Protein AF-A0A7C3H5F0-F1 (afdb_monomer_lite)

pLDDT: mean 89.47, std 14.24, range [41.97, 98.94]

Secondary structure (DSSP, 8-state):
----SHHHHHHHHHHHHHHHHHHHHSS-----HHHHH-----------TTTTTEEEEE-PPP-S--THHHHHTTT-HHHHHHHT-SS--EEEEESEETTEEEEESS--HHHHHHH-GGGS-SS-HHHHHHHHHHHTT-EEEEEEETTTT--GGGGGGHHHHHHTS-HHHHHHHHHHHHHHHHHHHHTT-GGGHHHHHHHHHHHHHHHHGGG--EEEEE-GGGS-HHHHHHHHHSS-TT-EEEE--PPPPEEETTEEE-------TT-SB---BPSPBPSTTSSB-TT-HHHHHHHHHHHH-S-BTTBBPEEEEESEEETTEEEEE--HHHHHHHHHHHHHTT-EEEEEPPBSSSTTSSSSB-HHHHHHHHHHHTT-

Sequence (376 aa):
MSNTSAEAHLSHTIVRFIIIIVLVMCAPYMVGSSELCGVHQKSHIRDVPWFQGAWGVRVALPAGNQGKISKRFFGGSLLDQLLSLKTNHWVMLNLTAPSFGGLFTARVKEVSDVLGDQAQPPVDLLDHYVNRLKKAGYRVILYVAAQGPSLEFLGDRKDSFFLRLPKRKAKILSSVDQQWNSYLTKMGKRANGDKEFAKLISAYSRKFGAKIDGWWFDHGVHARPEILIPAARIGNKNVIVAWNGRKKFVKLDSHWLWPLERTTLLADFTDGHVSPTSKNGKGVEPWWFGNHNLIEQVVYCDRISGALPHVFIPLQSTWRGGKNIFPSDLAVRWTKEVIKASGAITWAAALRSPEFSRAEIAPRVYRVLQRIDSSF

Foldseek 3Di:
DDPPPPVVVVVVVVVVVVVVVCCVVPPPPCPDLDNLQDDADPFDQDDDQLFFLAEAAEEEDDWFAPDCLLVQQQPAPLLVLRLPLDRHAAYEYEQAHVQAQQTGLADDPLSCVQQNRRSGYPDGSVVSSLVSCVVSNHAYEYEGAQLHLAPCVCPPCLVVVLVPDDVVVSVSSVSSNVSNVVRCVVVVHPVPSSLSSLVVLLRVLQVCQPSHQEYEYHPLQNHDCVRNVVSNCNSPVRHAYEYPHDFDWDDDPLFTFTEFARPDSSHQETNQDTGAFDDPNNTHAQPPPSSVNLLVSLLSYCHRNSHAREHETEQERHLADHDDGHDLVVLLVSSNSNSVSRGYYYYRFHCDPPHSPHSHTHPRNSVSSVSNSVSD

Structure (mmCIF, N/CA/C/O backbone):
data_AF-A0A7C3H5F0-F1
#
_entry.id   AF-A0A7C3H5F0-F1
#
loop_
_atom_site.group_PDB
_atom_site.id
_atom_site.type_symbol
_atom_site.label_atom_id
_atom_site.label_alt_id
_atom_site.label_comp_id
_atom_site.label_asym_id
_atom_site.label_entity_id
_atom_site.label_seq_id
_atom_site.pdbx_PDB_ins_code
_atom_site.Cartn_x
_atom_site.Cartn_y
_atom_site.Cartn_z
_atom_site.occupancy
_atom_site.B_iso_or_equiv
_atom_site.auth_seq_id
_atom_site.auth_comp_id
_atom_site.auth_asym_id
_atom_site.auth_atom_id
_atom_site.pdbx_PDB_model_num
ATOM 1 N N . MET A 1 1 ? 45.342 38.379 -50.335 1.00 48.41 1 MET A N 1
ATOM 2 C CA . MET A 1 1 ? 45.527 38.449 -48.869 1.00 48.41 1 MET A CA 1
ATOM 3 C C . MET A 1 1 ? 44.267 37.891 -48.229 1.00 48.41 1 MET A C 1
ATOM 5 O O . MET A 1 1 ? 43.202 38.463 -48.401 1.00 48.41 1 MET A O 1
ATOM 9 N N . SER A 1 2 ? 44.373 36.690 -47.665 1.00 4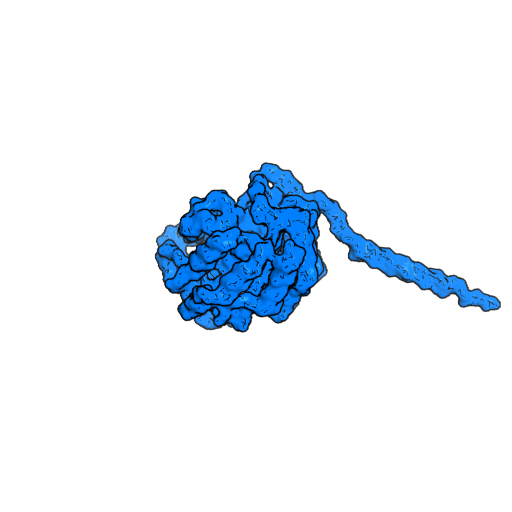5.22 2 SER A N 1
ATOM 10 C CA . SER A 1 2 ? 43.272 35.775 -47.342 1.00 45.22 2 SER A CA 1
ATOM 11 C C . SER A 1 2 ? 42.972 35.750 -45.839 1.00 45.22 2 SER A C 1
ATOM 13 O O . SER A 1 2 ? 43.764 35.214 -45.068 1.00 45.22 2 SER A O 1
ATOM 15 N N . ASN A 1 3 ? 41.811 36.275 -45.441 1.00 50.84 3 ASN A N 1
ATOM 16 C CA . ASN A 1 3 ? 41.246 36.163 -44.090 1.00 50.84 3 ASN A CA 1
ATOM 17 C C . ASN A 1 3 ? 40.310 34.943 -43.989 1.00 50.84 3 ASN A C 1
ATOM 19 O O . ASN A 1 3 ? 39.111 35.091 -43.789 1.00 50.84 3 ASN A O 1
ATOM 23 N N . THR A 1 4 ? 40.835 33.729 -44.167 1.00 52.78 4 THR A N 1
ATOM 24 C CA . THR A 1 4 ? 40.034 32.485 -44.109 1.00 52.78 4 THR A CA 1
ATOM 25 C C . THR A 1 4 ? 40.442 31.521 -42.990 1.00 52.78 4 THR A C 1
ATOM 27 O O . THR A 1 4 ? 39.819 30.476 -42.839 1.00 52.78 4 THR A O 1
ATOM 30 N N . SER A 1 5 ? 41.440 31.847 -42.158 1.00 53.75 5 SER A N 1
ATOM 31 C CA . SER A 1 5 ? 41.932 30.926 -41.115 1.00 53.75 5 SER A CA 1
ATOM 32 C C . SER A 1 5 ? 41.342 31.143 -39.713 1.00 53.75 5 SER A C 1
ATOM 34 O O . SER A 1 5 ? 41.418 30.240 -38.882 1.00 53.75 5 SER A O 1
ATOM 36 N N . ALA A 1 6 ? 40.725 32.296 -39.431 1.00 51.84 6 ALA A N 1
ATOM 37 C CA . ALA A 1 6 ? 40.238 32.618 -38.084 1.00 51.84 6 ALA A CA 1
ATOM 38 C C . ALA A 1 6 ? 38.852 32.018 -37.766 1.00 51.84 6 ALA A C 1
ATOM 40 O O . ALA A 1 6 ? 38.615 31.577 -36.641 1.00 51.84 6 ALA A O 1
ATOM 41 N N . GLU A 1 7 ? 37.948 31.923 -38.747 1.00 49.88 7 GLU A N 1
ATOM 42 C CA . GLU A 1 7 ? 36.585 31.405 -38.521 1.00 49.88 7 GLU A CA 1
ATOM 43 C C . GLU A 1 7 ? 36.543 29.878 -38.327 1.00 49.88 7 GLU A C 1
ATOM 45 O O . GLU A 1 7 ? 35.733 29.366 -37.549 1.00 49.88 7 GLU A O 1
ATOM 50 N N . ALA A 1 8 ? 37.473 29.136 -38.938 1.00 52.91 8 ALA A N 1
ATOM 51 C CA . ALA A 1 8 ? 37.550 27.681 -38.791 1.00 52.91 8 ALA A CA 1
ATOM 52 C C . ALA A 1 8 ? 37.982 27.239 -37.375 1.00 52.91 8 ALA A C 1
ATOM 54 O O . ALA A 1 8 ? 37.535 26.200 -36.880 1.00 52.91 8 ALA A O 1
ATOM 55 N N . HIS A 1 9 ? 38.799 28.042 -36.683 1.00 51.66 9 HIS A N 1
ATOM 56 C CA . HIS A 1 9 ? 39.265 27.729 -35.327 1.00 51.66 9 HIS A CA 1
ATOM 57 C C . HIS A 1 9 ? 38.209 27.983 -34.240 1.00 51.66 9 HIS A C 1
ATOM 59 O O . HIS A 1 9 ? 38.178 27.268 -33.230 1.00 51.66 9 HIS A O 1
ATOM 65 N N . LEU A 1 10 ? 37.302 28.944 -34.448 1.00 51.16 10 LEU A N 1
ATOM 66 C CA . LEU A 1 10 ? 36.233 29.244 -33.491 1.00 51.16 10 LEU A CA 1
ATOM 67 C C . LEU A 1 10 ? 35.142 28.156 -33.501 1.00 51.16 10 LEU A C 1
ATOM 69 O O . LEU A 1 10 ? 34.690 27.719 -32.442 1.00 51.16 10 LEU A O 1
ATOM 73 N N . SER A 1 11 ? 34.799 27.642 -34.688 1.00 55.12 11 SER A N 1
ATOM 74 C CA . SER A 1 11 ? 33.816 26.562 -34.884 1.00 55.12 11 SER A CA 1
ATOM 75 C C . SER A 1 11 ? 34.217 25.261 -34.171 1.00 55.12 11 SER A C 1
ATOM 77 O O . SER A 1 11 ? 33.438 24.690 -33.405 1.00 55.12 11 SER A O 1
ATOM 79 N N . HIS A 1 12 ? 35.475 24.831 -34.314 1.00 55.22 12 HIS A N 1
ATOM 80 C CA . HIS A 1 12 ? 35.957 23.607 -33.666 1.00 55.22 12 HIS A CA 1
ATOM 81 C C . HIS A 1 12 ? 36.043 23.710 -32.139 1.00 55.22 12 HIS A C 1
ATOM 83 O O . HIS A 1 12 ? 35.849 22.710 -31.442 1.00 55.22 12 HIS A O 1
ATOM 89 N N . THR A 1 13 ? 36.314 24.903 -31.610 1.00 59.03 13 THR A N 1
ATOM 90 C CA . THR A 1 13 ? 36.420 25.126 -30.162 1.00 59.03 13 THR A CA 1
ATOM 91 C C . THR A 1 13 ? 35.041 25.108 -29.506 1.00 59.03 13 THR A C 1
ATOM 93 O O . THR A 1 13 ? 34.869 24.451 -28.482 1.00 59.03 13 THR A O 1
ATOM 96 N N . ILE A 1 14 ? 34.035 25.726 -30.135 1.00 63.69 14 ILE A N 1
ATOM 97 C CA . ILE A 1 14 ? 32.648 25.726 -29.646 1.00 63.69 14 ILE A CA 1
ATOM 98 C C . ILE A 1 14 ? 32.048 24.314 -29.696 1.00 63.69 14 ILE A C 1
ATOM 100 O O . ILE A 1 14 ? 31.447 23.873 -28.719 1.00 63.69 14 ILE A O 1
ATOM 104 N N . VAL A 1 15 ? 32.274 23.558 -30.777 1.00 61.16 15 VAL A N 1
ATOM 105 C CA . VAL A 1 15 ? 31.786 22.171 -30.887 1.00 61.16 15 VAL A CA 1
ATOM 106 C C . VAL A 1 15 ? 32.434 21.262 -29.837 1.00 61.16 15 VAL A C 1
ATOM 108 O O . VAL A 1 15 ? 31.739 20.472 -29.202 1.00 61.16 15 VAL A O 1
ATOM 111 N N . ARG A 1 16 ? 33.741 21.404 -29.572 1.00 54.47 16 ARG A N 1
ATOM 112 C CA . ARG A 1 16 ? 34.418 20.647 -28.501 1.00 54.47 16 ARG A CA 1
ATOM 113 C C . ARG A 1 16 ? 33.925 21.039 -27.108 1.00 54.47 16 ARG A C 1
ATOM 115 O O . ARG A 1 16 ? 33.752 20.156 -26.276 1.00 54.47 16 ARG A O 1
ATOM 122 N N . PHE A 1 17 ? 33.640 22.318 -26.862 1.00 53.41 17 PHE A N 1
ATOM 123 C CA . PHE A 1 17 ? 33.083 22.773 -25.585 1.00 53.41 17 PHE A CA 1
ATOM 124 C C . PHE A 1 17 ? 31.659 22.250 -25.355 1.00 53.41 17 PHE A C 1
ATOM 126 O O . PHE A 1 17 ? 31.345 21.799 -24.257 1.00 53.41 17 PHE A O 1
ATOM 133 N N . ILE A 1 18 ? 30.818 22.228 -26.395 1.00 57.28 18 ILE A N 1
ATOM 134 C CA . ILE A 1 18 ? 29.465 21.657 -26.322 1.00 57.28 18 ILE A CA 1
ATOM 135 C C . ILE A 1 18 ? 29.531 20.141 -26.096 1.00 57.28 18 ILE A C 1
ATOM 137 O O . ILE A 1 18 ? 28.805 19.630 -25.251 1.00 57.28 18 ILE A O 1
ATOM 141 N N . ILE A 1 19 ? 30.434 19.422 -26.771 1.00 54.56 19 ILE A N 1
ATOM 142 C CA . ILE A 1 19 ? 30.617 17.975 -26.565 1.00 54.56 19 ILE A CA 1
ATOM 143 C C . ILE A 1 19 ? 31.126 17.671 -25.149 1.00 54.56 19 ILE A C 1
ATOM 145 O O . ILE A 1 19 ? 30.647 16.724 -24.534 1.00 54.56 19 ILE A O 1
ATOM 149 N N . ILE A 1 20 ? 32.035 18.480 -24.592 1.00 54.25 20 ILE A N 1
ATOM 150 C CA . ILE A 1 20 ? 32.518 18.309 -23.212 1.00 54.25 20 ILE A CA 1
ATOM 151 C C . ILE A 1 20 ? 31.413 18.630 -22.198 1.00 54.25 20 ILE A C 1
ATOM 153 O O . ILE A 1 20 ? 31.248 17.882 -21.243 1.00 54.25 20 ILE A O 1
ATOM 157 N N . ILE A 1 21 ? 30.603 19.672 -22.408 1.00 53.41 21 ILE A N 1
ATOM 158 C CA . ILE A 1 21 ? 29.471 19.979 -21.519 1.00 53.41 21 ILE A CA 1
ATOM 159 C C . ILE A 1 21 ? 28.404 18.879 -21.594 1.00 53.41 21 ILE A C 1
ATOM 161 O O . ILE A 1 21 ? 27.905 18.455 -20.556 1.00 53.41 21 ILE A O 1
ATOM 165 N N . VAL A 1 22 ? 28.100 18.356 -22.785 1.00 50.81 22 VAL A N 1
ATOM 166 C CA . VAL A 1 22 ? 27.183 17.217 -22.941 1.00 50.81 22 VAL A CA 1
ATOM 167 C C . VAL A 1 22 ? 27.769 15.960 -22.295 1.00 50.81 22 VAL A C 1
ATOM 169 O O . VAL A 1 22 ? 27.046 15.261 -21.604 1.00 50.81 22 VAL A O 1
ATOM 172 N N . LEU A 1 23 ? 29.072 15.692 -22.408 1.00 46.69 23 LEU A N 1
ATOM 173 C CA . LEU A 1 23 ? 29.709 14.541 -21.754 1.00 46.69 23 LEU A CA 1
ATOM 174 C C . LEU A 1 23 ? 29.848 14.693 -20.234 1.00 46.69 23 LEU A C 1
ATOM 176 O O . LEU A 1 23 ? 29.810 13.688 -19.540 1.00 46.69 23 LEU A O 1
ATOM 180 N N . VAL A 1 24 ? 29.971 15.909 -19.698 1.00 47.81 24 VAL A N 1
ATOM 181 C CA . VAL A 1 24 ? 30.017 16.162 -18.246 1.00 47.81 24 VAL A CA 1
ATOM 182 C C . VAL A 1 24 ? 28.609 16.194 -17.640 1.00 47.81 24 VAL A C 1
ATOM 184 O O . VAL A 1 24 ? 28.435 15.771 -16.503 1.00 47.81 24 VAL A O 1
ATOM 187 N N . MET A 1 25 ? 27.586 16.612 -18.395 1.00 47.03 25 MET A N 1
ATOM 188 C CA . MET A 1 25 ? 26.180 16.506 -17.974 1.00 47.03 25 MET A CA 1
ATOM 189 C C . MET A 1 25 ? 25.562 15.122 -18.235 1.00 47.03 25 MET A C 1
ATOM 191 O O . MET A 1 25 ? 24.560 14.779 -17.613 1.00 47.03 25 MET A O 1
ATOM 195 N N . CYS A 1 26 ? 26.143 14.324 -19.137 1.00 41.97 26 CYS A N 1
ATOM 196 C CA . CYS A 1 26 ? 25.766 12.929 -19.387 1.00 41.97 26 CYS A CA 1
ATOM 197 C C . CYS A 1 26 ? 26.729 11.918 -18.762 1.00 41.97 26 CYS A C 1
ATOM 199 O O . CYS A 1 26 ? 26.469 10.721 -18.873 1.00 41.97 26 CYS A O 1
ATOM 201 N N . ALA A 1 27 ? 27.805 12.358 -18.101 1.00 42.22 27 ALA A N 1
ATOM 202 C CA . ALA A 1 27 ? 28.493 11.516 -17.142 1.00 42.22 27 ALA A CA 1
ATOM 203 C C . ALA A 1 27 ? 27.427 11.195 -16.094 1.00 42.22 27 ALA A C 1
ATOM 205 O O . ALA A 1 27 ? 26.960 12.120 -15.418 1.00 42.22 27 ALA A O 1
ATOM 206 N N . PRO A 1 28 ? 26.970 9.932 -15.985 1.00 48.53 28 PRO A N 1
ATOM 207 C CA . PRO A 1 28 ? 26.131 9.576 -14.863 1.00 48.53 28 PRO A CA 1
ATOM 208 C C . PRO A 1 28 ? 26.896 10.055 -13.637 1.00 48.53 28 PRO A C 1
ATOM 210 O O . PRO A 1 28 ? 28.126 9.934 -13.596 1.00 48.53 28 PRO A O 1
ATOM 213 N N . TYR A 1 29 ? 26.198 10.650 -12.676 1.00 48.88 29 TYR A N 1
ATOM 214 C CA . TYR A 1 29 ? 26.722 10.796 -11.329 1.00 48.88 29 TYR A CA 1
ATOM 215 C C . TYR A 1 29 ? 27.047 9.376 -10.842 1.00 48.88 29 TYR A C 1
ATOM 217 O O . TYR A 1 29 ? 26.245 8.732 -10.176 1.00 48.88 29 TYR A O 1
ATOM 225 N N . MET A 1 30 ? 28.213 8.867 -11.241 1.00 44.59 30 MET A N 1
ATOM 226 C CA . MET A 1 30 ? 28.810 7.596 -10.871 1.00 44.59 30 MET A CA 1
ATOM 227 C C . MET A 1 30 ? 29.361 7.796 -9.463 1.00 44.59 30 MET A C 1
ATOM 229 O O . MET A 1 30 ? 30.555 7.686 -9.205 1.00 44.59 30 MET A O 1
ATOM 233 N N . VAL A 1 31 ? 28.462 8.164 -8.551 1.00 53.84 31 VAL A N 1
ATOM 234 C CA . VAL A 1 31 ? 28.553 7.798 -7.147 1.00 53.84 31 VAL A CA 1
ATOM 235 C C . VAL A 1 31 ? 28.868 6.308 -7.187 1.00 53.84 31 VAL A C 1
ATOM 237 O O . VAL A 1 31 ? 28.087 5.541 -7.756 1.00 53.84 31 VAL A O 1
ATOM 240 N N . GLY A 1 32 ? 30.069 5.921 -6.748 1.00 52.78 32 GLY A N 1
ATOM 241 C CA . GLY A 1 32 ? 30.535 4.542 -6.871 1.00 52.78 32 GLY A CA 1
ATOM 242 C C . GLY A 1 32 ? 29.448 3.593 -6.371 1.00 52.78 32 GLY A C 1
ATOM 243 O O . GLY A 1 32 ? 28.781 3.891 -5.383 1.00 52.78 32 GLY A O 1
ATOM 244 N N . SER A 1 33 ? 29.224 2.469 -7.054 1.00 55.50 33 SER A N 1
ATOM 245 C CA . SER A 1 33 ? 28.131 1.536 -6.727 1.00 55.50 33 SER A CA 1
ATOM 246 C C . SER A 1 33 ? 28.098 1.128 -5.244 1.00 55.50 33 SER A C 1
ATOM 248 O O . SER A 1 33 ? 27.032 0.874 -4.690 1.00 55.50 33 SER A O 1
ATOM 250 N N . SER A 1 34 ? 29.247 1.153 -4.565 1.00 55.47 34 SER A N 1
ATOM 251 C CA . SER A 1 34 ? 29.376 0.948 -3.120 1.00 55.47 34 SER A CA 1
ATOM 252 C C . SER A 1 34 ? 28.700 2.023 -2.255 1.00 55.47 34 SER A C 1
ATOM 254 O O . SER A 1 34 ? 28.164 1.698 -1.196 1.00 55.47 34 SER A O 1
ATOM 256 N N . GLU A 1 35 ? 28.687 3.287 -2.681 1.00 64.31 35 GLU A N 1
ATOM 257 C CA . GLU A 1 35 ? 27.992 4.378 -1.987 1.00 64.31 35 GLU A CA 1
ATOM 258 C C . GLU A 1 35 ? 26.471 4.294 -2.183 1.00 64.31 35 GLU A C 1
ATOM 260 O O . GLU A 1 35 ? 25.717 4.631 -1.268 1.00 64.31 35 GLU A O 1
ATOM 265 N N . LEU A 1 36 ? 26.011 3.771 -3.328 1.00 63.84 36 LEU A N 1
ATOM 266 C CA . LEU A 1 36 ? 24.583 3.592 -3.621 1.00 63.84 36 LEU A CA 1
ATOM 267 C C . LEU A 1 36 ? 23.927 2.506 -2.756 1.00 63.84 36 LEU A C 1
ATOM 269 O O . LEU A 1 36 ? 22.774 2.656 -2.355 1.00 63.84 36 LEU A O 1
ATOM 273 N N . CYS A 1 37 ? 24.647 1.426 -2.436 1.00 69.56 37 CYS A N 1
ATOM 274 C CA . CYS A 1 37 ? 24.064 0.280 -1.723 1.00 69.56 37 CYS A CA 1
ATOM 275 C C . CYS A 1 37 ? 24.105 0.402 -0.187 1.00 69.56 37 CYS A C 1
ATOM 277 O O . CYS A 1 37 ? 23.434 -0.358 0.527 1.00 69.56 37 CYS A O 1
ATOM 279 N N . GLY A 1 38 ? 24.838 1.394 0.328 1.00 66.94 38 GLY A N 1
ATOM 280 C CA . GLY A 1 38 ? 25.068 1.602 1.755 1.00 66.94 38 GLY A CA 1
ATOM 281 C C . GLY A 1 38 ? 25.938 0.508 2.389 1.00 66.94 38 GLY A C 1
ATOM 282 O O . GLY A 1 38 ? 26.068 -0.606 1.886 1.00 66.94 38 GLY A O 1
ATOM 283 N N . VAL A 1 39 ? 26.549 0.812 3.536 1.00 61.78 39 VAL A N 1
ATOM 284 C CA . VAL A 1 39 ? 27.381 -0.160 4.264 1.00 61.78 39 VAL A CA 1
ATOM 285 C C . VAL A 1 39 ? 26.514 -1.341 4.716 1.00 61.78 39 VAL A C 1
ATOM 287 O O . VAL A 1 39 ? 25.543 -1.162 5.457 1.00 61.78 39 VAL A O 1
ATOM 290 N N . HIS A 1 40 ? 26.871 -2.556 4.290 1.00 55.78 40 HIS A N 1
ATOM 291 C CA . HIS A 1 40 ? 26.205 -3.794 4.694 1.00 55.78 40 HIS A CA 1
ATOM 292 C C . HIS A 1 40 ? 26.324 -4.011 6.209 1.00 55.78 40 HIS A C 1
ATOM 294 O O . HIS A 1 40 ? 27.267 -4.628 6.701 1.00 55.78 40 HIS A O 1
ATOM 300 N N . GLN A 1 41 ? 25.337 -3.558 6.980 1.00 56.62 41 GLN A N 1
ATOM 301 C CA . GLN A 1 41 ? 25.145 -4.098 8.320 1.00 56.62 41 GLN A CA 1
ATOM 302 C C . GLN A 1 41 ? 24.654 -5.542 8.178 1.00 56.62 41 GLN A C 1
ATOM 304 O O . GLN A 1 41 ? 23.602 -5.777 7.575 1.00 56.62 41 GLN A O 1
ATOM 309 N N . LYS A 1 42 ? 25.401 -6.499 8.753 1.00 54.88 42 LYS A N 1
ATOM 310 C CA . LYS A 1 42 ? 25.067 -7.936 8.889 1.00 54.88 42 LYS A CA 1
ATOM 311 C C . LYS A 1 42 ? 23.828 -8.174 9.780 1.00 54.88 42 LYS A C 1
ATOM 313 O O . LYS A 1 42 ? 23.844 -8.990 10.694 1.00 54.88 42 LYS A O 1
ATOM 318 N N . SER A 1 43 ? 22.759 -7.417 9.570 1.00 55.72 43 SER A N 1
ATOM 319 C CA . SER A 1 43 ? 21.455 -7.666 10.180 1.00 55.72 43 SER A CA 1
ATOM 320 C C . SER A 1 43 ? 20.794 -8.870 9.506 1.00 55.72 43 SER A C 1
ATOM 322 O O . SER A 1 43 ? 21.140 -9.203 8.376 1.00 55.72 43 SER A O 1
ATOM 324 N N . HIS A 1 44 ? 19.863 -9.530 10.197 1.00 64.94 44 HIS A N 1
ATOM 325 C CA . HIS A 1 44 ? 19.128 -10.699 9.708 1.00 64.94 44 HIS A CA 1
ATOM 326 C C . HIS A 1 44 ? 18.533 -10.462 8.308 1.00 64.94 44 HIS A C 1
ATOM 328 O O . HIS A 1 44 ? 17.483 -9.832 8.168 1.00 64.94 44 HIS A O 1
ATOM 334 N N . ILE A 1 45 ? 19.211 -10.960 7.273 1.00 76.25 45 ILE A N 1
ATOM 335 C CA . ILE A 1 45 ? 18.724 -10.919 5.895 1.00 76.25 45 ILE A CA 1
ATOM 336 C C . ILE A 1 45 ? 17.705 -12.044 5.767 1.00 76.25 45 ILE A C 1
ATOM 338 O O . ILE A 1 45 ? 18.059 -13.223 5.777 1.00 76.25 45 ILE A O 1
ATOM 342 N N . ARG A 1 46 ? 16.425 -11.682 5.680 1.00 84.19 46 ARG A N 1
ATOM 343 C CA . ARG A 1 46 ? 15.384 -12.639 5.321 1.00 84.19 46 ARG A CA 1
ATOM 344 C C . ARG A 1 46 ? 15.423 -12.829 3.812 1.00 84.19 46 ARG A C 1
ATOM 346 O O . ARG A 1 46 ? 15.257 -11.867 3.060 1.00 84.19 46 ARG A O 1
ATOM 353 N N . ASP A 1 47 ? 15.633 -14.061 3.377 1.00 86.44 47 ASP A N 1
ATOM 354 C CA . ASP A 1 47 ? 15.466 -14.387 1.972 1.00 86.44 47 ASP A CA 1
ATOM 355 C C . ASP A 1 47 ? 13.978 -14.521 1.625 1.00 86.44 47 ASP A C 1
ATOM 357 O O . ASP A 1 47 ? 13.188 -15.059 2.410 1.00 86.44 47 ASP A O 1
ATOM 361 N N . VAL A 1 48 ? 13.581 -13.974 0.474 1.00 90.50 48 VAL A N 1
ATOM 362 C CA . VAL A 1 48 ? 12.175 -13.916 0.043 1.00 90.50 48 VAL A CA 1
ATOM 363 C C . VAL A 1 48 ? 12.070 -14.312 -1.436 1.00 90.50 48 VAL A C 1
ATOM 365 O O . VAL A 1 48 ? 11.775 -13.460 -2.279 1.00 90.50 48 VAL A O 1
ATOM 368 N N . PRO A 1 49 ? 12.272 -15.601 -1.773 1.00 95.31 49 PRO A N 1
ATOM 369 C CA . PRO A 1 49 ? 12.406 -16.030 -3.168 1.00 95.31 49 PRO A CA 1
ATOM 370 C C . PRO A 1 49 ? 11.196 -15.698 -4.043 1.00 95.31 49 PRO A C 1
ATOM 372 O O . PRO A 1 49 ? 11.344 -15.360 -5.206 1.00 95.31 49 PRO A O 1
ATOM 375 N N . TRP A 1 50 ? 9.980 -15.741 -3.487 1.00 97.44 50 TRP A N 1
ATOM 376 C CA . TRP A 1 50 ? 8.763 -15.462 -4.259 1.00 97.44 50 TRP A CA 1
ATOM 377 C C . TRP A 1 50 ? 8.603 -13.986 -4.658 1.00 97.44 50 TRP A C 1
ATOM 379 O O . TRP A 1 50 ? 7.774 -13.683 -5.512 1.00 97.44 50 TRP A O 1
ATOM 389 N N . PHE A 1 51 ? 9.321 -13.075 -3.995 1.00 98.12 51 PHE A N 1
ATOM 390 C CA . PHE A 1 51 ? 9.234 -11.631 -4.224 1.00 98.12 51 PHE A CA 1
ATOM 391 C C . PHE A 1 51 ? 10.399 -11.111 -5.075 1.00 98.12 51 PHE A C 1
ATOM 393 O O . PHE A 1 51 ? 10.259 -10.085 -5.733 1.00 98.12 51 PHE A O 1
ATOM 400 N N . GLN A 1 52 ? 11.533 -11.817 -5.067 1.00 97.81 52 GLN A N 1
ATOM 401 C CA . GLN A 1 52 ? 12.694 -11.524 -5.906 1.00 97.81 52 GLN A CA 1
ATOM 402 C C . GLN A 1 52 ? 12.371 -11.730 -7.381 1.00 97.81 52 GLN A C 1
ATOM 404 O O . GLN A 1 52 ? 11.756 -12.727 -7.753 1.00 97.81 52 GLN A O 1
ATOM 409 N N . GLY A 1 53 ? 12.805 -10.794 -8.223 1.00 97.94 53 GLY A N 1
ATOM 410 C CA . GLY A 1 53 ? 12.623 -10.893 -9.669 1.00 97.94 53 GLY A CA 1
ATOM 411 C C . GLY A 1 53 ? 11.152 -10.915 -10.083 1.00 97.94 53 GLY A C 1
ATOM 412 O O . GLY A 1 53 ? 10.791 -11.571 -11.056 1.00 97.94 53 GLY A O 1
ATOM 413 N N . ALA A 1 54 ? 10.283 -10.234 -9.337 1.00 98.50 54 ALA A N 1
ATOM 414 C CA . ALA A 1 54 ? 8.845 -10.305 -9.548 1.00 98.50 54 ALA A CA 1
ATOM 415 C C . ALA A 1 54 ? 8.180 -8.923 -9.497 1.00 98.50 54 ALA A C 1
ATOM 417 O O . ALA A 1 54 ? 8.762 -7.919 -9.075 1.00 98.50 54 ALA A O 1
ATOM 418 N N . TRP A 1 55 ? 6.928 -8.868 -9.951 1.00 98.81 55 TRP A N 1
ATOM 419 C CA . TRP A 1 55 ? 6.136 -7.644 -9.943 1.00 98.81 55 TRP A CA 1
ATOM 420 C C . TRP A 1 55 ? 4.716 -7.862 -9.425 1.00 98.81 55 TRP A C 1
ATOM 422 O O . TRP A 1 55 ? 4.174 -8.973 -9.444 1.00 98.81 55 TRP A O 1
ATOM 432 N N . GLY A 1 56 ? 4.126 -6.768 -8.951 1.00 98.81 56 GLY A N 1
ATOM 433 C CA . GLY A 1 56 ? 2.806 -6.738 -8.346 1.00 98.81 56 GLY A CA 1
ATOM 434 C C . GLY A 1 56 ? 1.971 -5.530 -8.737 1.00 98.81 56 GLY A C 1
ATOM 435 O O . GLY A 1 56 ? 2.477 -4.506 -9.205 1.00 98.81 56 GLY A O 1
ATOM 436 N N . VAL A 1 57 ? 0.680 -5.600 -8.421 1.00 98.81 57 VAL A N 1
ATOM 437 C CA . VAL A 1 57 ? -0.260 -4.483 -8.575 1.00 98.81 57 VAL A CA 1
ATOM 438 C C . VAL A 1 57 ? -0.839 -4.084 -7.229 1.00 98.81 57 VAL A C 1
ATOM 440 O O . VAL A 1 57 ? -1.283 -4.921 -6.450 1.00 98.81 57 VAL A O 1
ATOM 443 N N . ARG A 1 58 ? -0.914 -2.780 -6.964 1.00 98.50 58 ARG A N 1
ATOM 444 C CA . ARG A 1 58 ? -1.671 -2.223 -5.844 1.00 98.50 58 ARG A CA 1
ATOM 445 C C . ARG A 1 58 ? -2.966 -1.601 -6.337 1.00 98.50 58 ARG A C 1
ATOM 447 O O . ARG A 1 58 ? -2.933 -0.695 -7.168 1.00 98.50 58 ARG A O 1
ATOM 454 N N . VAL A 1 59 ? -4.084 -1.967 -5.714 1.00 97.69 59 VAL A N 1
ATOM 455 C CA . VAL A 1 59 ? -5.375 -1.273 -5.867 1.00 97.69 59 VAL A CA 1
ATOM 456 C C . VAL A 1 59 ? -5.942 -0.887 -4.503 1.00 97.69 59 VAL A C 1
ATOM 458 O O . VAL A 1 59 ? -5.713 -1.564 -3.504 1.00 97.69 59 VAL A O 1
ATOM 461 N N . ALA A 1 60 ? -6.664 0.233 -4.445 1.00 96.75 60 ALA A N 1
ATOM 462 C CA . ALA A 1 60 ? -7.333 0.670 -3.223 1.00 96.75 60 ALA A CA 1
ATOM 463 C C . ALA A 1 60 ? -8.800 0.222 -3.229 1.00 96.75 60 ALA A C 1
ATOM 465 O O . ALA A 1 60 ? -9.544 0.557 -4.143 1.00 96.75 60 ALA A O 1
ATOM 466 N N . LEU A 1 61 ? -9.222 -0.490 -2.194 1.00 96.19 61 LEU A N 1
ATOM 467 C CA . LEU A 1 61 ? -10.600 -0.812 -1.866 1.00 96.19 61 LEU A CA 1
ATOM 468 C C . LEU A 1 61 ? -11.223 0.299 -0.995 1.00 96.19 61 LEU A C 1
ATOM 470 O O . LEU A 1 61 ? -10.522 0.937 -0.196 1.00 96.19 61 LEU A O 1
ATOM 474 N N . PRO A 1 62 ? -12.543 0.536 -1.114 1.00 94.56 62 PRO A N 1
ATOM 475 C CA . PRO A 1 62 ? -13.253 1.491 -0.272 1.00 94.56 62 PRO A CA 1
ATOM 476 C C . PRO A 1 62 ? -13.220 1.059 1.198 1.00 94.56 62 PRO A C 1
ATOM 478 O O . PRO A 1 62 ? -13.601 -0.060 1.538 1.00 94.56 62 PRO A O 1
ATOM 481 N N . ALA A 1 63 ? -12.800 1.977 2.068 1.00 95.69 63 ALA A N 1
ATOM 482 C CA . ALA A 1 63 ? -12.688 1.759 3.507 1.00 95.69 63 ALA A CA 1
ATOM 483 C C . ALA A 1 63 ? -13.779 2.505 4.297 1.00 95.69 63 ALA A C 1
ATOM 485 O O . ALA A 1 63 ? -14.265 3.567 3.881 1.00 95.69 63 ALA A O 1
ATOM 486 N N . GLY A 1 64 ? -14.120 1.966 5.466 1.00 95.12 64 GLY A N 1
ATOM 487 C CA . GLY A 1 64 ? -15.207 2.433 6.319 1.00 95.12 64 GLY A CA 1
ATOM 488 C C . GLY A 1 64 ? -16.591 2.074 5.781 1.00 95.12 64 GLY A C 1
ATOM 489 O O . GLY A 1 64 ? -16.743 1.452 4.724 1.00 95.12 64 GLY A O 1
ATOM 490 N N . ASN A 1 65 ? -17.628 2.504 6.498 1.00 90.94 65 ASN A N 1
ATOM 491 C CA . ASN A 1 65 ? -19.006 2.255 6.099 1.00 90.94 65 ASN A CA 1
ATOM 492 C C . ASN A 1 65 ? -19.435 3.202 4.966 1.00 90.94 65 ASN A C 1
ATOM 494 O O . ASN A 1 65 ? -20.004 4.276 5.170 1.00 90.94 65 ASN A O 1
ATOM 498 N N . GLN A 1 66 ? -19.167 2.778 3.732 1.00 82.25 66 GLN A N 1
ATOM 499 C CA . GLN A 1 66 ? -19.562 3.490 2.513 1.00 82.25 66 GLN A CA 1
ATOM 500 C C . GLN A 1 66 ? -20.945 3.042 1.984 1.00 82.25 66 GLN A C 1
ATOM 502 O O . GLN A 1 66 ? -21.319 3.345 0.846 1.00 82.25 66 GLN A O 1
ATOM 507 N N . GLY A 1 67 ? -21.728 2.311 2.789 1.00 82.69 67 GLY A N 1
ATOM 508 C CA . GLY A 1 67 ? -23.056 1.815 2.425 1.00 82.69 67 GLY A CA 1
ATOM 509 C C . GLY A 1 67 ? -23.056 0.969 1.145 1.00 82.69 67 GLY A C 1
ATOM 510 O O . GLY A 1 67 ? -22.374 -0.050 1.051 1.00 82.69 67 GLY A O 1
ATOM 511 N N . LYS A 1 68 ? -23.827 1.395 0.133 1.00 81.38 68 LYS A N 1
ATOM 512 C CA . LYS A 1 68 ? -23.983 0.667 -1.142 1.00 81.38 68 LYS A CA 1
ATOM 513 C C . LYS A 1 68 ? -22.684 0.552 -1.953 1.00 81.38 68 LYS A C 1
ATOM 515 O O . LYS A 1 68 ? -22.605 -0.333 -2.798 1.00 81.38 68 LYS A O 1
ATOM 520 N N . ILE A 1 69 ? -21.678 1.404 -1.714 1.00 80.31 69 ILE A N 1
ATOM 521 C CA . ILE A 1 69 ? -20.401 1.356 -2.449 1.00 80.31 69 ILE A CA 1
ATOM 522 C C . ILE A 1 69 ? -19.707 0.014 -2.219 1.00 80.31 69 ILE A C 1
ATOM 524 O O . ILE A 1 69 ? -19.295 -0.614 -3.186 1.00 80.31 69 ILE A O 1
ATOM 528 N N . SER A 1 70 ? -19.656 -0.475 -0.977 1.00 78.31 70 SER A N 1
ATOM 529 C CA . SER A 1 70 ? -19.001 -1.751 -0.666 1.00 78.31 70 SER A CA 1
ATOM 530 C C . SER A 1 70 ? -19.629 -2.914 -1.437 1.00 78.31 70 SER A C 1
ATOM 532 O O . SER A 1 70 ? -18.900 -3.750 -1.955 1.00 78.31 70 SER A O 1
ATOM 534 N N . LYS A 1 71 ? -20.960 -2.923 -1.613 1.00 80.81 71 LYS A N 1
ATOM 535 C CA . LYS A 1 71 ? -21.669 -3.971 -2.370 1.00 80.81 71 LYS A CA 1
ATOM 536 C C . LYS A 1 71 ? -21.281 -4.012 -3.852 1.00 80.81 71 LYS A C 1
ATOM 538 O O . LYS A 1 71 ? -21.231 -5.092 -4.418 1.00 80.81 71 LYS A O 1
ATOM 543 N N . ARG A 1 72 ? -20.952 -2.869 -4.470 1.00 86.50 72 ARG A N 1
ATOM 544 C CA . ARG A 1 72 ? -20.528 -2.809 -5.886 1.00 86.50 72 ARG A CA 1
ATOM 545 C C . ARG A 1 72 ? -19.183 -3.480 -6.147 1.00 86.50 72 ARG A C 1
ATOM 547 O O . ARG A 1 72 ? -18.870 -3.776 -7.291 1.00 86.50 72 ARG A O 1
ATOM 554 N N . PHE A 1 73 ? -18.373 -3.656 -5.107 1.00 90.12 73 PHE A N 1
ATOM 555 C CA . PHE A 1 73 ? -17.064 -4.287 -5.224 1.00 90.12 73 PHE A CA 1
ATOM 556 C C . PHE A 1 73 ? -17.113 -5.812 -5.048 1.00 90.12 73 PHE A C 1
ATOM 558 O O . PHE A 1 73 ? -16.118 -6.466 -5.354 1.00 90.12 73 PHE A O 1
ATOM 565 N N . PHE A 1 74 ? -18.241 -6.384 -4.608 1.00 82.19 74 PHE A N 1
ATOM 566 C CA . PHE A 1 74 ? -18.461 -7.832 -4.583 1.00 82.19 74 PHE A CA 1
ATOM 567 C C . PHE A 1 74 ? -18.915 -8.301 -5.975 1.00 82.19 74 PHE A C 1
ATOM 569 O O . PHE A 1 74 ? -19.942 -7.844 -6.465 1.00 82.19 74 PHE A O 1
ATOM 576 N N . GLY A 1 75 ? -18.149 -9.195 -6.612 1.00 67.75 75 GLY A N 1
ATOM 577 C CA . GLY A 1 75 ? -18.488 -9.767 -7.929 1.00 67.75 75 GLY A CA 1
ATOM 578 C C . GLY A 1 75 ? -18.151 -8.893 -9.145 1.00 67.75 75 GLY A C 1
ATOM 579 O O . GLY A 1 75 ? -18.753 -9.067 -10.198 1.00 67.75 75 GLY A O 1
ATOM 580 N N . GLY A 1 76 ? -17.241 -7.927 -8.991 1.00 74.44 76 GLY A N 1
ATOM 581 C CA . GLY A 1 76 ? -16.970 -6.911 -10.008 1.00 74.44 76 GLY A CA 1
ATOM 582 C C . GLY A 1 76 ? -15.768 -7.179 -10.917 1.00 74.44 76 GLY A C 1
ATOM 583 O O . GLY A 1 76 ? -14.833 -7.900 -10.566 1.00 74.44 76 GLY A O 1
ATOM 584 N N . SER A 1 77 ? -15.758 -6.434 -12.023 1.00 92.62 77 SER A N 1
ATOM 585 C CA . SER A 1 77 ? -14.697 -6.316 -13.032 1.00 92.62 77 SER A CA 1
ATOM 586 C C . SER A 1 77 ? -13.285 -6.101 -12.480 1.00 92.62 77 SER A C 1
ATOM 588 O O . SER A 1 77 ? -12.321 -6.468 -13.137 1.00 92.62 77 SER A O 1
ATOM 590 N N . LEU A 1 78 ? -13.129 -5.515 -11.288 1.00 96.69 78 LEU A N 1
ATOM 591 C CA . LEU A 1 78 ? -11.820 -5.304 -10.669 1.00 96.69 78 LEU A CA 1
ATOM 592 C C . LEU A 1 78 ? -11.118 -6.631 -10.387 1.00 96.69 78 LEU A C 1
ATOM 594 O O . LEU A 1 78 ? -9.933 -6.759 -10.672 1.00 96.69 78 LEU A O 1
ATOM 598 N N . LEU A 1 79 ? -11.833 -7.600 -9.811 1.00 96.19 79 LEU A N 1
ATOM 599 C CA . LEU A 1 79 ? -11.243 -8.900 -9.520 1.00 96.19 79 LEU A CA 1
ATOM 600 C C . LEU A 1 79 ? -10.875 -9.613 -10.823 1.00 96.19 79 LEU A C 1
ATOM 602 O O . LEU A 1 79 ? -9.767 -10.125 -10.928 1.00 96.19 79 LEU A O 1
ATOM 606 N N . ASP A 1 80 ? -11.754 -9.571 -11.825 1.00 97.25 80 ASP A N 1
ATOM 607 C CA . ASP A 1 80 ? -11.499 -10.183 -13.132 1.00 97.25 80 ASP A CA 1
ATOM 608 C C . ASP A 1 80 ? -10.272 -9.565 -13.813 1.00 97.25 80 ASP A C 1
ATOM 610 O O . ASP A 1 80 ? -9.400 -10.295 -14.273 1.00 97.25 80 ASP A O 1
ATOM 614 N N . GLN A 1 81 ? -10.146 -8.232 -13.784 1.00 98.06 81 GLN A N 1
ATOM 615 C CA . GLN A 1 81 ? -8.975 -7.511 -14.293 1.00 98.06 81 GLN A CA 1
ATOM 616 C C . GLN A 1 81 ? -7.679 -7.936 -13.596 1.00 98.06 81 GLN A C 1
ATOM 618 O O . GLN A 1 81 ? -6.659 -8.117 -14.256 1.00 98.06 81 GLN A O 1
ATOM 623 N N . LEU A 1 82 ? -7.698 -8.104 -12.271 1.00 98.12 82 LEU A N 1
ATOM 624 C CA . LEU A 1 82 ? -6.520 -8.556 -11.524 1.00 98.12 82 LEU A CA 1
ATOM 625 C C . LEU A 1 82 ? -6.149 -10.003 -11.880 1.00 98.12 82 LEU A C 1
ATOM 627 O O . LEU A 1 82 ? -4.978 -10.287 -12.103 1.00 98.12 82 LEU A O 1
ATOM 631 N N . LEU A 1 83 ? -7.139 -10.898 -11.974 1.00 97.69 83 LEU A N 1
ATOM 632 C CA . LEU A 1 83 ? -6.943 -12.321 -12.287 1.00 97.69 83 LEU A CA 1
ATOM 633 C C . LEU A 1 83 ? -6.562 -12.584 -13.756 1.00 97.69 83 LEU A C 1
ATOM 635 O O . LEU A 1 83 ? -6.098 -13.678 -14.108 1.00 97.69 83 LEU A O 1
ATOM 639 N N . SER A 1 84 ? -6.776 -11.612 -14.644 1.00 98.19 84 SER A N 1
ATOM 640 C CA . SER A 1 84 ? -6.323 -11.707 -16.031 1.00 98.19 84 SER A CA 1
ATOM 641 C C . SER A 1 84 ? -4.852 -11.346 -16.238 1.00 98.19 84 SER A C 1
ATOM 643 O O . SER A 1 84 ? -4.339 -11.700 -17.292 1.00 98.19 84 SER A O 1
ATOM 645 N N . LEU A 1 85 ? -4.173 -10.718 -15.268 1.00 98.44 85 LEU A N 1
ATOM 646 C CA . LEU A 1 85 ? -2.730 -10.436 -15.338 1.00 98.44 85 LEU A CA 1
ATOM 647 C C . LEU A 1 85 ? -1.939 -11.687 -14.925 1.00 98.44 85 LEU A C 1
ATOM 649 O O . LEU A 1 85 ? -1.899 -12.023 -13.738 1.00 98.44 85 LEU A O 1
ATOM 653 N N . LYS A 1 86 ? -1.372 -12.413 -15.892 1.00 98.12 86 LYS A N 1
ATOM 654 C CA . LYS A 1 86 ? -0.800 -13.758 -15.708 1.00 98.12 86 LYS A CA 1
ATOM 655 C C . LYS A 1 86 ? 0.606 -13.782 -15.127 1.00 98.12 86 LYS A C 1
ATOM 657 O O . LYS A 1 86 ? 0.944 -14.747 -14.450 1.00 98.12 86 LYS A O 1
ATOM 662 N N . THR A 1 87 ? 1.401 -12.746 -15.360 1.00 98.44 87 THR A N 1
ATOM 663 C CA . THR A 1 87 ? 2.792 -12.665 -14.887 1.00 98.44 87 THR A CA 1
ATOM 664 C C . THR A 1 87 ? 2.911 -11.833 -13.609 1.00 98.44 87 THR A C 1
ATOM 666 O O . THR A 1 87 ? 3.966 -11.792 -12.978 1.00 98.44 87 THR A O 1
ATOM 669 N N . ASN A 1 88 ? 1.814 -11.209 -13.173 1.00 97.62 88 ASN A N 1
ATOM 670 C CA . ASN A 1 88 ? 1.700 -10.543 -11.881 1.00 97.62 88 ASN A CA 1
ATOM 671 C C . ASN A 1 88 ? 1.725 -11.555 -10.719 1.00 97.62 88 ASN A C 1
ATOM 673 O O . ASN A 1 88 ? 0.888 -12.451 -10.657 1.00 97.62 88 ASN A O 1
ATOM 677 N N . HIS A 1 89 ? 2.620 -11.375 -9.744 1.00 98.44 89 HIS A N 1
ATOM 678 C CA . HIS A 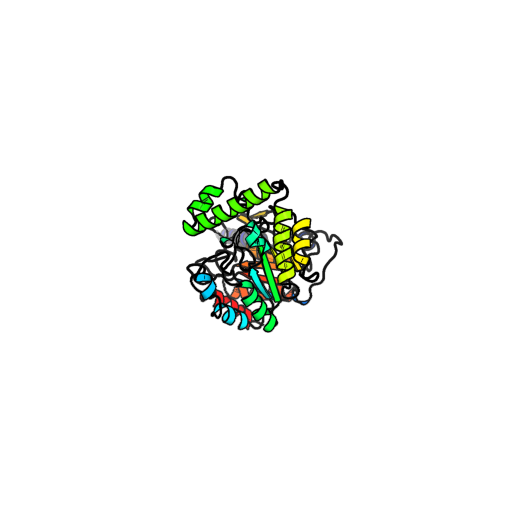1 89 ? 2.830 -12.346 -8.658 1.00 98.44 89 HIS A CA 1
ATOM 679 C C . HIS A 1 89 ? 2.047 -12.017 -7.380 1.00 98.44 89 HIS A C 1
ATOM 681 O O . HIS A 1 89 ? 1.617 -12.917 -6.648 1.00 98.44 89 HIS A O 1
ATOM 687 N N . TRP A 1 90 ? 1.836 -10.729 -7.091 1.00 98.88 90 TRP A N 1
ATOM 688 C CA . TRP A 1 90 ? 1.073 -10.300 -5.918 1.00 98.88 90 TRP A CA 1
ATOM 689 C C . TRP A 1 90 ? 0.073 -9.197 -6.216 1.00 98.88 90 TRP A C 1
ATOM 691 O O . TRP A 1 90 ? 0.194 -8.427 -7.169 1.00 98.88 90 TRP A O 1
ATOM 701 N N . VAL A 1 91 ? -0.916 -9.092 -5.334 1.00 98.81 91 VAL A N 1
ATOM 702 C CA . VAL A 1 91 ? -1.790 -7.928 -5.262 1.00 98.81 91 VAL A CA 1
ATOM 703 C C . VAL A 1 91 ? -1.651 -7.290 -3.889 1.00 98.81 91 VAL A C 1
ATOM 705 O O . VAL A 1 91 ? -1.845 -7.933 -2.856 1.00 98.81 91 VAL A O 1
ATOM 708 N N . MET A 1 92 ? -1.323 -6.003 -3.872 1.00 98.88 92 MET A N 1
ATOM 709 C CA . MET A 1 92 ? -1.358 -5.193 -2.666 1.00 98.88 92 MET A CA 1
ATOM 710 C C . MET A 1 92 ? -2.743 -4.552 -2.520 1.00 98.88 92 MET A C 1
ATOM 712 O O . MET A 1 92 ? -3.171 -3.748 -3.351 1.00 98.88 92 MET A O 1
ATOM 716 N N . LEU A 1 93 ? -3.438 -4.894 -1.441 1.00 98.69 93 LEU A N 1
ATOM 717 C CA . LEU A 1 93 ? -4.733 -4.330 -1.064 1.00 98.69 93 LEU A CA 1
ATOM 718 C C . LEU A 1 93 ? -4.556 -3.488 0.193 1.00 98.69 93 LEU A C 1
ATOM 720 O O . LEU A 1 93 ? -3.646 -3.717 0.978 1.00 98.69 93 LEU A O 1
ATOM 724 N N . ASN A 1 94 ? -5.414 -2.508 0.427 1.00 98.62 94 ASN A N 1
ATOM 725 C CA . ASN A 1 94 ? -5.350 -1.715 1.649 1.00 98.62 94 ASN A CA 1
ATOM 726 C C . ASN A 1 94 ? -6.236 -2.316 2.740 1.00 98.62 94 ASN A C 1
ATOM 728 O O . ASN A 1 94 ? -7.421 -2.538 2.510 1.00 98.62 94 ASN A O 1
ATOM 732 N N . LEU A 1 95 ? -5.673 -2.534 3.930 1.00 98.69 95 LEU A N 1
ATOM 733 C CA . LEU A 1 95 ? -6.439 -2.817 5.141 1.00 98.69 95 LEU A CA 1
ATOM 734 C C . LEU A 1 95 ? -7.080 -1.537 5.674 1.00 98.69 95 LEU A C 1
ATOM 736 O O . LEU A 1 95 ? -8.255 -1.551 6.025 1.00 98.69 95 LEU A O 1
ATOM 740 N N . THR A 1 96 ? -6.329 -0.432 5.707 1.00 98.56 96 THR A N 1
ATOM 741 C CA . THR A 1 96 ? -6.845 0.885 6.110 1.00 98.56 96 THR A CA 1
ATOM 742 C C . THR A 1 96 ? -7.075 1.792 4.903 1.00 98.56 96 THR A C 1
ATOM 744 O O . THR A 1 96 ? -6.574 1.526 3.813 1.00 98.56 96 THR A O 1
ATOM 747 N N . ALA A 1 97 ? -7.799 2.900 5.048 1.00 96.88 97 ALA A N 1
ATOM 748 C CA . ALA A 1 97 ? -7.879 3.907 3.999 1.00 96.88 97 ALA A CA 1
ATOM 749 C C . ALA A 1 97 ? -6.468 4.416 3.646 1.00 96.88 97 ALA A C 1
ATOM 751 O O . ALA A 1 97 ? -5.640 4.625 4.539 1.00 96.88 97 ALA A O 1
ATOM 752 N N . PRO A 1 98 ? -6.179 4.667 2.359 1.00 94.38 98 PRO A N 1
ATOM 753 C CA . PRO A 1 98 ? -4.929 5.305 1.978 1.00 94.38 98 PRO A CA 1
ATOM 754 C C . PRO A 1 98 ? -4.761 6.647 2.697 1.00 94.38 98 PRO A C 1
ATOM 756 O O . PRO A 1 98 ? -5.669 7.484 2.671 1.00 94.38 98 PRO A O 1
ATOM 759 N N . SER A 1 99 ? -3.606 6.827 3.334 1.00 92.44 99 SER A N 1
ATOM 760 C CA . SER A 1 99 ? -3.243 7.995 4.142 1.00 92.44 99 SER A CA 1
ATOM 761 C C . SER A 1 99 ? -4.096 8.224 5.404 1.00 92.44 99 SER A C 1
ATOM 763 O O . SER A 1 99 ? -3.986 9.290 6.008 1.00 92.44 99 SER A O 1
ATOM 765 N N . PHE A 1 100 ? -4.922 7.260 5.841 1.00 96.19 100 PHE A N 1
ATOM 766 C CA . PHE A 1 100 ? -5.671 7.348 7.104 1.00 96.19 100 PHE A CA 1
ATOM 767 C C . PHE A 1 100 ? -5.924 5.974 7.753 1.00 96.19 100 PHE A C 1
ATOM 769 O O . PHE A 1 100 ? -6.637 5.137 7.201 1.00 96.19 100 PHE A O 1
ATOM 776 N N . GLY A 1 101 ? -5.387 5.758 8.958 1.00 97.25 101 GLY A N 1
ATOM 777 C CA . GLY A 1 101 ? -5.398 4.458 9.642 1.00 97.25 101 GLY A CA 1
ATOM 778 C C . GLY A 1 101 ? -6.683 4.113 10.403 1.00 97.25 101 GLY A C 1
ATOM 779 O O . GLY A 1 101 ? -6.748 3.048 11.007 1.00 97.25 101 GLY A O 1
ATOM 780 N N . GLY A 1 102 ? -7.698 4.986 10.400 1.00 97.31 102 GLY A N 1
ATOM 781 C CA . GLY A 1 102 ? -8.937 4.792 11.171 1.00 97.31 102 GLY A CA 1
ATOM 782 C C . GLY A 1 102 ? -10.124 4.205 10.408 1.00 97.31 102 GLY A C 1
ATOM 783 O O . GLY A 1 102 ? -11.124 3.854 11.022 1.00 97.31 102 GLY A O 1
ATOM 784 N N . LEU A 1 103 ? -10.051 4.100 9.079 1.00 97.62 103 LEU A N 1
ATOM 785 C CA . LEU A 1 103 ? -11.090 3.448 8.273 1.00 97.62 103 LEU A CA 1
ATOM 786 C C . LEU A 1 103 ? -10.530 2.162 7.691 1.00 97.62 103 LEU A C 1
ATOM 788 O O . LEU A 1 103 ? -9.486 2.210 7.055 1.00 97.62 103 LEU A O 1
ATOM 792 N N . PHE A 1 104 ? -11.234 1.050 7.843 1.00 98.00 104 PHE A N 1
ATOM 793 C CA . PHE A 1 104 ? -10.789 -0.286 7.459 1.00 98.00 104 PHE A CA 1
ATOM 794 C C . PHE A 1 104 ? -11.592 -0.832 6.279 1.00 98.00 104 PHE A C 1
ATOM 796 O O . PHE A 1 104 ? -12.701 -0.375 6.022 1.00 98.00 104 PHE A O 1
ATOM 803 N N . THR A 1 105 ? -11.049 -1.805 5.554 1.00 97.62 105 THR A N 1
ATOM 804 C CA . THR A 1 105 ? -11.701 -2.512 4.428 1.00 97.62 105 THR A CA 1
ATOM 805 C C . THR A 1 105 ? -12.176 -3.919 4.798 1.00 97.62 105 THR A C 1
ATOM 807 O O . THR A 1 105 ? -12.775 -4.617 3.979 1.00 97.62 105 THR A O 1
ATOM 810 N N . ALA A 1 106 ? -11.923 -4.325 6.038 1.00 97.25 106 ALA A N 1
ATOM 811 C CA . ALA A 1 106 ? -12.288 -5.609 6.607 1.00 97.25 106 ALA A CA 1
ATOM 812 C C . ALA A 1 106 ? -13.065 -5.411 7.905 1.00 97.25 106 ALA A C 1
ATOM 814 O O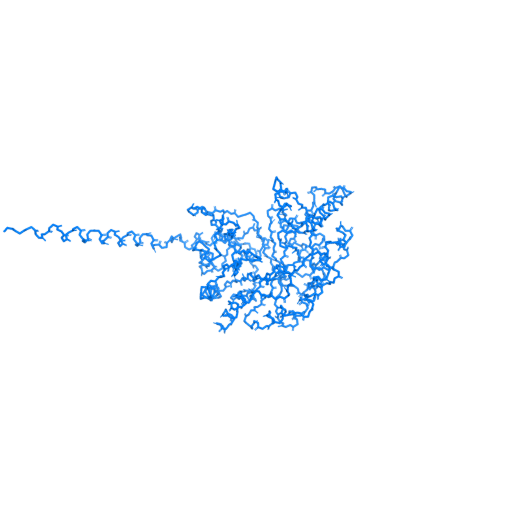 . ALA A 1 106 ? -13.013 -4.324 8.487 1.00 97.25 106 ALA A O 1
ATOM 815 N N . ARG A 1 107 ? -13.751 -6.467 8.365 1.00 95.81 107 ARG A N 1
ATOM 816 C CA . ARG A 1 107 ? -14.441 -6.443 9.663 1.00 95.81 107 ARG A CA 1
ATOM 817 C C . ARG A 1 107 ? -13.768 -7.254 10.767 1.00 95.81 107 ARG A C 1
ATOM 819 O O . ARG A 1 107 ? -13.481 -8.426 10.553 1.00 95.81 107 ARG A O 1
ATOM 826 N N . VAL A 1 108 ? -13.574 -6.675 11.950 1.00 97.50 108 VAL A N 1
ATOM 827 C CA . VAL A 1 108 ? -13.217 -7.393 13.194 1.00 97.50 108 VAL A CA 1
ATOM 828 C C . VAL A 1 108 ? -13.933 -6.747 14.375 1.00 97.50 108 VAL A C 1
ATOM 830 O O . VAL A 1 108 ? -14.190 -5.539 14.362 1.00 97.50 108 VAL A O 1
ATOM 833 N N . LYS A 1 109 ? -14.265 -7.543 15.394 1.00 97.62 109 LYS A N 1
ATOM 834 C CA . LYS A 1 109 ? -15.038 -7.074 16.550 1.00 97.62 109 LYS A CA 1
ATOM 835 C C . LYS A 1 109 ? -14.301 -5.959 17.296 1.00 97.62 109 LYS A C 1
ATOM 837 O O . LYS A 1 109 ? -14.899 -4.944 17.626 1.00 97.62 109 LYS A O 1
ATOM 842 N N . GLU A 1 110 ? -12.992 -6.106 17.462 1.00 98.12 110 GLU A N 1
ATOM 843 C CA . GLU A 1 110 ? -12.123 -5.194 18.206 1.00 98.12 110 GLU A CA 1
ATOM 844 C C . GLU A 1 110 ? -12.152 -3.769 17.648 1.00 98.12 110 GLU A C 1
ATOM 846 O O . GLU A 1 110 ? -12.075 -2.801 18.398 1.00 98.12 110 GLU A O 1
ATOM 851 N N . VAL A 1 111 ? -12.294 -3.615 16.329 1.00 97.69 111 VAL A N 1
ATOM 852 C CA . VAL A 1 111 ? -12.411 -2.289 15.718 1.00 97.69 111 VAL A CA 1
ATOM 853 C C . VAL A 1 111 ? -13.810 -1.708 15.948 1.00 97.69 111 VAL A C 1
ATOM 855 O O . VAL A 1 111 ? -13.911 -0.507 16.168 1.00 97.69 111 VAL A O 1
ATOM 858 N N . SER A 1 112 ? -14.881 -2.512 15.936 1.00 96.88 112 SER A N 1
ATOM 859 C CA . SER A 1 112 ? -16.239 -2.017 16.230 1.00 96.88 112 SER A CA 1
ATOM 860 C C . SER A 1 112 ? -16.363 -1.596 17.695 1.00 96.88 112 SER A C 1
ATOM 862 O O . SER A 1 112 ? -16.968 -0.566 17.976 1.00 96.88 112 SER A O 1
ATOM 864 N N . ASP A 1 113 ? -15.724 -2.333 18.606 1.00 97.50 113 ASP A N 1
ATOM 865 C CA . ASP A 1 113 ? -15.695 -2.022 20.039 1.00 97.50 113 ASP A CA 1
ATOM 866 C C . ASP A 1 113 ? -14.994 -0.680 20.342 1.00 97.50 113 ASP A C 1
ATOM 868 O O . ASP A 1 113 ? -15.298 -0.038 21.345 1.00 97.50 113 ASP A O 1
ATOM 872 N N . VAL A 1 114 ? -14.053 -0.252 19.489 1.00 97.25 114 VAL A N 1
ATOM 873 C CA . VAL A 1 114 ? -13.208 0.933 19.726 1.00 97.25 114 VAL A CA 1
ATOM 874 C C . VAL A 1 114 ? -13.589 2.137 18.857 1.00 97.25 114 VAL A C 1
ATOM 876 O O . VAL A 1 114 ? -13.571 3.270 19.332 1.00 97.25 114 VAL A O 1
ATOM 879 N N . LEU A 1 115 ? -13.901 1.912 17.581 1.00 97.50 115 LEU A N 1
ATOM 880 C CA . LEU A 1 115 ? -14.115 2.950 16.559 1.00 97.50 115 LEU A CA 1
ATOM 881 C C . LEU A 1 115 ? -15.521 2.914 15.943 1.00 97.50 115 LEU A C 1
ATOM 883 O O . LEU A 1 115 ? -15.793 3.634 14.974 1.00 97.50 115 LEU A O 1
ATOM 887 N N . GLY A 1 116 ? -16.390 2.040 16.457 1.00 96.12 116 GLY A N 1
ATOM 888 C CA . GLY A 1 116 ? -17.749 1.858 15.970 1.00 96.12 116 GLY A CA 1
ATOM 889 C C . GLY A 1 116 ? -17.833 1.260 14.563 1.00 96.12 116 GLY A C 1
ATOM 890 O O . GLY A 1 116 ? -16.861 1.137 13.813 1.00 96.12 116 GLY A O 1
ATOM 891 N N . ASP A 1 117 ? -19.053 0.917 14.151 1.00 94.75 117 ASP A N 1
ATOM 892 C CA . ASP A 1 117 ? -19.290 0.275 12.851 1.00 94.75 117 ASP A CA 1
ATOM 893 C C . ASP A 1 117 ? -19.045 1.189 11.642 1.00 94.75 117 ASP A C 1
ATOM 895 O O . ASP A 1 117 ? -18.928 0.709 10.517 1.00 94.75 117 ASP A O 1
ATOM 899 N N . GLN A 1 118 ? -18.945 2.507 11.841 1.00 94.75 118 GLN A N 1
ATOM 900 C CA . GLN A 1 118 ? -18.637 3.452 10.761 1.00 94.75 118 GLN A CA 1
ATOM 901 C C . GLN A 1 118 ? -17.195 3.290 10.250 1.00 94.75 118 GLN A C 1
ATOM 903 O O . GLN A 1 118 ? -16.910 3.607 9.091 1.00 94.75 118 GLN A O 1
ATOM 908 N N . ALA A 1 119 ? -16.294 2.769 11.091 1.00 96.81 119 ALA A N 1
ATOM 909 C CA . ALA A 1 119 ? -14.894 2.548 10.758 1.00 96.81 119 ALA A CA 1
ATOM 910 C C . ALA A 1 119 ? -14.668 1.348 9.828 1.00 96.81 119 ALA A C 1
ATOM 912 O O . ALA A 1 119 ? -13.567 1.189 9.311 1.00 96.81 119 ALA A O 1
ATOM 913 N N . GLN A 1 120 ? -15.681 0.521 9.559 1.00 96.06 120 GLN A N 1
ATOM 914 C CA . GLN A 1 120 ? -15.553 -0.701 8.760 1.00 96.06 120 GLN A CA 1
ATOM 915 C C . GLN A 1 120 ? -16.665 -0.799 7.709 1.00 96.06 120 GLN A C 1
ATOM 917 O O . GLN A 1 120 ? -17.738 -0.222 7.890 1.00 96.06 120 GLN A O 1
ATOM 922 N N . PRO A 1 121 ? -16.472 -1.535 6.603 1.00 93.56 121 PRO A N 1
ATOM 923 C CA . PRO A 1 121 ? -17.560 -1.789 5.670 1.00 93.56 121 PRO A CA 1
ATOM 924 C C . PRO A 1 121 ? -18.630 -2.681 6.323 1.00 93.56 121 PRO A C 1
ATOM 926 O O . PRO A 1 121 ? -18.310 -3.478 7.204 1.00 93.56 121 PRO A O 1
ATOM 929 N N . PRO A 1 122 ? -19.900 -2.616 5.884 1.00 90.69 122 PRO A N 1
ATOM 930 C CA . PRO A 1 122 ? -20.955 -3.515 6.370 1.00 90.69 122 PRO A CA 1
ATOM 931 C C . PRO A 1 122 ? -20.760 -4.972 5.917 1.00 90.69 122 PRO A C 1
ATOM 933 O O . PRO A 1 122 ? -21.371 -5.882 6.462 1.00 90.69 122 PRO A O 1
ATOM 936 N N . VAL A 1 123 ? -19.913 -5.188 4.911 1.00 89.62 123 VAL A N 1
ATOM 937 C CA . VAL A 1 123 ? -19.557 -6.488 4.336 1.00 89.62 123 VAL A CA 1
ATOM 938 C C . VAL A 1 123 ? -18.041 -6.585 4.257 1.00 89.62 123 VAL A C 1
ATOM 940 O O . VAL A 1 123 ? -17.374 -5.590 3.984 1.00 89.62 123 VAL A O 1
ATOM 943 N N . ASP A 1 124 ? -17.490 -7.768 4.499 1.00 92.44 124 ASP A N 1
ATOM 944 C CA . ASP A 1 124 ? -16.049 -7.976 4.630 1.00 92.44 124 ASP A CA 1
ATOM 945 C C . ASP A 1 124 ? -15.338 -8.017 3.270 1.00 92.44 124 ASP A C 1
ATOM 947 O O . ASP A 1 124 ? -15.028 -9.070 2.711 1.00 92.44 124 ASP A O 1
ATOM 951 N N . LEU A 1 125 ? -15.157 -6.831 2.692 1.00 91.38 125 LEU A N 1
ATOM 952 C CA . LEU A 1 125 ? -14.697 -6.671 1.320 1.00 91.38 125 LEU A CA 1
ATOM 953 C C . LEU A 1 125 ? -13.277 -7.203 1.116 1.00 91.38 125 LEU A C 1
ATOM 955 O O . LEU A 1 125 ? -13.000 -7.845 0.105 1.00 91.38 125 LEU A O 1
ATOM 959 N N . LEU A 1 126 ? -12.381 -6.953 2.069 1.00 96.81 126 LEU A N 1
ATOM 960 C CA . LEU A 1 126 ? -11.009 -7.434 1.969 1.00 96.81 126 LEU A CA 1
ATOM 961 C C . LEU A 1 126 ? -10.936 -8.965 1.992 1.00 96.81 126 LEU A C 1
ATOM 963 O O . LEU A 1 126 ? -10.239 -9.527 1.154 1.00 96.81 126 LEU A O 1
ATOM 967 N N . ASP A 1 127 ? -11.668 -9.644 2.885 1.00 97.25 127 ASP A N 1
ATOM 968 C CA . ASP A 1 127 ? -11.653 -11.116 2.949 1.00 97.25 127 ASP A CA 1
ATOM 969 C C . ASP A 1 127 ? -12.165 -11.745 1.648 1.00 97.25 127 ASP A C 1
ATOM 971 O O . ASP A 1 127 ? -11.566 -12.697 1.149 1.00 97.25 127 ASP A O 1
ATOM 975 N N . HIS A 1 128 ? -13.180 -11.143 1.014 1.00 95.62 128 HIS A N 1
ATOM 976 C CA . HIS A 1 128 ? -13.632 -11.561 -0.315 1.00 95.62 128 HIS A CA 1
ATOM 977 C C . HIS A 1 128 ? -12.500 -11.541 -1.356 1.00 95.62 128 HIS A C 1
ATOM 979 O O . HIS A 1 128 ? -12.282 -12.543 -2.040 1.00 95.62 128 HIS A O 1
ATOM 985 N N . TYR A 1 129 ? -11.757 -10.434 -1.464 1.00 97.62 129 TYR A N 1
ATOM 986 C CA . TYR A 1 129 ? -10.658 -10.319 -2.432 1.00 97.62 129 TYR A CA 1
ATOM 987 C C . TYR A 1 129 ? -9.484 -11.229 -2.071 1.00 97.62 129 TYR A C 1
ATOM 989 O O . TYR A 1 129 ? -8.989 -11.943 -2.941 1.00 97.62 129 TYR A O 1
ATOM 997 N N . VAL A 1 130 ? -9.075 -11.250 -0.799 1.00 98.44 130 VAL A N 1
ATOM 998 C CA . VAL A 1 130 ? -7.987 -12.102 -0.301 1.00 98.44 130 VAL A CA 1
ATOM 999 C C . VAL A 1 130 ? -8.268 -13.562 -0.651 1.00 98.44 130 VAL A C 1
ATOM 1001 O O . VAL A 1 130 ? -7.448 -14.197 -1.307 1.00 98.44 130 VAL A O 1
ATOM 1004 N N . ASN A 1 131 ? -9.448 -14.087 -0.311 1.00 98.06 131 ASN A N 1
ATOM 1005 C CA . ASN A 1 131 ? -9.786 -15.486 -0.582 1.00 98.06 131 ASN A CA 1
ATOM 1006 C C . ASN A 1 131 ? -9.748 -15.815 -2.080 1.00 98.06 131 ASN A C 1
ATOM 1008 O O . ASN A 1 131 ? -9.239 -16.866 -2.472 1.00 98.06 131 ASN A O 1
ATOM 1012 N N . ARG A 1 132 ? -10.264 -14.921 -2.933 1.00 97.56 132 ARG A N 1
ATOM 1013 C CA . ARG A 1 132 ? -10.296 -15.137 -4.386 1.00 97.56 132 ARG A CA 1
ATOM 1014 C C . ARG A 1 132 ? -8.905 -15.083 -5.014 1.00 97.56 132 ARG A C 1
ATOM 1016 O O . ARG A 1 132 ? -8.595 -15.938 -5.837 1.00 97.56 132 ARG A O 1
ATOM 1023 N N . LEU A 1 133 ? -8.073 -14.132 -4.598 1.00 98.06 133 LEU A N 1
ATOM 1024 C CA . LEU A 1 133 ? -6.690 -14.001 -5.058 1.00 98.06 133 LEU A CA 1
ATOM 1025 C C . LEU A 1 133 ? -5.838 -15.191 -4.608 1.00 98.06 133 LEU A C 1
ATOM 1027 O O . LEU A 1 133 ? -5.153 -15.792 -5.432 1.00 98.06 133 LEU A O 1
ATOM 1031 N N . LYS A 1 134 ? -5.940 -15.596 -3.334 1.00 98.31 134 LYS A N 1
ATOM 1032 C CA . LYS A 1 134 ? -5.226 -16.771 -2.813 1.00 98.31 134 LYS A CA 1
ATOM 1033 C C . LYS A 1 134 ? -5.643 -18.058 -3.519 1.00 98.31 134 LYS A C 1
ATOM 1035 O O . LYS A 1 134 ? -4.774 -18.848 -3.870 1.00 98.31 134 LYS A O 1
ATOM 1040 N N . LYS A 1 135 ? -6.942 -18.250 -3.789 1.00 98.06 135 LYS A N 1
ATOM 1041 C CA . LYS A 1 135 ? -7.437 -19.400 -4.568 1.00 98.06 135 LYS A CA 1
ATOM 1042 C C . LYS A 1 135 ? -6.851 -19.441 -5.986 1.00 98.06 135 LYS A C 1
ATOM 1044 O O . LYS A 1 135 ? -6.668 -20.523 -6.527 1.00 98.06 135 LYS A O 1
ATOM 1049 N N . ALA A 1 136 ? -6.552 -18.283 -6.570 1.00 97.88 136 ALA A N 1
ATOM 1050 C CA . ALA A 1 136 ? -5.931 -18.163 -7.885 1.00 97.88 136 ALA A CA 1
ATOM 1051 C C . ALA A 1 136 ? -4.387 -18.166 -7.850 1.00 97.88 136 ALA A C 1
ATOM 1053 O O . ALA A 1 136 ? -3.763 -17.889 -8.866 1.00 97.88 136 ALA A O 1
ATOM 1054 N N . GLY A 1 137 ? -3.766 -18.462 -6.702 1.00 98.00 137 GLY A N 1
ATOM 1055 C CA . GLY A 1 137 ? -2.310 -18.586 -6.574 1.00 98.00 137 GLY A CA 1
ATOM 1056 C C . GLY A 1 137 ? -1.555 -17.275 -6.343 1.00 98.00 137 GLY A C 1
ATOM 1057 O O . GLY A 1 137 ? -0.342 -17.308 -6.153 1.00 98.00 137 GLY A O 1
ATOM 1058 N N . TYR A 1 138 ? -2.239 -16.129 -6.280 1.00 98.62 138 TYR A N 1
ATOM 1059 C CA . TYR A 1 138 ? -1.577 -14.851 -6.014 1.00 98.62 138 TYR A CA 1
ATOM 1060 C C . TYR A 1 138 ? -1.077 -14.765 -4.570 1.00 98.62 138 TYR A C 1
ATOM 1062 O O . TYR A 1 138 ? -1.644 -15.330 -3.624 1.00 98.62 138 TYR A O 1
ATOM 1070 N N . ARG A 1 139 ? -0.021 -13.980 -4.382 1.00 98.75 139 ARG A N 1
ATOM 1071 C CA . ARG A 1 139 ? 0.401 -13.485 -3.070 1.00 98.75 139 ARG A CA 1
ATOM 1072 C C . ARG A 1 139 ? -0.375 -12.211 -2.727 1.00 98.75 139 ARG A C 1
ATOM 1074 O O . ARG A 1 139 ? -0.784 -11.470 -3.622 1.00 98.75 139 ARG A O 1
ATOM 1081 N N . VAL A 1 140 ? -0.608 -11.944 -1.444 1.00 98.81 140 VAL A N 1
ATOM 1082 C CA . VAL A 1 140 ? -1.358 -10.754 -1.006 1.00 98.81 140 VAL A CA 1
ATOM 1083 C C . VAL A 1 140 ? -0.564 -9.940 0.004 1.00 98.81 140 VAL A C 1
ATOM 1085 O O . VAL A 1 140 ? -0.147 -10.457 1.037 1.00 98.81 140 VAL A O 1
ATOM 1088 N N . ILE A 1 141 ? -0.405 -8.644 -0.270 1.00 98.94 141 ILE A N 1
ATOM 1089 C CA . ILE A 1 141 ? 0.232 -7.684 0.640 1.00 98.94 141 ILE A CA 1
ATOM 1090 C C . ILE A 1 141 ? -0.825 -6.706 1.159 1.00 98.94 141 ILE A C 1
ATOM 1092 O O . ILE A 1 141 ? -1.635 -6.201 0.383 1.00 98.94 141 ILE A O 1
ATOM 1096 N N . LEU A 1 142 ? -0.823 -6.409 2.459 1.00 98.88 142 LEU A N 1
ATOM 1097 C CA . LEU A 1 142 ? -1.742 -5.439 3.054 1.00 98.88 142 LEU A CA 1
ATOM 1098 C C . LEU A 1 142 ? -1.068 -4.088 3.314 1.00 98.88 142 LEU A C 1
ATOM 1100 O O . LEU A 1 142 ? -0.154 -3.986 4.127 1.00 98.88 142 LEU A O 1
ATOM 1104 N N . TYR A 1 143 ? -1.566 -3.034 2.670 1.00 98.81 143 TYR A N 1
ATOM 1105 C CA . TYR A 1 143 ? -1.242 -1.646 2.995 1.00 98.81 143 TYR A CA 1
ATOM 1106 C C . TYR A 1 143 ? -1.927 -1.223 4.302 1.00 98.81 143 TYR A C 1
ATOM 1108 O O . TYR A 1 143 ? -3.135 -1.429 4.476 1.00 98.81 143 TYR A O 1
ATOM 1116 N N . VAL A 1 144 ? -1.179 -0.558 5.181 1.00 98.81 144 VAL A N 1
ATOM 1117 C CA . VAL A 1 144 ? -1.655 0.008 6.449 1.00 98.81 144 VAL A CA 1
ATOM 1118 C C . VAL A 1 144 ? -1.092 1.410 6.613 1.00 98.81 144 VAL A C 1
ATOM 1120 O O . VAL A 1 144 ? 0.109 1.606 6.514 1.00 98.81 144 VAL A O 1
ATOM 1123 N N . ALA A 1 145 ? -1.931 2.388 6.928 1.00 98.25 145 ALA A N 1
ATOM 1124 C CA . ALA A 1 145 ? -1.475 3.709 7.334 1.00 98.25 145 ALA A CA 1
ATOM 1125 C C . ALA A 1 145 ? -1.117 3.672 8.836 1.00 98.25 145 ALA A C 1
ATOM 1127 O O . ALA A 1 145 ? -2.004 3.572 9.688 1.00 98.25 145 ALA A O 1
ATOM 1128 N N . ALA A 1 146 ? 0.184 3.674 9.152 1.00 98.19 146 ALA A N 1
ATOM 1129 C CA . ALA A 1 146 ? 0.720 3.327 10.471 1.00 98.19 146 ALA A CA 1
ATOM 1130 C C . ALA A 1 146 ? 0.347 4.317 11.582 1.00 98.19 146 ALA A C 1
ATOM 1132 O O . ALA A 1 146 ? 0.313 3.929 12.746 1.00 98.19 146 ALA A O 1
ATOM 1133 N N . GLN A 1 147 ? -0.002 5.560 11.238 1.00 96.50 147 GLN A N 1
ATOM 1134 C CA . GLN A 1 147 ? -0.438 6.582 12.194 1.00 96.50 147 GLN A CA 1
ATOM 1135 C C . GLN A 1 147 ? -1.743 6.231 12.931 1.00 96.50 147 GLN A C 1
ATOM 1137 O O . GLN A 1 147 ? -2.110 6.897 13.897 1.00 96.50 147 GLN A O 1
ATOM 1142 N N . GLY A 1 148 ? -2.472 5.213 12.464 1.00 97.19 148 GLY A N 1
ATOM 1143 C CA . GLY A 1 148 ? -3.697 4.757 13.105 1.00 97.19 148 GLY A CA 1
ATOM 1144 C C . GLY A 1 148 ? -4.874 5.732 12.955 1.00 97.19 148 GLY A C 1
ATOM 1145 O O . GLY A 1 148 ? -4.926 6.506 11.991 1.00 97.19 148 GLY A O 1
ATOM 1146 N N . PRO A 1 149 ? -5.868 5.659 13.858 1.00 97.19 149 PRO A N 1
ATOM 1147 C CA . PRO A 1 149 ? -7.113 6.420 13.730 1.00 97.19 149 PRO A CA 1
ATOM 1148 C C . PRO A 1 149 ? -7.022 7.904 14.109 1.00 97.19 149 PRO A C 1
ATOM 1150 O O . PRO A 1 149 ? -7.965 8.645 13.833 1.00 97.19 149 PRO A O 1
ATOM 1153 N N . SER A 1 150 ? -5.915 8.342 14.717 1.00 94.62 150 SER A N 1
ATOM 1154 C CA . SER A 1 150 ? -5.725 9.740 15.115 1.00 94.62 150 SER A CA 1
ATOM 1155 C C . SER A 1 150 ? -5.512 10.646 13.900 1.00 94.62 150 SER A C 1
ATOM 1157 O O . SER A 1 150 ? -4.798 10.294 12.960 1.00 94.62 150 SER A O 1
ATOM 1159 N N . LEU A 1 151 ? -6.103 11.841 13.930 1.00 92.69 151 LEU A N 1
ATOM 1160 C CA . LEU A 1 151 ? -5.837 12.933 12.988 1.00 92.69 151 LEU A CA 1
ATOM 1161 C C . LEU A 1 151 ? -4.816 13.951 13.518 1.00 92.69 151 LEU A C 1
ATOM 1163 O O . LEU A 1 151 ? -4.533 14.927 12.825 1.00 92.69 151 LEU A O 1
ATOM 1167 N N . GLU A 1 152 ? -4.250 13.748 14.711 1.00 90.12 152 GLU A N 1
ATOM 1168 C CA . GLU A 1 152 ? -3.266 14.669 15.309 1.00 90.12 152 GLU A CA 1
ATOM 1169 C C . GLU A 1 152 ? -2.000 14.810 14.447 1.00 90.12 152 GLU A C 1
ATOM 1171 O O . GLU A 1 152 ? -1.407 15.884 14.395 1.00 90.12 152 GLU A O 1
ATOM 1176 N N . PHE A 1 153 ? -1.643 13.783 13.665 1.00 87.12 153 PHE A N 1
ATOM 1177 C CA . PHE A 1 153 ? -0.508 13.827 12.730 1.00 87.12 153 PHE A CA 1
ATOM 1178 C C . PHE A 1 153 ? -0.626 14.917 11.647 1.00 87.12 153 PHE A C 1
ATOM 1180 O O . PHE A 1 153 ? 0.361 15.267 10.995 1.00 87.12 153 PHE A O 1
ATOM 1187 N N . LEU A 1 154 ? -1.834 15.439 11.408 1.00 87.19 154 LEU A N 1
ATOM 1188 C CA . LEU A 1 154 ? -2.040 16.535 10.467 1.00 87.19 154 LEU A CA 1
ATOM 1189 C C . LEU A 1 154 ? -1.560 17.882 11.025 1.00 87.19 154 LEU A C 1
ATOM 1191 O O . LEU A 1 154 ? -1.264 18.764 10.213 1.00 87.19 154 LEU A O 1
ATOM 1195 N N . GLY A 1 155 ? -1.461 18.033 12.353 1.00 90.44 155 GLY A N 1
ATOM 1196 C CA . GLY A 1 155 ? -1.166 19.305 13.019 1.00 90.44 155 GLY A CA 1
ATOM 1197 C C . GLY A 1 155 ? -2.072 20.428 12.507 1.00 90.44 155 GLY A C 1
ATOM 1198 O O . GLY A 1 155 ? -3.259 20.213 12.246 1.00 90.44 155 GLY A O 1
ATOM 1199 N N . ASP A 1 156 ? -1.480 21.587 12.228 1.00 87.44 156 ASP A N 1
ATOM 1200 C CA . ASP A 1 156 ? -2.169 22.786 11.718 1.00 87.44 156 ASP A CA 1
ATOM 1201 C C . ASP A 1 156 ? -2.839 22.588 10.347 1.00 87.44 156 ASP A C 1
ATOM 1203 O O . ASP A 1 156 ? -3.646 23.397 9.893 1.00 87.44 156 ASP A O 1
ATOM 1207 N N . ARG A 1 157 ? -2.544 21.484 9.647 1.00 85.62 157 ARG A N 1
ATOM 1208 C CA . ARG A 1 157 ? -3.156 21.186 8.344 1.00 85.62 157 ARG A CA 1
ATOM 1209 C C . ARG A 1 157 ? -4.538 20.548 8.469 1.00 85.62 157 ARG A C 1
ATOM 1211 O O . ARG A 1 157 ? -5.176 20.362 7.428 1.00 85.62 157 ARG A O 1
ATOM 1218 N N . LYS A 1 158 ? -4.999 20.202 9.679 1.00 87.44 158 LYS A N 1
ATOM 1219 C CA . LYS A 1 158 ? -6.257 19.470 9.920 1.00 87.44 158 LYS A CA 1
ATOM 1220 C C . LYS A 1 158 ? -7.465 20.159 9.273 1.00 87.44 158 LYS A C 1
ATOM 1222 O O . LYS A 1 158 ? -8.204 19.508 8.533 1.00 87.44 158 LYS A O 1
ATOM 1227 N N . ASP A 1 159 ? -7.599 21.473 9.419 1.00 83.81 159 ASP A N 1
ATOM 1228 C CA . ASP A 1 159 ? -8.733 22.218 8.850 1.00 83.81 159 ASP A CA 1
ATOM 1229 C C . ASP A 1 159 ? -8.682 22.256 7.321 1.00 83.81 159 ASP A C 1
ATOM 1231 O O . ASP A 1 159 ? -9.645 21.897 6.637 1.00 83.81 159 ASP A O 1
ATOM 1235 N N . SER A 1 160 ? -7.511 22.575 6.759 1.00 85.62 160 SER A N 1
ATOM 1236 C CA . SER A 1 160 ? -7.296 22.569 5.305 1.00 85.62 160 SER A CA 1
ATOM 1237 C C . SER A 1 160 ? -7.531 21.189 4.677 1.00 85.62 160 SER A C 1
ATOM 1239 O O . SER A 1 160 ? -7.923 21.078 3.511 1.00 85.62 160 SER A O 1
ATOM 1241 N N . PHE A 1 161 ? -7.288 20.120 5.440 1.00 84.94 161 PHE A N 1
ATOM 1242 C CA . PHE A 1 161 ? -7.552 18.753 5.027 1.00 84.94 161 PHE A CA 1
ATOM 1243 C C . PHE A 1 161 ? -9.058 18.492 4.951 1.00 84.94 161 PHE A C 1
ATOM 1245 O O . PHE A 1 161 ? -9.526 18.009 3.918 1.00 84.94 161 PHE A O 1
ATOM 1252 N N . PHE A 1 162 ? -9.822 18.865 5.981 1.00 86.31 162 PHE A N 1
ATOM 1253 C CA . PHE A 1 162 ? -11.274 18.683 5.998 1.00 86.31 162 PHE A CA 1
ATOM 1254 C C . PHE A 1 162 ? -12.003 19.500 4.930 1.00 86.31 162 PHE A C 1
ATOM 1256 O O . PHE A 1 162 ? -12.908 18.965 4.289 1.00 86.31 162 PHE A O 1
ATOM 1263 N N . LEU A 1 163 ? -11.571 20.738 4.667 1.00 85.56 163 LEU A N 1
ATOM 1264 C CA . LEU A 1 163 ? -12.161 21.602 3.633 1.00 85.56 163 LEU A CA 1
ATOM 1265 C C . LEU A 1 163 ? -12.092 21.000 2.219 1.00 85.56 163 LEU A C 1
ATOM 1267 O O . LEU A 1 163 ? -12.898 21.336 1.356 1.00 85.56 163 LEU A O 1
ATOM 1271 N N . ARG A 1 164 ? -11.145 20.090 1.966 1.00 84.94 164 ARG A N 1
ATOM 1272 C CA . ARG A 1 164 ? -10.954 19.434 0.660 1.00 84.94 164 ARG A CA 1
ATOM 1273 C C . ARG A 1 164 ? -11.746 18.136 0.510 1.00 84.94 164 ARG A C 1
ATOM 1275 O O . ARG A 1 164 ? -11.660 17.490 -0.536 1.00 84.94 164 ARG A O 1
ATOM 1282 N N . LEU A 1 165 ? -12.450 17.701 1.552 1.00 86.44 165 LEU A N 1
ATOM 1283 C CA . LEU A 1 165 ? -13.200 16.452 1.551 1.00 86.44 165 LEU A CA 1
ATOM 1284 C C . LEU A 1 165 ? -14.696 16.713 1.367 1.00 86.44 165 LEU A C 1
ATOM 1286 O O . LEU A 1 165 ? -15.225 17.697 1.882 1.00 86.44 165 LEU A O 1
ATOM 1290 N N . PRO A 1 166 ? -15.431 15.791 0.721 1.00 88.56 166 PRO A N 1
ATOM 1291 C CA . PRO A 1 166 ? -16.886 15.809 0.787 1.00 88.56 166 PRO A CA 1
ATOM 1292 C C . PRO A 1 166 ? -17.355 15.826 2.250 1.00 88.56 166 PRO A C 1
ATOM 1294 O O . PRO A 1 166 ? -16.854 15.035 3.056 1.00 88.56 166 PRO A O 1
ATOM 1297 N N . LYS A 1 167 ? -18.351 16.662 2.586 1.00 89.44 167 LYS A N 1
ATOM 1298 C CA . LYS A 1 167 ? -18.858 16.855 3.965 1.00 89.44 167 LYS A CA 1
ATOM 1299 C C . LYS A 1 167 ? -19.106 15.538 4.708 1.00 89.44 167 LYS A C 1
ATOM 1301 O O . LYS A 1 167 ? -18.701 15.375 5.855 1.00 89.44 167 LYS A O 1
ATOM 1306 N N . ARG A 1 168 ? -19.712 14.555 4.030 1.00 88.25 168 ARG A N 1
ATOM 1307 C CA . ARG A 1 168 ? -19.957 13.217 4.592 1.00 88.25 168 ARG A CA 1
ATOM 1308 C C . ARG A 1 168 ? -18.663 12.511 5.010 1.00 88.25 168 ARG A C 1
ATOM 1310 O O . ARG A 1 168 ? -18.613 11.929 6.087 1.00 88.25 168 ARG A O 1
ATOM 1317 N N . LYS A 1 169 ? -17.622 12.562 4.175 1.00 88.81 169 LYS A N 1
ATOM 1318 C CA . LYS A 1 169 ? -16.326 11.939 4.469 1.00 88.81 169 LYS A CA 1
ATOM 1319 C C . LYS A 1 169 ? -15.626 12.657 5.621 1.00 88.81 169 LYS A C 1
ATOM 1321 O O . LYS A 1 169 ? -15.128 11.982 6.512 1.00 88.81 169 LYS A O 1
ATOM 1326 N N . ALA A 1 170 ? -15.652 13.990 5.640 1.00 91.75 170 ALA A N 1
ATOM 1327 C CA . ALA A 1 170 ? -15.129 14.779 6.757 1.00 91.75 170 ALA A CA 1
ATOM 1328 C C . ALA A 1 170 ? -15.802 14.399 8.089 1.00 91.75 170 ALA A C 1
ATOM 1330 O O . ALA A 1 170 ? -15.108 14.102 9.058 1.00 91.75 170 ALA A O 1
ATOM 1331 N N . LYS A 1 171 ? -17.140 14.292 8.108 1.00 92.25 171 LYS A N 1
ATOM 1332 C CA . LYS A 1 171 ? -17.909 13.871 9.291 1.00 92.25 171 LYS A CA 1
ATOM 1333 C C . LYS A 1 171 ? -17.511 12.477 9.787 1.00 92.25 171 LYS A C 1
ATOM 1335 O O . LYS A 1 171 ? -17.316 12.298 10.983 1.00 92.25 171 LYS A O 1
ATOM 1340 N N . ILE A 1 172 ? -17.365 11.502 8.885 1.00 92.50 172 ILE A N 1
ATOM 1341 C CA . ILE A 1 172 ? -16.953 10.137 9.253 1.00 92.50 172 ILE A CA 1
ATOM 1342 C C . ILE A 1 172 ? -15.547 10.140 9.864 1.00 92.50 172 ILE A C 1
ATOM 1344 O O . ILE A 1 172 ? -15.351 9.571 10.932 1.00 92.50 172 ILE A O 1
ATOM 1348 N N . LEU A 1 173 ? -14.581 10.804 9.220 1.00 93.88 173 LEU A N 1
ATOM 1349 C CA . LEU A 1 173 ? -13.205 10.871 9.725 1.00 93.88 173 LEU A CA 1
ATOM 1350 C C . LEU A 1 173 ? -13.134 11.554 11.094 1.00 93.88 173 LEU A C 1
ATOM 1352 O O . LEU A 1 173 ? -12.460 11.053 11.986 1.00 93.88 173 LEU A O 1
ATOM 1356 N N . SER A 1 174 ? -13.869 12.655 11.276 1.00 93.88 174 SER A N 1
ATOM 1357 C CA . SER A 1 174 ? -13.943 13.352 12.560 1.00 93.88 174 SER A CA 1
ATOM 1358 C C . SER A 1 174 ? -14.591 12.491 13.647 1.00 93.88 174 SER A C 1
ATOM 1360 O O . SER A 1 174 ? -14.096 12.482 14.767 1.00 93.88 174 SER A O 1
ATOM 1362 N N . SER A 1 175 ? -15.653 11.744 13.329 1.00 95.62 175 SER A N 1
ATOM 1363 C CA . SER A 1 175 ? -16.294 10.827 14.280 1.00 95.62 175 SER A CA 1
ATOM 1364 C C . SER A 1 175 ? -15.354 9.702 14.713 1.00 95.62 175 SER A C 1
ATOM 1366 O O . SER A 1 175 ? -15.329 9.351 15.887 1.00 95.62 175 SER A O 1
ATOM 1368 N N . VAL A 1 176 ? -14.589 9.127 13.781 1.00 96.62 176 VAL A N 1
ATOM 1369 C CA . VAL A 1 176 ? -13.624 8.059 14.086 1.00 96.62 176 VAL A CA 1
ATOM 1370 C C . VAL A 1 176 ? -12.472 8.585 14.946 1.00 96.62 176 VAL A C 1
ATOM 1372 O O . VAL A 1 176 ? -12.123 7.950 15.937 1.00 96.62 176 VAL A O 1
ATOM 1375 N N . ASP A 1 177 ? -11.928 9.759 14.616 1.00 96.00 177 ASP A N 1
ATOM 1376 C CA . ASP A 1 177 ? -10.894 10.435 15.414 1.00 96.00 177 ASP A CA 1
ATOM 1377 C C . ASP A 1 177 ? -11.389 10.730 16.841 1.00 96.00 177 ASP A C 1
ATOM 1379 O O . ASP A 1 177 ? -10.696 10.452 17.816 1.00 96.00 177 ASP A O 1
ATOM 1383 N N . GLN A 1 178 ? -12.622 11.226 16.991 1.00 96.19 178 GLN A N 1
ATOM 1384 C CA . GLN A 1 178 ? -13.230 11.468 18.304 1.00 96.19 178 GLN A CA 1
ATOM 1385 C C . GLN A 1 178 ? -13.384 10.177 19.114 1.00 96.19 178 GLN A C 1
ATOM 1387 O O . GLN A 1 178 ? -12.946 10.134 20.259 1.00 96.19 178 GLN A O 1
ATOM 1392 N N . GLN A 1 179 ? -13.944 9.115 18.525 1.00 97.62 179 GLN A N 1
ATOM 1393 C CA . GLN A 1 179 ? -14.126 7.832 19.217 1.00 97.62 179 GLN A CA 1
ATOM 1394 C C . GLN A 1 179 ? -12.791 7.230 19.661 1.00 97.62 179 GLN A C 1
ATOM 1396 O O . GLN A 1 179 ? -12.661 6.788 20.803 1.00 97.62 179 GLN A O 1
ATOM 1401 N N . TRP A 1 180 ? -11.774 7.303 18.802 1.00 97.75 180 TRP A N 1
ATOM 1402 C CA . TRP A 1 180 ? -10.421 6.882 19.140 1.00 97.75 180 TRP A CA 1
ATOM 1403 C C . TRP A 1 180 ? -9.840 7.658 20.326 1.00 97.75 180 TRP A C 1
ATOM 1405 O O . TRP A 1 180 ? -9.353 7.061 21.286 1.00 97.75 180 TRP A O 1
ATOM 1415 N N . ASN A 1 181 ? -9.928 8.989 20.301 1.00 96.50 181 ASN A N 1
ATOM 1416 C CA . ASN A 1 181 ? -9.395 9.832 21.371 1.00 96.50 181 ASN A CA 1
ATOM 1417 C C . ASN A 1 181 ? -10.168 9.661 22.687 1.00 96.50 181 ASN A C 1
ATOM 1419 O O . ASN A 1 181 ? -9.558 9.652 23.760 1.00 96.50 181 ASN A O 1
ATOM 1423 N N . SER A 1 182 ? -11.486 9.451 22.623 1.00 96.94 182 SER A N 1
ATOM 1424 C CA . SER A 1 182 ? -12.307 9.099 23.784 1.00 96.94 182 SER A CA 1
ATOM 1425 C C . SER A 1 182 ? -11.899 7.747 24.369 1.00 96.94 182 SER A C 1
ATOM 1427 O O . SER A 1 182 ? -11.730 7.639 25.583 1.00 96.94 182 SER A O 1
ATOM 1429 N N . TYR A 1 183 ? -11.672 6.735 23.526 1.00 97.62 183 TYR A N 1
ATOM 1430 C CA . TYR A 1 183 ? -11.175 5.427 23.954 1.00 97.62 183 TYR A CA 1
ATOM 1431 C C . TYR A 1 183 ? -9.812 5.536 24.649 1.00 97.62 183 TYR A C 1
ATOM 1433 O O . TYR A 1 183 ? -9.652 5.067 25.776 1.00 97.62 183 TYR A O 1
ATOM 1441 N N . LEU A 1 184 ? -8.839 6.207 24.024 1.00 97.00 184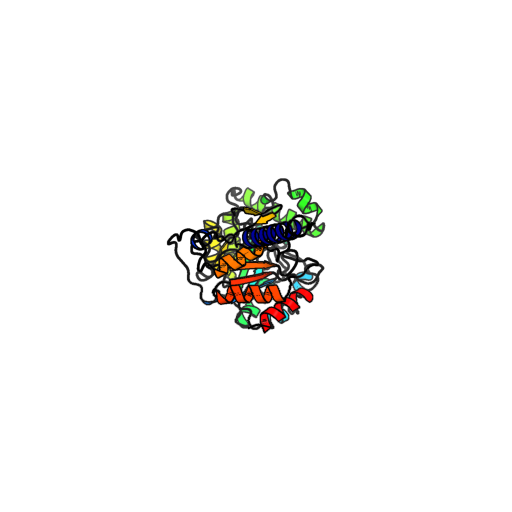 LEU A N 1
ATOM 1442 C CA . LEU A 1 184 ? -7.504 6.367 24.604 1.00 97.00 184 LEU A CA 1
ATOM 1443 C C . LEU A 1 184 ? -7.531 7.141 25.925 1.00 97.00 184 LEU A C 1
ATOM 1445 O O . LEU A 1 184 ? -6.807 6.776 26.851 1.00 97.00 184 LEU A O 1
ATOM 1449 N N . THR A 1 185 ? -8.371 8.174 26.027 1.00 96.69 185 THR A N 1
ATOM 1450 C CA . THR A 1 185 ? -8.567 8.939 27.268 1.00 96.69 185 THR A CA 1
ATOM 1451 C C . THR A 1 185 ? -9.153 8.057 28.365 1.00 96.69 185 THR A C 1
ATOM 1453 O O . THR A 1 185 ? -8.571 7.969 29.443 1.00 96.69 185 THR A O 1
ATOM 1456 N N . LYS A 1 186 ? -10.241 7.330 28.074 1.00 96.44 186 LYS A N 1
ATOM 1457 C CA . LYS A 1 186 ? -10.890 6.417 29.028 1.00 96.44 186 LYS A CA 1
ATOM 1458 C C . LYS A 1 186 ? -9.935 5.342 29.549 1.00 96.44 186 LYS A C 1
ATOM 1460 O O . LYS A 1 186 ? -10.014 4.962 30.710 1.00 96.44 186 LYS A O 1
ATOM 1465 N N . MET A 1 187 ? -9.036 4.854 28.698 1.00 94.69 187 MET A N 1
ATOM 1466 C CA . MET A 1 187 ? -8.065 3.824 29.070 1.00 94.69 187 MET A CA 1
ATOM 1467 C C . MET A 1 187 ? -6.820 4.374 29.783 1.00 94.69 187 MET A C 1
ATOM 1469 O O . MET A 1 187 ? -6.004 3.571 30.230 1.00 94.69 187 MET A O 1
ATOM 1473 N N . GLY A 1 188 ? -6.624 5.698 29.847 1.00 93.50 188 GLY A N 1
ATOM 1474 C CA . GLY A 1 188 ? -5.384 6.304 30.348 1.00 93.50 188 GLY A CA 1
ATOM 1475 C C . GLY A 1 188 ? -4.175 6.061 29.433 1.00 93.50 188 GLY A C 1
ATOM 1476 O O . GLY A 1 188 ? -3.048 5.924 29.900 1.00 93.50 188 GLY A O 1
ATOM 1477 N N . LYS A 1 189 ? -4.393 5.945 28.114 1.00 93.50 189 LYS A N 1
ATOM 1478 C CA . LYS A 1 189 ? -3.395 5.456 27.139 1.00 93.50 189 LYS A CA 1
ATOM 1479 C C . LYS A 1 189 ? -3.096 6.407 25.990 1.00 93.50 189 LYS A C 1
ATOM 1481 O O . LYS A 1 189 ? -2.602 5.969 24.954 1.00 93.50 189 LYS A O 1
ATOM 1486 N N . ARG A 1 190 ? -3.336 7.708 26.155 1.00 87.31 190 ARG A N 1
ATOM 1487 C CA . ARG A 1 190 ? -3.098 8.696 25.088 1.00 87.31 190 ARG A CA 1
ATOM 1488 C C . ARG A 1 190 ? -1.666 8.648 24.532 1.00 87.31 190 ARG A C 1
ATOM 1490 O O . ARG A 1 190 ? -1.490 8.618 23.322 1.00 87.31 190 ARG A O 1
ATOM 1497 N N . ALA A 1 191 ? -0.662 8.505 25.399 1.00 89.62 191 ALA A N 1
ATOM 1498 C CA . ALA A 1 191 ? 0.747 8.369 25.004 1.00 89.62 191 ALA A CA 1
ATOM 1499 C C . ALA A 1 191 ? 1.113 7.008 24.362 1.00 89.62 191 ALA A C 1
ATOM 1501 O O . ALA A 1 191 ? 2.229 6.825 23.888 1.00 89.62 191 ALA A O 1
ATOM 1502 N N . ASN A 1 192 ? 0.194 6.036 24.358 1.00 93.06 192 ASN A N 1
ATOM 1503 C CA . ASN A 1 192 ? 0.398 4.669 23.869 1.00 93.06 192 ASN A CA 1
ATOM 1504 C C . ASN A 1 192 ? -0.574 4.318 22.725 1.00 93.06 192 ASN A C 1
ATOM 1506 O O . ASN A 1 192 ? -0.959 3.157 22.571 1.00 93.06 192 ASN A O 1
ATOM 1510 N N . GLY A 1 193 ? -0.998 5.313 21.936 1.00 95.38 193 GLY A N 1
ATOM 1511 C CA . GLY A 1 193 ? -1.960 5.110 20.849 1.00 95.38 193 GLY A CA 1
ATOM 1512 C C . GLY A 1 193 ? -1.523 4.040 19.842 1.00 95.38 193 GLY A C 1
ATOM 1513 O O . GLY A 1 193 ? -2.329 3.215 19.424 1.00 95.38 193 GLY A O 1
ATOM 1514 N N . ASP A 1 194 ? -0.237 3.969 19.515 1.00 95.62 194 ASP A N 1
ATOM 1515 C CA . ASP A 1 194 ? 0.319 2.945 18.626 1.00 95.62 194 ASP A CA 1
ATOM 1516 C C . ASP A 1 194 ? 0.248 1.519 19.204 1.00 95.62 194 ASP A C 1
ATOM 1518 O O . ASP A 1 194 ? -0.036 0.585 18.459 1.00 95.62 194 ASP A O 1
ATOM 1522 N N . LYS A 1 195 ? 0.419 1.332 20.521 1.00 97.44 195 LYS A N 1
ATOM 1523 C CA . LYS A 1 195 ? 0.224 0.032 21.194 1.00 97.44 195 LYS A CA 1
ATOM 1524 C C . LYS A 1 195 ? -1.227 -0.422 21.136 1.00 97.44 195 LYS A C 1
ATOM 1526 O O . LYS A 1 195 ? -1.495 -1.606 20.953 1.00 97.44 195 LYS A O 1
ATOM 1531 N N . GLU A 1 196 ? -2.171 0.501 21.291 1.00 98.00 196 GLU A N 1
ATOM 1532 C CA . GLU A 1 196 ? -3.589 0.173 21.147 1.00 98.00 196 GLU A CA 1
ATOM 1533 C C . GLU A 1 196 ? -3.947 -0.093 19.679 1.00 98.00 196 GLU A C 1
ATOM 1535 O O . GLU A 1 196 ? -4.676 -1.040 19.387 1.00 98.00 196 GLU A O 1
ATOM 1540 N N . PHE A 1 197 ? -3.354 0.642 18.734 1.00 98.38 197 PHE A N 1
ATOM 1541 C CA . PHE A 1 197 ? -3.521 0.365 17.308 1.00 98.38 197 PHE A CA 1
ATOM 1542 C C . PHE A 1 197 ? -2.932 -1.003 16.925 1.00 98.38 197 PHE A C 1
ATOM 1544 O O . PHE A 1 197 ? -3.550 -1.753 16.169 1.00 98.38 197 PHE A O 1
ATOM 1551 N N . ALA A 1 198 ? -1.808 -1.398 17.529 1.00 98.56 198 ALA A N 1
ATOM 1552 C CA . ALA A 1 198 ? -1.199 -2.716 17.359 1.00 98.56 198 ALA A CA 1
ATOM 1553 C C . ALA A 1 198 ? -2.142 -3.865 17.739 1.00 98.56 198 ALA A C 1
ATOM 1555 O O . ALA A 1 198 ? -2.078 -4.937 17.136 1.00 98.56 198 ALA A O 1
ATOM 1556 N N . LYS A 1 199 ? -3.057 -3.666 18.697 1.00 98.56 199 LYS A N 1
ATOM 1557 C CA . LYS A 1 199 ? -4.073 -4.678 19.034 1.00 98.56 199 LYS A CA 1
ATOM 1558 C C . LYS A 1 199 ? -5.070 -4.871 17.899 1.00 98.56 199 LYS A C 1
ATOM 1560 O O . LYS A 1 199 ? -5.397 -6.011 17.576 1.00 98.56 199 LYS A O 1
ATOM 1565 N N . LEU A 1 200 ? -5.484 -3.781 17.252 1.00 98.62 200 LEU A N 1
ATOM 1566 C CA . LEU A 1 200 ? -6.352 -3.835 16.073 1.00 98.62 200 LEU A CA 1
ATOM 1567 C C . LEU A 1 200 ? -5.629 -4.529 14.908 1.00 98.62 200 LEU A C 1
ATOM 1569 O O . LEU A 1 200 ? -6.193 -5.416 14.271 1.00 98.62 200 LEU A O 1
ATOM 1573 N N . ILE A 1 201 ? -4.350 -4.206 14.680 1.00 98.75 201 ILE A N 1
ATOM 1574 C CA . ILE A 1 201 ? -3.515 -4.902 13.685 1.00 98.75 201 ILE A CA 1
ATOM 1575 C C . ILE A 1 201 ? -3.361 -6.390 14.021 1.00 98.75 201 ILE A C 1
ATOM 1577 O O . ILE A 1 201 ? -3.479 -7.226 13.129 1.00 98.75 201 ILE A O 1
ATOM 1581 N N . SER A 1 202 ? -3.178 -6.744 15.294 1.00 98.81 202 SER A N 1
ATOM 1582 C CA . SER A 1 202 ? -3.077 -8.141 15.738 1.00 98.81 202 SER A CA 1
ATOM 1583 C C . SER A 1 202 ? -4.358 -8.930 15.465 1.00 98.81 202 SER A C 1
ATOM 1585 O O . SER A 1 202 ? -4.285 -10.095 15.073 1.00 98.81 202 SER A O 1
ATOM 1587 N N . ALA A 1 203 ? -5.529 -8.311 15.646 1.00 98.69 203 ALA A N 1
ATOM 1588 C CA . ALA A 1 203 ? -6.816 -8.927 15.324 1.00 98.69 203 ALA A CA 1
ATOM 1589 C C . ALA A 1 203 ? -6.917 -9.259 13.826 1.00 98.69 203 ALA A C 1
ATOM 1591 O O . ALA A 1 203 ? -7.240 -10.390 13.459 1.00 98.69 203 ALA A O 1
ATOM 1592 N N . TYR A 1 204 ? -6.546 -8.320 12.949 1.00 98.75 204 TYR A N 1
ATOM 1593 C CA . TYR A 1 204 ? -6.513 -8.577 11.506 1.00 98.75 204 TYR A CA 1
ATOM 1594 C C . TYR A 1 204 ? -5.441 -9.585 11.098 1.00 98.75 204 TYR A C 1
ATOM 1596 O O . TYR A 1 204 ? -5.704 -10.440 10.255 1.00 98.75 204 TYR A O 1
ATOM 1604 N N . SER A 1 205 ? -4.256 -9.518 11.704 1.00 98.81 205 SER A N 1
ATOM 1605 C CA . SER A 1 205 ? -3.189 -10.486 11.459 1.00 98.81 205 SER A CA 1
ATOM 1606 C C . SER A 1 205 ? -3.655 -11.903 11.787 1.00 98.81 205 SER A C 1
ATOM 1608 O O . SER A 1 205 ? -3.516 -12.784 10.945 1.00 98.81 205 SER A O 1
ATOM 1610 N N . ARG A 1 206 ? -4.305 -12.123 12.941 1.00 98.69 206 ARG A N 1
ATOM 1611 C CA . ARG A 1 206 ? -4.911 -13.421 13.291 1.00 98.69 206 ARG A CA 1
ATOM 1612 C C . ARG A 1 206 ? -6.002 -13.845 12.316 1.00 98.69 206 ARG A C 1
ATOM 1614 O O . ARG A 1 206 ? -6.012 -14.992 11.888 1.00 98.69 206 ARG A O 1
ATOM 1621 N N . LYS A 1 207 ? -6.898 -12.926 11.956 1.00 98.44 207 LYS A N 1
ATOM 1622 C CA . LYS A 1 207 ? -8.006 -13.204 11.039 1.00 98.44 207 LYS A CA 1
ATOM 1623 C C . LYS A 1 207 ? -7.526 -13.692 9.672 1.00 98.44 207 LYS A C 1
ATOM 1625 O O . LYS A 1 207 ? -8.060 -14.664 9.147 1.00 98.44 207 LYS A O 1
ATOM 1630 N N . PHE A 1 208 ? -6.565 -12.992 9.073 1.00 98.62 208 PHE A N 1
ATOM 1631 C CA . PHE A 1 208 ? -6.076 -13.342 7.742 1.00 98.62 208 PHE A CA 1
ATOM 1632 C C . PHE A 1 208 ? -5.017 -14.442 7.788 1.00 98.62 208 PHE A C 1
ATOM 1634 O O . PHE A 1 208 ? -4.970 -15.267 6.880 1.00 98.62 208 PHE A O 1
ATOM 1641 N N . GLY A 1 209 ? -4.203 -14.493 8.842 1.00 98.31 209 GLY A N 1
ATOM 1642 C CA . GLY A 1 209 ? -3.204 -15.530 9.066 1.00 98.31 209 GLY A CA 1
ATOM 1643 C C . GLY A 1 209 ? -2.346 -15.788 7.828 1.00 98.31 209 GLY A C 1
ATOM 1644 O O . GLY A 1 209 ? -1.797 -14.867 7.222 1.00 98.31 209 GLY A O 1
ATOM 1645 N N . ALA A 1 210 ? -2.271 -17.052 7.413 1.00 98.19 210 ALA A N 1
ATOM 1646 C CA . ALA A 1 210 ? -1.517 -17.483 6.236 1.00 98.19 210 ALA A CA 1
ATOM 1647 C C . ALA A 1 210 ? -2.093 -17.001 4.884 1.00 98.19 210 ALA A C 1
ATOM 1649 O O . ALA A 1 210 ? -1.470 -17.213 3.846 1.00 98.19 210 ALA A O 1
ATOM 1650 N N . LYS A 1 211 ? -3.269 -16.356 4.860 1.00 98.56 211 LYS A N 1
ATOM 1651 C CA . LYS A 1 211 ? -3.860 -15.806 3.628 1.00 98.56 211 LYS A CA 1
ATOM 1652 C C . LYS A 1 211 ? -3.193 -14.511 3.163 1.00 98.56 211 LYS A C 1
ATOM 1654 O O . LYS A 1 211 ? -3.481 -14.055 2.063 1.00 98.56 211 LYS A O 1
ATOM 1659 N N . ILE A 1 212 ? -2.353 -13.897 3.989 1.00 98.44 212 ILE A N 1
ATOM 1660 C CA . ILE A 1 212 ? -1.563 -12.724 3.614 1.00 98.44 212 ILE A CA 1
ATOM 1661 C C . ILE A 1 212 ? -0.085 -13.085 3.643 1.00 98.44 212 ILE A C 1
ATOM 1663 O O . ILE A 1 212 ? 0.367 -13.846 4.497 1.00 98.44 212 ILE A O 1
ATOM 1667 N N . ASP A 1 213 ? 0.655 -12.537 2.691 1.00 98.75 213 ASP A N 1
ATOM 1668 C CA . ASP A 1 213 ? 2.067 -12.820 2.453 1.00 98.75 213 ASP A CA 1
ATOM 1669 C C . ASP A 1 213 ? 2.949 -11.613 2.795 1.00 98.75 213 ASP A C 1
ATOM 1671 O O . ASP A 1 213 ? 4.154 -11.770 2.984 1.00 98.75 213 ASP A O 1
ATOM 1675 N N . GLY A 1 214 ? 2.369 -10.416 2.944 1.00 98.62 214 GLY A N 1
ATOM 1676 C CA . GLY A 1 214 ? 3.122 -9.253 3.390 1.00 98.62 214 GLY A CA 1
ATOM 1677 C C . GLY A 1 214 ? 2.306 -8.090 3.945 1.00 98.62 214 GLY A C 1
ATOM 1678 O O . GLY A 1 214 ? 1.080 -8.044 3.839 1.00 98.62 214 GLY A O 1
ATOM 1679 N N . TRP A 1 215 ? 3.025 -7.120 4.503 1.00 98.88 215 TRP A N 1
ATOM 1680 C CA . TRP A 1 215 ? 2.512 -5.852 5.014 1.00 98.88 215 TRP A CA 1
ATOM 1681 C C . TRP A 1 215 ? 3.324 -4.683 4.465 1.00 98.88 215 TRP A C 1
ATOM 1683 O O . TRP A 1 215 ? 4.548 -4.753 4.373 1.00 98.88 215 TRP A O 1
ATOM 1693 N N . TRP A 1 216 ? 2.651 -3.586 4.140 1.00 98.81 216 TRP A N 1
ATOM 1694 C CA . TRP A 1 216 ? 3.285 -2.340 3.726 1.00 98.81 216 TRP A CA 1
ATOM 1695 C C . TRP A 1 216 ? 2.757 -1.205 4.602 1.00 98.81 216 TRP A C 1
ATOM 1697 O O . TRP A 1 216 ? 1.586 -0.833 4.507 1.00 98.81 216 TRP A O 1
ATOM 1707 N N . PHE A 1 217 ? 3.596 -0.685 5.494 1.00 98.69 217 PHE A N 1
ATOM 1708 C CA . PHE A 1 217 ? 3.213 0.360 6.440 1.00 98.69 217 PHE A CA 1
ATOM 1709 C C . PHE A 1 217 ? 3.554 1.748 5.902 1.00 98.69 217 PHE A C 1
ATOM 1711 O O . PHE A 1 217 ? 4.724 2.095 5.779 1.00 98.69 217 PHE A O 1
ATOM 1718 N N . ASP A 1 218 ? 2.534 2.555 5.626 1.00 98.00 218 ASP A N 1
ATOM 1719 C CA . ASP A 1 218 ? 2.672 3.971 5.295 1.00 98.00 218 ASP A CA 1
ATOM 1720 C C . ASP A 1 218 ? 2.860 4.827 6.536 1.00 98.00 218 ASP A C 1
ATOM 1722 O O . ASP A 1 218 ? 2.432 4.435 7.620 1.00 98.00 218 ASP A O 1
ATOM 1726 N N . HIS A 1 219 ? 3.358 6.052 6.357 1.00 96.12 219 HIS A N 1
ATOM 1727 C CA . HIS A 1 219 ? 3.381 7.065 7.414 1.00 96.12 219 HIS A CA 1
ATOM 1728 C C . HIS A 1 219 ? 4.055 6.558 8.706 1.00 96.12 219 HIS A C 1
ATOM 1730 O O . HIS A 1 219 ? 3.683 6.936 9.820 1.00 96.12 219 HIS A O 1
ATOM 1736 N N . GLY A 1 220 ? 5.072 5.708 8.560 1.00 96.62 220 GLY A N 1
ATOM 1737 C CA . GLY A 1 220 ? 5.791 5.067 9.655 1.00 96.62 220 GLY A CA 1
ATOM 1738 C C . GLY A 1 220 ? 6.481 6.055 10.595 1.00 96.62 220 GLY A C 1
ATOM 1739 O O . GLY A 1 220 ? 6.808 5.697 11.716 1.00 96.62 220 GLY A O 1
ATOM 1740 N N . VAL A 1 221 ? 6.646 7.320 10.193 1.00 95.62 221 VAL A N 1
ATOM 1741 C CA . VAL A 1 221 ? 7.120 8.414 11.064 1.00 95.62 221 VAL A CA 1
ATOM 1742 C C . VAL A 1 221 ? 6.207 8.707 12.259 1.00 95.62 221 VAL A C 1
ATOM 1744 O O . VAL A 1 221 ? 6.631 9.388 13.188 1.00 95.62 221 VAL A O 1
ATOM 1747 N N . HIS A 1 222 ? 4.960 8.232 12.23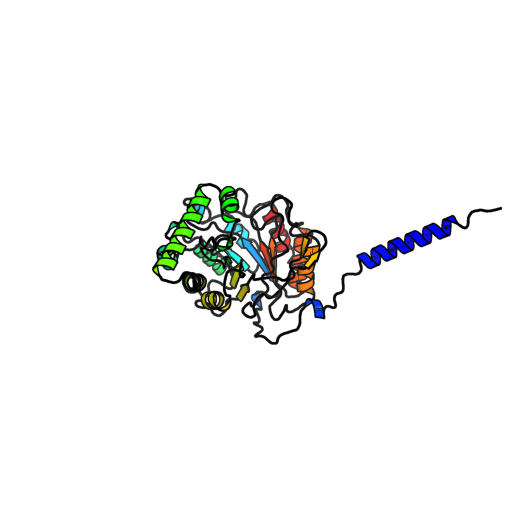1 1.00 95.50 222 HIS A N 1
ATOM 1748 C CA . HIS A 1 222 ? 3.955 8.468 13.270 1.00 95.50 222 HIS A CA 1
ATOM 1749 C C . HIS A 1 222 ? 3.689 7.236 14.145 1.00 95.50 222 HIS A C 1
ATOM 1751 O O . HIS A 1 222 ? 2.736 7.233 14.921 1.00 95.50 222 HIS A O 1
ATOM 1757 N N . ALA A 1 223 ? 4.494 6.183 14.010 1.00 96.44 223 ALA A N 1
ATOM 1758 C CA . ALA A 1 223 ? 4.351 4.959 14.783 1.00 96.44 223 ALA A CA 1
ATOM 1759 C C . ALA A 1 223 ? 5.709 4.306 15.041 1.00 96.44 223 ALA A C 1
ATOM 1761 O O . ALA A 1 223 ? 6.718 4.641 14.424 1.00 96.44 223 ALA A O 1
ATOM 1762 N N . ARG A 1 224 ? 5.721 3.339 15.955 1.00 97.62 224 ARG A N 1
ATOM 1763 C CA . ARG A 1 224 ? 6.906 2.554 16.292 1.00 97.62 224 ARG A CA 1
ATOM 1764 C C . ARG A 1 224 ? 6.900 1.208 15.553 1.00 97.62 224 ARG A C 1
ATOM 1766 O O . ARG A 1 224 ? 5.986 0.403 15.791 1.00 97.62 224 ARG A O 1
ATOM 1773 N N . PRO A 1 225 ? 7.871 0.929 14.658 1.00 97.94 225 PRO A N 1
ATOM 1774 C CA . PRO A 1 225 ? 7.930 -0.345 13.936 1.00 97.94 225 PRO A CA 1
ATOM 1775 C C . PRO A 1 225 ? 8.066 -1.551 14.876 1.00 97.94 225 PRO A C 1
ATOM 1777 O O . PRO A 1 225 ? 7.447 -2.584 14.635 1.00 97.94 225 PRO A O 1
ATOM 1780 N N . GLU A 1 226 ? 8.781 -1.410 15.992 1.00 98.12 226 GLU A N 1
ATOM 1781 C CA . GLU A 1 226 ? 8.964 -2.429 17.034 1.00 98.12 226 GLU A CA 1
ATOM 1782 C C . GLU A 1 226 ? 7.669 -2.839 17.750 1.00 98.12 226 GLU A C 1
ATOM 1784 O O . GLU A 1 226 ? 7.643 -3.842 18.456 1.00 98.12 226 GLU A O 1
ATOM 1789 N N . ILE A 1 227 ? 6.579 -2.096 17.543 1.00 98.31 227 ILE A N 1
ATOM 1790 C CA . ILE A 1 227 ? 5.252 -2.405 18.079 1.00 98.31 227 ILE A CA 1
ATOM 1791 C C . ILE A 1 227 ? 4.334 -2.955 16.984 1.00 98.31 227 ILE A C 1
ATOM 1793 O O . ILE A 1 227 ? 3.720 -4.009 17.164 1.00 98.31 227 ILE A O 1
ATOM 1797 N N . LEU A 1 228 ? 4.235 -2.271 15.838 1.00 98.50 228 LEU A N 1
ATOM 1798 C CA . LEU A 1 228 ? 3.287 -2.663 14.787 1.00 98.50 228 LEU A CA 1
ATOM 1799 C C . LEU A 1 228 ? 3.743 -3.886 13.983 1.00 98.50 228 LEU A C 1
ATOM 1801 O O . LEU A 1 228 ? 2.902 -4.699 13.597 1.00 98.50 228 LEU A O 1
ATOM 1805 N N . ILE A 1 229 ? 5.046 -4.058 13.746 1.00 98.50 229 ILE A N 1
ATOM 1806 C CA . ILE A 1 229 ? 5.553 -5.177 12.940 1.00 98.50 229 ILE A CA 1
ATOM 1807 C C . ILE A 1 229 ? 5.371 -6.523 13.660 1.00 98.50 229 ILE A C 1
ATOM 1809 O O . ILE A 1 229 ? 4.845 -7.451 13.037 1.00 98.50 229 ILE A O 1
ATOM 1813 N N . PRO A 1 230 ? 5.700 -6.671 14.961 1.00 98.56 230 PRO A N 1
ATOM 1814 C CA . PRO A 1 230 ? 5.379 -7.898 15.692 1.00 98.56 230 PRO A CA 1
ATOM 1815 C C . PRO A 1 230 ? 3.877 -8.208 15.714 1.00 98.56 230 PRO A C 1
ATOM 1817 O O . PRO A 1 230 ? 3.485 -9.354 15.491 1.00 98.56 230 PRO A O 1
ATOM 1820 N N . ALA A 1 231 ? 3.029 -7.190 15.895 1.00 98.69 231 ALA A N 1
ATOM 1821 C CA . ALA A 1 231 ? 1.575 -7.343 15.832 1.00 98.69 231 ALA A CA 1
ATOM 1822 C C . ALA A 1 231 ? 1.093 -7.848 14.462 1.00 98.69 231 ALA A C 1
ATOM 1824 O O . ALA A 1 231 ? 0.217 -8.705 14.387 1.00 98.69 231 ALA A O 1
ATOM 1825 N N . ALA A 1 232 ? 1.689 -7.368 13.372 1.00 98.56 232 ALA A N 1
ATOM 1826 C CA . ALA A 1 232 ? 1.374 -7.810 12.016 1.00 98.56 232 ALA A CA 1
ATOM 1827 C C . ALA A 1 232 ? 1.812 -9.253 11.720 1.00 98.56 232 ALA A C 1
ATOM 1829 O O . ALA A 1 232 ? 1.183 -9.936 10.908 1.00 98.56 232 ALA A O 1
ATOM 1830 N N . ARG A 1 233 ? 2.850 -9.746 12.402 1.00 98.44 233 ARG A N 1
ATOM 1831 C CA . ARG A 1 233 ? 3.395 -11.103 12.228 1.00 98.44 233 ARG A CA 1
ATOM 1832 C C . ARG A 1 233 ? 2.717 -12.170 13.093 1.00 98.44 233 ARG A C 1
ATOM 1834 O O . ARG A 1 233 ? 2.993 -13.352 12.904 1.00 98.44 233 ARG A O 1
ATOM 1841 N N . ILE A 1 234 ? 1.836 -11.802 14.026 1.00 98.44 234 ILE A N 1
ATOM 1842 C CA . ILE A 1 234 ? 1.296 -12.756 15.010 1.00 98.44 234 ILE A CA 1
ATOM 1843 C C . ILE A 1 234 ? 0.456 -13.882 14.388 1.00 98.44 234 ILE A C 1
ATOM 1845 O O . ILE A 1 234 ? 0.528 -15.014 14.855 1.00 98.44 234 ILE A O 1
ATOM 1849 N N . GLY A 1 235 ? -0.317 -13.599 13.336 1.00 98.19 235 GLY A N 1
ATOM 1850 C CA . GLY A 1 235 ? -1.112 -14.607 12.628 1.00 98.19 235 GLY A CA 1
ATOM 1851 C C . GLY A 1 235 ? -0.347 -15.352 11.533 1.00 98.19 235 GLY A C 1
ATOM 1852 O O . GLY A 1 235 ? -0.758 -16.436 11.130 1.00 98.19 235 GLY A O 1
ATOM 1853 N N . ASN A 1 236 ? 0.769 -14.798 11.056 1.00 98.25 236 ASN A N 1
ATOM 1854 C CA . ASN A 1 236 ? 1.659 -15.453 10.105 1.00 98.25 236 ASN A CA 1
ATOM 1855 C C . ASN A 1 236 ? 3.083 -14.906 10.262 1.00 98.25 236 ASN A C 1
ATOM 1857 O O . ASN A 1 236 ? 3.399 -13.811 9.800 1.00 98.25 236 ASN A O 1
ATOM 1861 N N . LYS A 1 237 ? 3.969 -15.700 10.875 1.00 97.06 237 LYS A N 1
ATOM 1862 C CA . LYS A 1 237 ? 5.386 -15.340 11.081 1.00 97.06 237 LYS A CA 1
ATOM 1863 C C . LYS A 1 237 ? 6.168 -15.227 9.761 1.00 97.06 237 LYS A C 1
ATOM 1865 O O . LYS A 1 237 ? 7.263 -14.658 9.733 1.00 97.06 237 LYS A O 1
ATOM 1870 N N . ASN A 1 238 ? 5.606 -15.748 8.667 1.00 97.06 238 ASN A N 1
ATOM 1871 C CA . ASN A 1 238 ? 6.228 -15.770 7.350 1.00 97.06 238 ASN A CA 1
ATOM 1872 C C . ASN A 1 238 ? 5.927 -14.562 6.466 1.00 97.06 238 ASN A C 1
ATOM 1874 O O . ASN A 1 238 ? 6.517 -14.457 5.395 1.00 97.06 238 ASN A O 1
ATOM 1878 N N . VAL A 1 239 ? 5.082 -13.633 6.919 1.00 97.88 239 VAL A N 1
ATOM 1879 C CA . VAL A 1 239 ? 4.848 -12.393 6.171 1.00 97.88 239 VAL A CA 1
ATOM 1880 C C . VAL A 1 239 ? 6.119 -11.557 6.059 1.00 97.88 239 VAL A C 1
ATOM 1882 O O . VAL A 1 239 ? 6.899 -11.451 7.014 1.00 97.88 239 VAL A O 1
ATOM 1885 N N . ILE A 1 240 ? 6.287 -10.931 4.900 1.00 98.31 240 ILE A N 1
ATOM 1886 C CA . ILE A 1 240 ? 7.294 -9.893 4.682 1.00 98.31 240 ILE A CA 1
ATOM 1887 C C . ILE A 1 240 ? 6.728 -8.514 5.003 1.00 98.31 240 ILE A C 1
ATOM 1889 O O . ILE A 1 240 ? 5.520 -8.300 4.952 1.00 98.31 240 ILE A O 1
ATOM 1893 N N . VAL A 1 241 ? 7.582 -7.561 5.344 1.00 98.44 241 VAL A N 1
ATOM 1894 C CA . VAL A 1 241 ? 7.164 -6.242 5.806 1.00 98.44 241 VAL A CA 1
ATOM 1895 C C . VAL A 1 241 ? 8.019 -5.150 5.182 1.00 98.44 241 VAL A C 1
ATOM 1897 O O . VAL A 1 241 ? 9.244 -5.227 5.197 1.00 98.44 241 VAL A O 1
ATOM 1900 N N . ALA A 1 242 ? 7.357 -4.102 4.702 1.00 98.44 242 ALA A N 1
ATOM 1901 C CA . ALA A 1 242 ? 7.962 -2.814 4.397 1.00 98.44 242 ALA A CA 1
ATOM 1902 C C . ALA A 1 242 ? 7.452 -1.735 5.353 1.00 98.44 242 ALA A C 1
ATOM 1904 O O . ALA A 1 242 ? 6.310 -1.778 5.822 1.00 98.44 242 ALA A O 1
ATOM 1905 N N . TRP A 1 243 ? 8.301 -0.741 5.605 1.00 98.25 243 TRP A N 1
ATOM 1906 C CA . TRP A 1 243 ? 8.013 0.393 6.478 1.00 98.25 243 TRP A CA 1
ATOM 1907 C C . TRP A 1 243 ? 8.421 1.692 5.782 1.00 98.25 243 TRP A C 1
ATOM 1909 O O . TRP A 1 243 ? 9.597 1.895 5.488 1.00 98.25 243 TRP A O 1
ATOM 1919 N N . ASN A 1 244 ? 7.462 2.574 5.515 1.00 97.56 244 ASN A N 1
ATOM 1920 C CA . ASN A 1 244 ? 7.691 3.905 4.957 1.00 97.56 244 ASN A CA 1
ATOM 1921 C C . ASN A 1 244 ? 7.899 4.907 6.102 1.00 97.56 244 ASN A C 1
ATOM 1923 O O . ASN A 1 244 ? 6.966 5.588 6.537 1.00 97.56 244 ASN A O 1
ATOM 1927 N N . GLY A 1 245 ? 9.110 4.908 6.658 1.00 95.75 245 GLY A N 1
ATOM 1928 C CA . GLY A 1 245 ? 9.511 5.732 7.796 1.00 95.75 245 GLY A CA 1
ATOM 1929 C C . GLY A 1 245 ? 10.036 7.117 7.409 1.00 95.75 245 GLY A C 1
ATOM 1930 O O . GLY A 1 245 ? 9.631 7.719 6.415 1.00 95.75 245 GLY A O 1
ATOM 1931 N N . ARG A 1 246 ? 10.931 7.658 8.243 1.00 92.62 246 ARG A N 1
ATOM 1932 C CA . ARG A 1 246 ? 11.581 8.948 7.984 1.00 92.62 246 ARG A CA 1
ATOM 1933 C C . ARG A 1 246 ? 12.697 8.728 6.972 1.00 92.62 246 ARG A C 1
ATOM 1935 O O . ARG A 1 246 ? 13.663 8.059 7.321 1.00 92.62 246 ARG A O 1
ATOM 1942 N N . LYS A 1 247 ? 12.583 9.358 5.801 1.00 88.94 247 LYS A N 1
ATOM 1943 C CA . LYS A 1 247 ? 13.618 9.311 4.767 1.00 88.94 247 LYS A CA 1
ATOM 1944 C C . LYS A 1 247 ? 14.571 10.487 4.805 1.00 88.94 247 LYS A C 1
ATOM 1946 O O . LYS A 1 247 ? 14.196 11.589 5.218 1.00 88.94 247 LYS A O 1
ATOM 1951 N N . LYS A 1 248 ? 15.801 10.254 4.346 1.00 87.06 248 LYS A N 1
ATOM 1952 C CA . LYS A 1 248 ? 16.746 11.332 4.037 1.00 87.06 248 LYS A CA 1
ATOM 1953 C C . LYS A 1 248 ? 16.510 11.778 2.599 1.00 87.06 248 LYS A C 1
ATOM 1955 O O . LYS A 1 248 ? 16.663 10.992 1.675 1.00 87.06 248 LYS A O 1
ATOM 1960 N N . PHE A 1 249 ? 16.112 13.030 2.406 1.00 87.38 249 PHE A N 1
ATOM 1961 C CA . PHE A 1 249 ? 15.837 13.565 1.072 1.00 87.38 249 PHE A CA 1
ATOM 1962 C C . PHE A 1 249 ? 17.075 14.244 0.502 1.00 87.38 249 PHE A C 1
ATOM 1964 O O . PHE A 1 249 ? 17.784 14.948 1.222 1.00 87.38 249 PHE A O 1
ATOM 1971 N N . VAL A 1 250 ? 17.280 14.093 -0.802 1.00 86.81 250 VAL A N 1
ATOM 1972 C CA . VAL A 1 250 ? 18.309 14.828 -1.542 1.00 86.81 250 VAL A CA 1
ATOM 1973 C C . VAL A 1 250 ? 17.610 15.894 -2.371 1.00 86.81 250 VAL A C 1
ATOM 1975 O O . VAL A 1 250 ? 16.646 15.605 -3.079 1.00 86.81 250 VAL A O 1
ATOM 1978 N N . LYS A 1 251 ? 18.048 17.148 -2.261 1.00 86.12 251 LYS A N 1
ATOM 1979 C CA . LYS A 1 251 ? 17.518 18.215 -3.110 1.00 86.12 251 LYS A CA 1
ATOM 1980 C C . LYS A 1 251 ? 18.146 18.091 -4.498 1.00 86.12 251 LYS A C 1
ATOM 1982 O O . LYS A 1 251 ? 19.366 18.127 -4.608 1.00 86.12 251 LYS A O 1
ATOM 1987 N N . LEU A 1 252 ? 17.312 17.955 -5.523 1.00 84.25 252 LEU A N 1
ATOM 1988 C CA . LEU A 1 252 ? 17.708 17.936 -6.928 1.00 84.25 252 LEU A CA 1
ATOM 1989 C C . LEU A 1 252 ? 16.896 19.019 -7.641 1.00 84.25 252 LEU A C 1
ATOM 1991 O O . LEU A 1 252 ? 15.678 18.902 -7.783 1.00 84.25 252 LEU A O 1
ATOM 1995 N N . ASP A 1 253 ? 17.564 20.111 -8.000 1.00 83.50 253 ASP A N 1
ATOM 1996 C CA . ASP A 1 253 ? 16.951 21.340 -8.511 1.00 83.50 253 ASP A CA 1
ATOM 1997 C C . ASP A 1 253 ? 15.864 21.907 -7.571 1.00 83.50 253 ASP A C 1
ATOM 1999 O O . ASP A 1 253 ? 16.111 22.236 -6.403 1.00 83.50 253 ASP A O 1
ATOM 2003 N N . SER A 1 254 ? 14.637 22.040 -8.081 1.00 84.31 254 SER A N 1
ATOM 2004 C CA . SER A 1 254 ? 13.444 22.491 -7.359 1.00 84.31 254 SER A CA 1
ATOM 2005 C C . SER A 1 254 ? 12.649 21.337 -6.731 1.00 84.31 254 SER A C 1
ATOM 2007 O O . SER A 1 254 ? 11.573 21.558 -6.163 1.00 84.31 254 SER A O 1
ATOM 2009 N N . HIS A 1 255 ? 13.167 20.107 -6.802 1.00 85.25 255 HIS A N 1
ATOM 2010 C CA . HIS A 1 255 ? 12.495 18.899 -6.343 1.00 85.25 255 HIS A CA 1
ATOM 2011 C C . HIS A 1 255 ? 13.290 18.165 -5.259 1.00 85.25 255 HIS A C 1
ATOM 2013 O O . HIS A 1 255 ? 14.492 18.346 -5.073 1.00 85.25 255 HIS A O 1
ATOM 2019 N N . TRP A 1 256 ? 12.581 17.333 -4.499 1.00 87.25 256 TRP A N 1
ATOM 2020 C CA . TRP A 1 256 ? 13.167 16.486 -3.466 1.00 87.25 256 TRP A CA 1
ATOM 2021 C C . TRP A 1 256 ? 13.164 15.049 -3.959 1.00 87.25 256 TRP A C 1
ATOM 2023 O O . TRP A 1 256 ? 12.095 14.454 -4.100 1.00 87.25 256 TRP A O 1
ATOM 2033 N N . LEU A 1 257 ? 14.353 14.508 -4.196 1.00 89.19 257 LEU A N 1
ATOM 2034 C CA . LEU A 1 257 ? 14.558 13.105 -4.501 1.00 89.19 257 LEU A CA 1
ATOM 2035 C C . LEU A 1 257 ? 14.436 12.277 -3.223 1.00 89.19 257 LEU A C 1
ATOM 2037 O O . LEU A 1 257 ? 15.066 12.572 -2.202 1.00 89.19 257 LEU A O 1
ATOM 2041 N N . TRP A 1 258 ? 13.611 11.238 -3.289 1.00 91.06 258 TRP A N 1
ATOM 2042 C CA . TRP A 1 258 ? 13.469 10.248 -2.228 1.00 91.06 258 TRP A CA 1
ATOM 2043 C C . TRP A 1 258 ? 14.271 9.002 -2.613 1.00 91.06 258 TRP A C 1
ATOM 2045 O O . TRP A 1 258 ? 13.836 8.284 -3.513 1.00 91.06 258 TRP A O 1
ATOM 2055 N N . PRO A 1 259 ? 15.434 8.746 -1.987 1.00 91.19 259 PRO A N 1
ATOM 2056 C CA . PRO A 1 259 ? 16.228 7.567 -2.297 1.00 91.19 259 PRO A CA 1
ATOM 2057 C C . PRO A 1 259 ? 15.503 6.286 -1.877 1.00 91.19 259 PRO A C 1
ATOM 2059 O O . PRO A 1 259 ? 14.550 6.300 -1.084 1.00 91.19 259 PRO A O 1
ATOM 2062 N N . LEU A 1 260 ? 15.972 5.166 -2.420 1.00 93.19 260 LEU A N 1
ATOM 2063 C CA . LEU A 1 260 ? 15.526 3.860 -1.989 1.00 93.19 260 LEU A CA 1
ATOM 2064 C C . LEU A 1 260 ? 16.244 3.526 -0.681 1.00 93.19 260 LEU A C 1
ATOM 2066 O O . LEU A 1 260 ? 17.466 3.483 -0.627 1.00 93.19 260 LEU A O 1
ATOM 2070 N N . GLU A 1 261 ? 15.498 3.307 0.395 1.00 92.69 261 GLU A N 1
ATOM 2071 C CA . GLU A 1 261 ? 16.097 3.067 1.707 1.00 92.69 261 GLU A CA 1
ATOM 2072 C C . GLU A 1 261 ? 15.308 2.052 2.531 1.00 92.69 261 GLU A C 1
ATOM 2074 O O . GLU A 1 261 ? 14.096 1.868 2.377 1.00 92.69 261 GLU A O 1
ATOM 2079 N N . ARG A 1 262 ? 16.024 1.393 3.445 1.00 93.50 262 ARG A N 1
ATOM 2080 C CA . ARG A 1 262 ? 15.443 0.580 4.509 1.00 93.50 262 ARG A CA 1
ATOM 2081 C C . ARG A 1 262 ? 15.310 1.440 5.760 1.00 93.50 262 ARG A C 1
ATOM 2083 O O . ARG A 1 262 ? 16.279 1.667 6.476 1.00 93.50 262 ARG A O 1
ATOM 2090 N N . THR A 1 263 ? 14.094 1.881 6.056 1.00 93.88 263 THR A N 1
ATOM 2091 C CA . THR A 1 263 ? 13.852 2.833 7.156 1.00 93.88 263 THR A CA 1
ATOM 2092 C C . THR A 1 263 ? 13.861 2.193 8.559 1.00 93.88 263 THR A C 1
ATOM 2094 O O . THR A 1 263 ? 13.849 2.898 9.566 1.00 93.88 263 THR A O 1
ATOM 2097 N N . THR A 1 264 ? 13.871 0.857 8.652 1.00 94.94 264 THR A N 1
ATOM 2098 C CA . THR A 1 264 ? 13.974 0.096 9.910 1.00 94.94 264 THR A CA 1
ATOM 2099 C C . THR A 1 264 ? 14.581 -1.289 9.680 1.00 94.94 264 THR A C 1
ATOM 2101 O O . THR A 1 264 ? 14.287 -1.948 8.681 1.00 94.94 264 THR A O 1
ATOM 2104 N N . LEU A 1 265 ? 15.367 -1.782 10.643 1.00 94.62 265 LEU A N 1
ATOM 2105 C CA . LEU A 1 265 ? 15.952 -3.132 10.622 1.00 94.62 265 LEU A CA 1
ATOM 2106 C C . LEU A 1 265 ? 14.911 -4.262 10.732 1.00 94.62 265 LEU A C 1
ATOM 2108 O O . LEU A 1 265 ? 15.251 -5.429 10.579 1.00 94.62 265 LEU A O 1
ATOM 2112 N N . LEU A 1 266 ? 13.645 -3.934 10.994 1.00 95.75 266 LEU A N 1
ATOM 2113 C CA . LEU A 1 266 ? 12.545 -4.901 11.014 1.00 95.75 266 LEU A CA 1
ATOM 2114 C C . LEU A 1 266 ? 11.872 -5.088 9.644 1.00 95.75 266 LEU A C 1
ATOM 2116 O O . LEU A 1 266 ? 11.043 -5.985 9.498 1.00 95.75 266 LEU A O 1
ATOM 2120 N N . ALA A 1 267 ? 12.198 -4.249 8.656 1.00 96.12 267 ALA A N 1
ATOM 2121 C CA . ALA A 1 267 ? 11.684 -4.379 7.297 1.00 96.12 267 ALA A CA 1
ATOM 2122 C C . ALA A 1 267 ? 12.475 -5.443 6.523 1.00 96.12 267 ALA A C 1
ATOM 2124 O O . ALA A 1 267 ? 13.704 -5.478 6.610 1.00 96.12 267 ALA A O 1
ATOM 2125 N N . ASP A 1 268 ? 11.775 -6.279 5.759 1.00 97.06 268 ASP A N 1
ATOM 2126 C CA . ASP A 1 268 ? 12.361 -7.313 4.895 1.00 97.06 268 ASP A CA 1
ATOM 2127 C C . ASP A 1 268 ? 12.644 -6.777 3.478 1.00 97.06 268 ASP A C 1
ATOM 2129 O O . ASP A 1 268 ? 13.548 -7.259 2.795 1.00 97.06 268 ASP A O 1
ATOM 2133 N N . PHE A 1 269 ? 11.897 -5.757 3.043 1.00 97.69 269 PHE A N 1
ATOM 2134 C CA . PHE A 1 269 ? 12.056 -5.087 1.751 1.00 97.69 269 PHE A CA 1
ATOM 2135 C C . PHE A 1 269 ? 11.868 -3.570 1.889 1.00 97.69 269 PHE A C 1
ATOM 2137 O O . PHE A 1 269 ? 11.250 -3.091 2.846 1.00 97.69 269 PHE A O 1
ATOM 2144 N N . THR A 1 270 ? 12.432 -2.797 0.960 1.00 97.56 270 THR A N 1
ATOM 2145 C CA . THR A 1 270 ? 12.302 -1.330 0.967 1.00 97.56 270 THR A CA 1
ATOM 2146 C C . THR A 1 270 ? 10.869 -0.907 0.643 1.00 97.56 270 THR A C 1
ATOM 2148 O O . THR A 1 270 ? 10.180 -1.538 -0.159 1.00 97.56 270 THR A O 1
ATOM 2151 N N . ASP A 1 271 ? 10.387 0.189 1.233 1.00 97.38 271 ASP A N 1
ATOM 2152 C CA . ASP A 1 271 ? 9.014 0.642 0.978 1.00 97.38 271 ASP A CA 1
ATOM 2153 C C . ASP A 1 271 ? 8.808 1.088 -0.477 1.00 97.38 271 ASP A C 1
ATOM 2155 O O . ASP A 1 271 ? 7.716 0.930 -1.027 1.00 97.38 271 ASP A O 1
ATOM 2159 N N . GLY A 1 272 ? 9.874 1.574 -1.116 1.00 97.00 272 GLY A N 1
ATOM 2160 C CA . GLY A 1 272 ? 9.888 1.872 -2.540 1.00 97.00 272 GLY A CA 1
ATOM 2161 C C . GLY A 1 272 ? 9.142 3.134 -2.947 1.00 97.00 272 GLY A C 1
ATOM 2162 O O . GLY A 1 272 ? 9.002 3.377 -4.142 1.00 97.00 272 GLY A O 1
ATOM 2163 N N . HIS A 1 273 ? 8.642 3.929 -1.999 1.00 96.12 273 HIS A N 1
ATOM 2164 C CA . HIS A 1 273 ? 7.890 5.140 -2.295 1.00 96.12 273 HIS A CA 1
ATOM 2165 C C . HIS A 1 273 ? 8.768 6.140 -3.061 1.00 96.12 273 HIS A C 1
ATOM 2167 O O . HIS A 1 273 ? 9.772 6.621 -2.531 1.00 96.12 273 HIS A O 1
ATOM 2173 N N . VAL A 1 274 ? 8.340 6.471 -4.283 1.00 95.00 274 VAL A N 1
ATOM 2174 C CA . VAL A 1 274 ? 8.954 7.483 -5.159 1.00 95.00 274 VAL A CA 1
ATOM 2175 C C . VAL A 1 274 ? 8.914 8.892 -4.565 1.00 95.00 274 VAL A C 1
ATOM 2177 O O . VAL A 1 274 ? 8.211 9.162 -3.591 1.00 95.00 274 VAL A O 1
ATOM 2180 N N . SER A 1 275 ? 9.618 9.831 -5.191 1.00 93.00 275 SER A N 1
ATOM 2181 C CA . SER A 1 275 ? 9.531 11.246 -4.826 1.00 93.00 275 SER A CA 1
ATOM 2182 C C . SER A 1 275 ? 8.071 11.744 -4.877 1.00 93.00 275 SER A C 1
ATOM 2184 O O . SER A 1 275 ? 7.309 11.300 -5.745 1.00 93.00 275 SER A O 1
ATOM 2186 N N . PRO A 1 276 ? 7.638 12.644 -3.968 1.00 89.31 276 PRO A N 1
ATOM 2187 C CA . PRO A 1 276 ? 6.242 13.034 -3.821 1.00 89.31 276 PRO A CA 1
ATOM 2188 C C . PRO A 1 276 ? 5.606 13.468 -5.137 1.00 89.31 276 PRO A C 1
ATOM 2190 O O . PRO A 1 276 ? 6.000 14.453 -5.766 1.00 89.31 276 PRO A O 1
ATOM 2193 N N . THR A 1 277 ? 4.579 12.723 -5.532 1.00 87.44 277 THR A N 1
ATOM 2194 C CA . THR A 1 277 ? 3.886 12.961 -6.791 1.00 87.44 277 THR A CA 1
ATOM 2195 C C . THR A 1 277 ? 3.039 14.227 -6.731 1.00 87.44 277 THR A C 1
ATOM 2197 O O . THR A 1 277 ? 2.436 14.534 -5.696 1.00 87.44 277 THR A O 1
ATOM 2200 N N . SER A 1 278 ? 2.949 14.941 -7.849 1.00 69.25 278 SER A N 1
ATOM 2201 C CA . SER A 1 278 ? 2.274 16.235 -7.932 1.00 69.25 278 SER A CA 1
ATOM 2202 C C . SER A 1 278 ? 0.802 16.206 -7.513 1.00 69.25 278 SER A C 1
ATOM 2204 O O . SER A 1 278 ? -0.049 15.601 -8.162 1.00 69.25 278 SER A O 1
ATOM 2206 N N . LYS A 1 279 ? 0.466 16.959 -6.460 1.00 64.62 279 LYS A N 1
ATOM 2207 C CA . LYS A 1 279 ? -0.899 17.432 -6.210 1.00 64.62 279 LYS A CA 1
ATOM 2208 C C . LYS A 1 279 ? -0.901 18.940 -6.435 1.00 64.62 279 LYS A C 1
ATOM 2210 O O . LYS A 1 279 ? -0.286 19.671 -5.665 1.00 64.62 279 LYS A O 1
ATOM 2215 N N . ASN A 1 280 ? -1.582 19.395 -7.486 1.00 62.97 280 ASN A N 1
ATOM 2216 C CA . ASN A 1 280 ? -1.668 20.807 -7.889 1.00 62.97 280 ASN A CA 1
ATOM 2217 C C . ASN A 1 280 ? -0.337 21.412 -8.389 1.00 62.97 280 ASN A C 1
ATOM 2219 O O . ASN A 1 280 ? -0.019 22.549 -8.055 1.00 62.97 280 ASN A O 1
ATOM 2223 N N . GLY A 1 281 ? 0.463 20.656 -9.146 1.00 63.91 281 GLY A N 1
ATOM 2224 C CA . GLY A 1 281 ? 1.675 21.174 -9.800 1.00 63.91 281 GLY A CA 1
ATOM 2225 C C . GLY A 1 281 ? 2.923 21.267 -8.913 1.00 63.91 281 GLY A C 1
ATOM 2226 O O . GLY A 1 281 ? 3.980 21.622 -9.412 1.00 63.91 281 GLY A O 1
ATOM 2227 N N . LYS A 1 282 ? 2.833 20.937 -7.615 1.00 71.00 282 LYS A N 1
ATOM 2228 C CA . LYS A 1 282 ? 3.935 21.092 -6.639 1.00 71.00 282 LYS A CA 1
ATOM 2229 C C . LYS A 1 282 ? 4.781 19.834 -6.391 1.00 71.00 282 LYS A C 1
ATOM 2231 O O . LYS A 1 282 ? 5.583 19.819 -5.464 1.00 71.00 282 LYS A O 1
ATOM 2236 N N . GLY A 1 283 ? 4.575 18.770 -7.156 1.00 80.50 283 GLY A N 1
ATOM 2237 C CA . GLY A 1 283 ? 5.386 17.552 -7.078 1.00 80.50 283 GLY A CA 1
ATOM 2238 C C . GLY A 1 283 ? 5.794 17.084 -8.464 1.00 80.50 283 GLY A C 1
ATOM 2239 O O . GLY A 1 283 ? 5.511 17.756 -9.455 1.00 80.50 283 GLY A O 1
ATOM 2240 N N . VAL A 1 284 ? 6.425 15.920 -8.524 1.00 89.81 284 VAL A N 1
ATOM 2241 C CA . VAL A 1 284 ? 6.944 15.364 -9.777 1.00 89.81 284 VAL A CA 1
ATOM 2242 C C . VAL A 1 284 ? 5.955 14.381 -10.393 1.00 89.81 284 VAL A C 1
ATOM 2244 O O . VAL A 1 284 ? 5.081 13.843 -9.705 1.00 89.81 284 VAL A O 1
ATOM 2247 N N . GLU A 1 285 ? 6.062 14.147 -11.696 1.00 92.44 285 GLU A N 1
ATOM 2248 C CA . GLU A 1 285 ? 5.387 12.996 -12.295 1.00 92.44 285 GLU A CA 1
ATOM 2249 C C . GLU A 1 285 ? 6.079 11.698 -11.839 1.00 92.44 285 GLU A C 1
ATOM 2251 O O . GLU A 1 285 ? 7.287 11.698 -11.588 1.00 92.44 285 GLU A O 1
ATOM 2256 N N . PRO A 1 286 ? 5.363 10.567 -11.743 1.00 93.44 286 PRO A N 1
ATOM 2257 C CA . PRO A 1 286 ? 5.964 9.302 -11.316 1.00 93.44 286 PRO A CA 1
ATOM 2258 C C . PRO A 1 286 ? 7.145 8.846 -12.187 1.00 93.44 286 PRO A C 1
ATOM 2260 O O . PRO A 1 286 ? 8.090 8.269 -11.663 1.00 93.44 286 PRO A O 1
ATOM 2263 N N . TRP A 1 287 ? 7.118 9.153 -13.488 1.00 93.44 287 TRP A N 1
ATOM 2264 C CA . TRP A 1 287 ? 8.189 8.877 -14.461 1.00 93.44 287 TRP A CA 1
ATOM 2265 C C . TRP A 1 287 ? 9.204 10.019 -14.606 1.00 93.44 287 TRP A C 1
ATOM 2267 O O . TRP A 1 287 ? 9.952 10.064 -15.582 1.00 93.44 287 TRP A O 1
ATOM 2277 N N . TRP A 1 288 ? 9.212 10.983 -13.685 1.00 93.06 288 TRP A N 1
ATOM 2278 C CA . TRP A 1 288 ? 10.256 12.001 -13.643 1.00 93.06 288 TRP A CA 1
ATOM 2279 C C . TRP A 1 288 ? 11.638 11.348 -13.562 1.00 93.06 288 TRP A C 1
ATOM 2281 O O . TRP A 1 288 ? 11.805 10.346 -12.866 1.00 93.06 288 TRP A O 1
ATOM 2291 N N . PHE A 1 289 ? 12.626 11.927 -14.250 1.00 89.06 289 PHE A N 1
ATOM 2292 C CA . PHE A 1 289 ? 13.965 11.348 -14.363 1.00 89.06 289 PHE A CA 1
ATOM 2293 C C . PHE A 1 289 ? 14.611 11.083 -12.998 1.00 89.06 289 PHE A C 1
ATOM 2295 O O . PHE A 1 289 ? 15.250 10.056 -12.834 1.00 89.06 289 PHE A O 1
ATOM 2302 N N . GLY A 1 290 ? 14.370 11.921 -11.983 1.00 89.25 290 GLY A N 1
ATOM 2303 C CA . GLY A 1 290 ? 14.900 11.663 -10.642 1.00 89.25 290 GLY A CA 1
ATOM 2304 C C . GLY A 1 290 ? 14.360 10.370 -10.019 1.00 89.25 290 GLY A C 1
ATOM 2305 O O . GLY A 1 290 ? 15.069 9.714 -9.266 1.00 89.25 290 GLY A O 1
ATOM 2306 N N . ASN A 1 291 ? 13.151 9.923 -10.381 1.00 93.00 291 ASN A N 1
ATOM 2307 C CA . ASN A 1 291 ? 12.651 8.621 -9.934 1.00 93.00 291 ASN A CA 1
ATOM 2308 C C . ASN A 1 291 ? 13.302 7.435 -10.673 1.00 93.00 291 ASN A C 1
ATOM 2310 O O . ASN A 1 291 ? 13.197 6.310 -10.188 1.00 93.00 291 ASN A O 1
ATOM 2314 N N . HIS A 1 292 ? 13.998 7.660 -11.796 1.00 93.62 292 HIS A N 1
ATOM 2315 C CA . HIS A 1 292 ? 14.809 6.622 -12.441 1.00 93.62 292 HIS A CA 1
ATOM 2316 C C . HIS A 1 292 ? 15.938 6.144 -11.523 1.00 93.62 292 HIS A C 1
ATOM 2318 O O . HIS A 1 292 ? 16.223 4.953 -11.498 1.00 93.62 292 HIS A O 1
ATOM 2324 N N . ASN A 1 293 ? 16.474 7.024 -10.672 1.00 91.31 293 ASN A N 1
ATOM 2325 C CA . ASN A 1 293 ? 17.514 6.673 -9.703 1.00 91.31 293 ASN A CA 1
ATOM 2326 C C . ASN A 1 293 ? 17.069 5.563 -8.735 1.00 91.31 293 ASN A C 1
ATOM 2328 O O . ASN A 1 293 ? 17.908 4.852 -8.188 1.00 91.31 293 ASN A O 1
ATOM 2332 N N . LEU A 1 294 ? 15.762 5.403 -8.479 1.00 93.50 294 LEU A N 1
ATOM 2333 C CA . LEU A 1 294 ? 15.266 4.284 -7.671 1.00 93.50 294 LEU A CA 1
ATOM 2334 C C . LEU A 1 294 ? 15.382 2.961 -8.436 1.00 93.50 294 LEU A C 1
ATOM 2336 O O . LEU A 1 294 ? 15.683 1.942 -7.827 1.00 93.50 294 LEU A O 1
ATOM 2340 N N . ILE A 1 295 ? 15.154 2.978 -9.751 1.00 96.31 295 ILE A N 1
ATOM 2341 C CA . ILE A 1 295 ? 15.332 1.810 -10.620 1.00 96.31 295 ILE A CA 1
ATOM 2342 C C . ILE A 1 295 ? 16.808 1.436 -10.681 1.00 96.31 295 ILE A C 1
ATOM 2344 O O . ILE A 1 295 ? 17.138 0.276 -10.475 1.00 96.31 295 ILE A O 1
ATOM 2348 N N . GLU A 1 296 ? 17.696 2.412 -10.867 1.00 94.62 296 GLU A N 1
ATOM 2349 C CA . GLU A 1 296 ? 19.144 2.178 -10.852 1.00 94.62 296 GLU A CA 1
ATOM 2350 C C . GLU A 1 296 ? 19.613 1.587 -9.518 1.00 94.62 296 GLU A C 1
ATOM 2352 O O . GLU A 1 296 ? 20.341 0.601 -9.513 1.00 94.62 296 GLU A O 1
ATOM 2357 N N . GLN A 1 297 ? 19.136 2.105 -8.379 1.00 93.88 297 GLN A N 1
ATOM 2358 C CA . GLN A 1 297 ? 19.438 1.518 -7.065 1.00 93.88 297 GLN A CA 1
ATOM 2359 C C . GLN A 1 297 ? 19.004 0.052 -6.965 1.00 93.88 297 GLN A C 1
ATOM 2361 O O . GLN A 1 297 ? 19.722 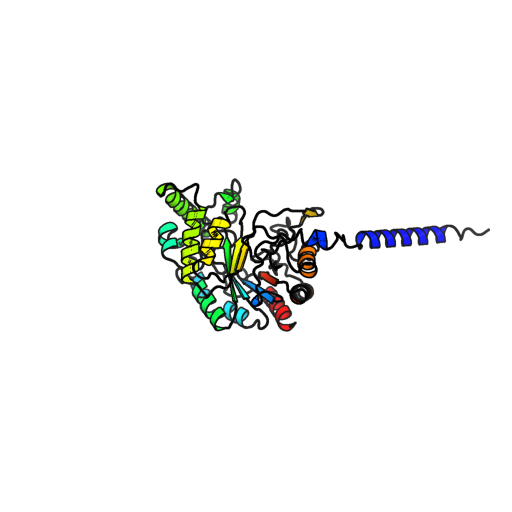-0.748 -6.378 1.00 93.88 297 GLN A O 1
ATOM 2366 N N . VAL A 1 298 ? 17.862 -0.328 -7.547 1.00 95.94 298 VAL A N 1
ATOM 2367 C CA . VAL A 1 298 ? 17.461 -1.742 -7.617 1.00 95.94 298 VAL A CA 1
ATOM 2368 C C . VAL A 1 298 ? 18.384 -2.541 -8.540 1.00 95.94 298 VAL A C 1
ATOM 2370 O O . VAL A 1 298 ? 18.724 -3.671 -8.219 1.00 95.94 298 VAL A O 1
ATOM 2373 N N . VAL A 1 299 ? 18.787 -1.967 -9.676 1.00 95.50 299 VAL A N 1
ATOM 2374 C CA . VAL A 1 299 ? 19.632 -2.639 -10.675 1.00 95.50 299 VAL A CA 1
ATOM 2375 C C . VAL A 1 299 ? 21.047 -2.898 -10.165 1.00 95.50 299 VAL A C 1
ATOM 2377 O O . VAL A 1 299 ? 21.627 -3.935 -10.481 1.00 95.50 299 VAL A O 1
ATOM 2380 N N . TYR A 1 300 ? 21.606 -1.968 -9.394 1.00 94.38 300 TYR A N 1
ATOM 2381 C CA . TYR A 1 300 ? 22.997 -2.029 -8.947 1.00 94.38 300 TYR A CA 1
ATOM 2382 C C . TYR A 1 300 ? 23.186 -2.632 -7.556 1.00 94.38 300 TYR A C 1
ATOM 2384 O O . TYR A 1 300 ? 24.312 -2.985 -7.209 1.00 94.38 300 TYR A O 1
ATOM 2392 N N . CYS A 1 301 ? 22.124 -2.747 -6.758 1.00 92.06 301 CYS A N 1
ATOM 2393 C CA . CYS A 1 301 ? 22.223 -3.229 -5.389 1.00 92.06 301 CYS A CA 1
ATOM 2394 C C . CYS A 1 301 ? 21.355 -4.459 -5.175 1.00 92.06 301 CYS A C 1
ATOM 2396 O O . CYS A 1 301 ? 20.139 -4.341 -5.097 1.00 92.06 301 CYS A O 1
ATOM 2398 N N . ASP A 1 302 ? 21.971 -5.611 -4.913 1.00 91.31 302 ASP A N 1
ATOM 2399 C CA . ASP A 1 302 ? 21.239 -6.825 -4.518 1.00 91.31 302 ASP A CA 1
ATOM 2400 C C . ASP A 1 302 ? 20.456 -6.628 -3.210 1.00 91.31 302 ASP A C 1
ATOM 2402 O O . ASP A 1 302 ? 19.452 -7.295 -2.944 1.00 91.31 302 ASP A O 1
ATOM 2406 N N . ARG A 1 303 ? 20.948 -5.726 -2.348 1.00 92.94 303 ARG A N 1
ATOM 2407 C CA . ARG A 1 303 ? 20.353 -5.362 -1.058 1.00 92.94 303 ARG A CA 1
ATOM 2408 C C . ARG A 1 303 ? 20.554 -3.880 -0.771 1.00 92.94 303 ARG A C 1
ATOM 2410 O O . ARG A 1 303 ? 21.642 -3.351 -0.963 1.00 92.94 303 ARG A O 1
ATOM 2417 N N . ILE A 1 304 ? 19.541 -3.258 -0.172 1.00 92.25 304 ILE A N 1
ATOM 2418 C CA . ILE A 1 304 ? 19.614 -1.896 0.370 1.00 92.25 304 ILE A CA 1
ATOM 2419 C C . ILE A 1 304 ? 19.604 -1.990 1.893 1.00 92.25 304 ILE A C 1
ATOM 2421 O O . ILE A 1 304 ? 18.577 -2.300 2.504 1.00 92.25 304 ILE A O 1
ATOM 2425 N N . SER A 1 305 ? 20.768 -1.789 2.520 1.00 90.00 305 SER A N 1
ATOM 2426 C CA . SER A 1 305 ? 20.940 -1.949 3.979 1.00 90.00 305 SER A CA 1
ATOM 2427 C C . SER A 1 305 ? 20.377 -3.283 4.520 1.00 90.00 305 SER A C 1
ATOM 2429 O O . SER A 1 305 ? 19.734 -3.342 5.572 1.00 90.00 305 SER A O 1
ATOM 2431 N N . GLY A 1 306 ? 20.570 -4.369 3.763 1.00 90.44 306 GLY A N 1
ATOM 2432 C CA . GLY A 1 306 ? 20.116 -5.727 4.096 1.00 90.44 306 GLY A CA 1
ATOM 2433 C C . GLY A 1 306 ? 18.668 -6.063 3.712 1.00 90.44 306 GLY A C 1
ATOM 2434 O O . GLY A 1 306 ? 18.306 -7.236 3.741 1.00 90.44 306 GLY A O 1
ATOM 2435 N N . ALA A 1 307 ? 17.847 -5.085 3.315 1.00 94.12 307 ALA A N 1
ATOM 2436 C CA . ALA A 1 307 ? 16.510 -5.341 2.776 1.00 94.12 307 ALA A CA 1
ATOM 2437 C C . ALA A 1 307 ? 16.566 -5.665 1.279 1.00 94.12 307 ALA A C 1
ATOM 2439 O O . ALA A 1 307 ? 17.458 -5.203 0.566 1.00 94.12 307 ALA A O 1
ATOM 2440 N N . LEU A 1 308 ? 15.592 -6.441 0.800 1.00 96.19 308 LEU A N 1
ATOM 2441 C CA . LEU A 1 308 ? 15.393 -6.656 -0.631 1.00 96.19 308 LEU A CA 1
ATOM 2442 C C . LEU A 1 308 ? 14.952 -5.335 -1.309 1.00 96.19 308 LEU A C 1
ATOM 2444 O O . LEU A 1 308 ? 14.004 -4.707 -0.818 1.00 96.19 308 LEU A O 1
ATOM 2448 N N . PRO A 1 309 ? 15.605 -4.893 -2.400 1.00 97.19 309 PRO A N 1
ATOM 2449 C CA . PRO A 1 309 ? 15.217 -3.686 -3.113 1.00 97.19 309 PRO A CA 1
ATOM 2450 C C . PRO A 1 309 ? 13.848 -3.867 -3.771 1.00 97.19 309 PRO A C 1
ATOM 2452 O O . PRO A 1 309 ? 13.608 -4.787 -4.553 1.00 97.19 309 PRO A O 1
ATOM 2455 N N . HIS A 1 310 ? 12.939 -2.963 -3.442 1.00 98.31 310 HIS A N 1
ATOM 2456 C CA . HIS A 1 310 ? 11.583 -2.921 -3.956 1.00 98.31 310 HIS A CA 1
ATOM 2457 C C . HIS A 1 310 ? 11.155 -1.483 -4.215 1.00 98.31 310 HIS A C 1
ATOM 2459 O O . HIS A 1 310 ? 11.260 -0.645 -3.319 1.00 98.31 310 HIS A O 1
ATOM 2465 N N . VAL A 1 311 ? 10.596 -1.218 -5.393 1.00 98.25 311 VAL A N 1
ATOM 2466 C CA . VAL A 1 311 ? 10.044 0.091 -5.769 1.00 98.25 311 VAL A CA 1
ATOM 2467 C C . VAL A 1 311 ? 8.519 0.057 -5.848 1.00 98.25 311 VAL A C 1
ATOM 2469 O O . VAL A 1 311 ? 7.915 -0.917 -6.292 1.00 98.25 311 VAL A O 1
ATOM 2472 N N . PHE A 1 312 ? 7.877 1.145 -5.426 1.00 98.38 312 PHE A N 1
ATOM 2473 C CA . PHE A 1 312 ? 6.429 1.308 -5.428 1.00 98.38 312 PHE A CA 1
ATOM 2474 C C . PHE A 1 312 ? 6.061 2.588 -6.174 1.00 98.38 312 PHE A C 1
ATOM 2476 O O . PHE A 1 312 ? 6.377 3.691 -5.729 1.00 98.38 312 PHE A O 1
ATOM 2483 N N . ILE A 1 313 ? 5.404 2.448 -7.328 1.00 97.88 313 ILE A N 1
ATOM 2484 C CA . ILE A 1 313 ? 5.242 3.550 -8.286 1.00 97.88 313 ILE A CA 1
ATOM 2485 C C . ILE A 1 313 ? 3.785 3.633 -8.757 1.00 97.88 313 ILE A C 1
ATOM 2487 O O . ILE A 1 313 ? 3.218 2.622 -9.176 1.00 97.88 313 ILE A O 1
ATOM 2491 N N . PRO A 1 314 ? 3.129 4.806 -8.723 1.00 97.50 314 PRO A N 1
ATOM 2492 C CA . PRO A 1 314 ? 1.807 4.954 -9.313 1.00 97.50 314 PRO A CA 1
ATOM 2493 C C . PRO A 1 314 ? 1.868 5.046 -10.843 1.00 97.50 314 PRO A C 1
ATOM 2495 O O . PRO A 1 314 ? 2.686 5.765 -11.408 1.00 97.50 314 PRO A O 1
ATOM 2498 N N . LEU A 1 315 ? 0.934 4.369 -11.518 1.00 97.69 315 LEU A N 1
ATOM 2499 C CA . LEU A 1 315 ? 0.793 4.395 -12.985 1.00 97.69 315 LEU A CA 1
ATOM 2500 C C . LEU A 1 315 ? 0.073 5.647 -13.520 1.00 97.69 315 LEU A C 1
ATOM 2502 O O . LEU A 1 315 ? -0.194 5.775 -14.716 1.00 97.69 315 LEU A O 1
ATOM 2506 N N . GLN A 1 316 ? -0.261 6.573 -12.631 1.00 95.00 316 GLN A N 1
ATOM 2507 C CA . GLN A 1 316 ? -0.966 7.817 -12.908 1.00 95.00 316 GLN A CA 1
ATOM 2508 C C . GLN A 1 316 ? -0.392 8.932 -12.025 1.00 95.00 316 GLN A C 1
ATOM 2510 O O . GLN A 1 316 ? 0.296 8.630 -11.053 1.00 95.00 316 GLN A O 1
ATOM 2515 N N . SER A 1 317 ? -0.711 10.202 -12.303 1.00 92.06 317 SER A N 1
ATOM 2516 C CA . SER A 1 317 ? -0.090 11.368 -11.630 1.00 92.06 317 SER A CA 1
ATOM 2517 C C . SER A 1 317 ? -0.110 11.364 -10.096 1.00 92.06 317 SER A C 1
ATOM 2519 O O . SER A 1 317 ? 0.658 12.087 -9.479 1.00 92.06 317 SER A O 1
ATOM 2521 N N . THR A 1 318 ? -1.011 10.618 -9.455 1.00 92.25 318 THR A N 1
ATOM 2522 C CA . THR A 1 318 ? -1.061 10.469 -7.994 1.00 92.25 318 THR A CA 1
ATOM 2523 C C . THR A 1 318 ? -1.336 9.020 -7.600 1.00 92.25 318 THR A C 1
ATOM 2525 O O . THR A 1 318 ? -1.833 8.218 -8.386 1.00 92.25 318 THR A O 1
ATOM 2528 N N . TRP A 1 319 ? -1.147 8.673 -6.331 1.00 94.12 319 TRP A N 1
ATOM 2529 C CA . TRP A 1 319 ? -1.421 7.329 -5.801 1.00 94.12 319 TRP A CA 1
ATOM 2530 C C . TRP A 1 319 ? -2.842 6.776 -6.006 1.00 94.12 319 TRP A C 1
ATOM 2532 O O . TRP A 1 319 ? -3.064 5.582 -5.795 1.00 94.12 319 TRP A O 1
ATOM 2542 N N . ARG A 1 320 ? -3.829 7.625 -6.330 1.00 91.19 320 ARG A N 1
ATOM 2543 C CA . ARG A 1 320 ? -5.251 7.231 -6.434 1.00 91.19 320 ARG A CA 1
ATOM 2544 C C . ARG A 1 320 ? -5.978 7.800 -7.654 1.00 91.19 320 ARG A C 1
ATOM 2546 O O . ARG A 1 320 ? -7.181 7.610 -7.784 1.00 91.19 320 ARG A O 1
ATOM 2553 N N . GLY A 1 321 ? -5.276 8.496 -8.544 1.00 91.06 321 GLY A N 1
ATOM 2554 C CA . GLY A 1 321 ? -5.881 9.112 -9.725 1.00 91.06 321 GLY A CA 1
ATOM 2555 C C . GLY A 1 321 ? -4.939 10.074 -10.441 1.00 91.06 321 GLY A C 1
ATOM 2556 O O . GLY A 1 321 ? -3.767 10.180 -10.095 1.00 91.06 321 GLY A O 1
ATOM 2557 N N . GLY A 1 322 ? -5.453 10.794 -11.430 1.00 87.44 322 GLY A N 1
ATOM 2558 C CA . GLY A 1 322 ? -4.668 11.714 -12.254 1.00 87.44 322 GLY A CA 1
ATOM 2559 C C . GLY A 1 322 ? -5.038 11.590 -13.726 1.00 87.44 322 GLY A C 1
ATOM 2560 O O . GLY A 1 322 ? -5.562 10.560 -14.149 1.00 87.44 322 GLY A O 1
ATOM 2561 N N . LYS A 1 323 ? -4.811 12.660 -14.496 1.00 86.00 323 LYS A N 1
ATOM 2562 C CA . LYS A 1 323 ? -5.052 12.660 -15.949 1.00 86.00 323 LYS A CA 1
ATOM 2563 C C . LYS A 1 323 ? -3.888 12.039 -16.721 1.00 86.00 323 LYS A C 1
ATOM 2565 O O . LYS A 1 323 ? -4.127 11.378 -17.738 1.00 86.00 323 LYS A O 1
ATOM 2570 N N . ASN A 1 324 ? -2.661 12.260 -16.247 1.00 85.50 324 ASN A N 1
ATOM 2571 C CA . ASN A 1 324 ? -1.463 11.756 -16.900 1.00 85.50 324 ASN A CA 1
ATOM 2572 C C . ASN A 1 324 ? -1.230 10.308 -16.472 1.00 85.50 324 ASN A C 1
ATOM 2574 O O . ASN A 1 324 ? -1.544 9.916 -15.344 1.00 85.50 324 ASN A O 1
ATOM 2578 N N . ILE A 1 325 ? -0.737 9.518 -17.419 1.00 93.00 325 ILE A N 1
ATOM 2579 C CA . ILE A 1 325 ? -0.560 8.074 -17.306 1.00 93.00 325 ILE A CA 1
ATOM 2580 C C . ILE A 1 325 ? 0.892 7.773 -17.625 1.00 93.00 325 ILE A C 1
ATOM 2582 O O . ILE A 1 325 ? 1.454 8.373 -18.541 1.00 93.00 325 ILE A O 1
ATOM 2586 N N . PHE A 1 326 ? 1.462 6.839 -16.877 1.00 95.69 326 PHE A N 1
ATOM 2587 C CA . PHE A 1 326 ? 2.836 6.405 -17.051 1.00 95.69 326 PHE A CA 1
ATOM 2588 C C . PHE A 1 326 ? 3.074 5.931 -18.498 1.00 95.69 326 PHE A C 1
ATOM 2590 O O . PHE A 1 326 ? 2.294 5.105 -18.990 1.00 95.69 326 PHE A O 1
ATOM 2597 N N . PRO A 1 327 ? 4.116 6.428 -19.196 1.00 97.31 327 PRO A N 1
ATOM 2598 C CA . PRO A 1 327 ? 4.440 5.970 -20.542 1.00 97.31 327 PRO A CA 1
ATOM 2599 C C . PRO A 1 327 ? 4.655 4.457 -20.557 1.00 97.31 327 PRO A C 1
ATOM 2601 O O . PRO A 1 327 ? 5.509 3.934 -19.844 1.00 97.31 327 PRO A O 1
ATOM 2604 N N . SER A 1 328 ? 3.863 3.733 -21.343 1.00 97.75 328 SER A N 1
ATOM 2605 C CA . SER A 1 328 ? 3.818 2.274 -21.227 1.00 97.75 328 SER A CA 1
ATOM 2606 C C . SER A 1 328 ? 5.140 1.589 -21.570 1.00 97.75 328 SER A C 1
ATOM 2608 O O . SER A 1 328 ? 5.495 0.631 -20.894 1.00 97.75 328 SER A O 1
ATOM 2610 N N . ASP A 1 329 ? 5.891 2.095 -22.552 1.00 98.25 329 ASP A N 1
ATOM 2611 C CA . ASP A 1 329 ? 7.206 1.537 -22.905 1.00 98.25 329 ASP A CA 1
ATOM 2612 C C . ASP A 1 329 ? 8.203 1.691 -21.754 1.00 98.25 329 ASP A C 1
ATOM 2614 O O . ASP A 1 329 ? 8.958 0.772 -21.446 1.00 98.25 329 ASP A O 1
ATOM 2618 N N . LEU A 1 330 ? 8.143 2.826 -21.054 1.00 97.88 330 LEU A N 1
ATOM 2619 C CA . LEU A 1 330 ? 8.964 3.072 -19.877 1.00 97.88 330 LEU A CA 1
ATOM 2620 C C . LEU A 1 330 ? 8.560 2.166 -18.707 1.00 97.88 330 LEU A C 1
ATOM 2622 O O . LEU A 1 330 ? 9.435 1.643 -18.026 1.00 97.88 330 LEU A O 1
ATOM 2626 N N . ALA A 1 331 ? 7.259 1.939 -18.494 1.00 98.31 331 ALA A N 1
ATOM 2627 C CA . ALA A 1 331 ? 6.779 1.033 -17.450 1.00 98.31 331 ALA A CA 1
ATOM 2628 C C . ALA A 1 331 ? 7.224 -0.419 -17.705 1.00 98.31 331 ALA A C 1
ATOM 2630 O O . ALA A 1 331 ? 7.681 -1.097 -16.784 1.00 98.31 331 ALA A O 1
ATOM 2631 N N . VAL A 1 332 ? 7.147 -0.879 -18.961 1.00 98.69 332 VAL A N 1
ATOM 2632 C CA . VAL A 1 332 ? 7.663 -2.192 -19.381 1.00 98.69 332 VAL A CA 1
ATOM 2633 C C . VAL A 1 332 ? 9.171 -2.269 -19.149 1.00 98.69 332 VAL A C 1
ATOM 2635 O O . VAL A 1 332 ? 9.638 -3.218 -18.520 1.00 98.69 332 VAL A O 1
ATOM 2638 N N . ARG A 1 333 ? 9.928 -1.261 -19.603 1.00 98.38 333 ARG A N 1
ATOM 2639 C CA . ARG A 1 333 ? 11.386 -1.209 -19.443 1.00 98.38 333 ARG A CA 1
ATOM 2640 C C . ARG A 1 333 ? 11.801 -1.274 -17.974 1.00 98.38 333 ARG A C 1
ATOM 2642 O O . ARG A 1 333 ? 12.552 -2.170 -17.612 1.00 98.38 333 ARG A O 1
ATOM 2649 N N . TRP A 1 334 ? 11.263 -0.395 -17.126 1.00 98.38 334 TRP A N 1
ATOM 2650 C CA . TRP A 1 334 ? 11.579 -0.378 -15.693 1.00 98.38 334 TRP A CA 1
ATOM 2651 C C . TRP A 1 334 ? 11.198 -1.686 -15.000 1.00 98.38 334 TRP A C 1
ATOM 2653 O O . TRP A 1 334 ? 11.946 -2.167 -14.157 1.00 98.38 334 TRP A O 1
ATOM 2663 N N . THR A 1 335 ? 10.074 -2.304 -15.380 1.00 98.69 335 THR A N 1
ATOM 2664 C CA . THR A 1 335 ? 9.696 -3.611 -14.822 1.00 98.69 335 THR A CA 1
ATOM 2665 C C . THR A 1 335 ? 10.715 -4.689 -15.200 1.00 98.69 335 THR A C 1
ATOM 2667 O O . THR A 1 335 ? 11.136 -5.453 -14.336 1.00 98.69 335 THR A O 1
ATOM 2670 N N . LYS A 1 336 ? 11.161 -4.732 -16.464 1.00 98.62 336 LYS A N 1
ATOM 2671 C CA . LYS A 1 336 ? 12.185 -5.685 -16.927 1.00 98.62 336 LYS A CA 1
ATOM 2672 C C . LYS A 1 336 ? 13.534 -5.473 -16.247 1.00 98.62 336 LYS A C 1
ATOM 2674 O O . LYS A 1 336 ? 14.157 -6.452 -15.854 1.00 98.62 336 LYS A O 1
ATOM 2679 N N . GLU A 1 337 ? 13.970 -4.223 -16.106 1.00 98.19 337 GLU A N 1
ATOM 2680 C CA . GLU A 1 337 ? 15.222 -3.866 -15.426 1.00 98.19 337 GLU A CA 1
ATOM 2681 C C . GLU A 1 337 ? 15.208 -4.326 -13.964 1.00 98.19 337 GLU A C 1
ATOM 2683 O O . GLU A 1 337 ? 16.118 -5.037 -13.540 1.00 98.19 337 GLU A O 1
ATOM 2688 N N . VAL A 1 338 ? 14.135 -4.015 -13.228 1.00 98.38 338 VAL A N 1
ATOM 2689 C CA . VAL A 1 338 ? 13.963 -4.438 -11.829 1.00 98.38 338 VAL A CA 1
ATOM 2690 C C . VAL A 1 338 ? 13.948 -5.961 -11.692 1.00 98.38 338 VAL A C 1
ATOM 2692 O O . VAL A 1 338 ? 14.656 -6.503 -10.846 1.00 98.38 338 VAL A O 1
ATOM 2695 N N . ILE A 1 339 ? 13.173 -6.660 -12.529 1.00 98.31 339 ILE A N 1
ATOM 2696 C CA . ILE A 1 339 ? 13.062 -8.124 -12.472 1.00 98.31 339 ILE A CA 1
ATOM 2697 C C . ILE A 1 339 ? 14.393 -8.800 -12.808 1.00 98.31 339 ILE A C 1
ATOM 2699 O O . ILE A 1 339 ? 14.811 -9.716 -12.103 1.00 98.31 339 ILE A O 1
ATOM 2703 N N . LYS A 1 340 ? 15.090 -8.333 -13.852 1.00 98.19 340 LYS A N 1
ATOM 2704 C CA . LYS A 1 340 ? 16.393 -8.876 -14.260 1.00 98.19 340 LYS A CA 1
ATOM 2705 C C . LYS A 1 340 ? 17.444 -8.734 -13.154 1.00 98.19 340 LYS A C 1
ATOM 2707 O O . LYS A 1 340 ? 18.295 -9.605 -13.019 1.00 98.19 340 LYS A O 1
ATOM 2712 N N . ALA A 1 341 ? 17.363 -7.668 -12.363 1.00 97.25 341 ALA A N 1
ATOM 2713 C CA . ALA A 1 341 ? 18.224 -7.435 -11.208 1.00 97.25 341 ALA A CA 1
ATOM 2714 C C . ALA A 1 341 ? 17.760 -8.155 -9.927 1.00 97.25 341 ALA A C 1
ATOM 2716 O O . ALA A 1 341 ? 18.232 -7.851 -8.839 1.00 97.25 341 ALA A O 1
ATOM 2717 N N . SER A 1 342 ? 16.812 -9.095 -10.022 1.00 97.38 342 SER A N 1
ATOM 2718 C CA . SER A 1 342 ? 16.227 -9.806 -8.872 1.00 97.38 342 SER A CA 1
ATOM 2719 C C . SER A 1 342 ? 15.537 -8.903 -7.834 1.00 97.38 342 SER A C 1
ATOM 2721 O O . SER A 1 342 ? 15.208 -9.355 -6.735 1.00 97.38 342 SER A O 1
ATOM 2723 N N . GLY A 1 343 ? 15.251 -7.645 -8.179 1.00 97.81 343 GLY A N 1
ATOM 2724 C CA . GLY A 1 343 ? 14.460 -6.736 -7.359 1.00 97.81 343 GLY A CA 1
ATOM 2725 C C . GLY A 1 343 ? 12.957 -6.977 -7.489 1.00 97.81 343 GLY A C 1
ATOM 2726 O O . GLY A 1 343 ? 12.503 -7.890 -8.181 1.00 97.81 343 GLY A O 1
ATOM 2727 N N . ALA A 1 344 ? 12.173 -6.126 -6.829 1.00 98.56 344 ALA A N 1
ATOM 2728 C CA . ALA A 1 344 ? 10.715 -6.187 -6.863 1.00 98.56 344 ALA A CA 1
ATOM 2729 C C . ALA A 1 344 ? 10.084 -4.839 -7.239 1.00 98.56 344 ALA A C 1
ATOM 2731 O O . ALA A 1 344 ? 10.570 -3.773 -6.857 1.00 98.56 344 ALA A O 1
ATOM 2732 N N . ILE A 1 345 ? 8.953 -4.857 -7.945 1.00 98.75 345 ILE A N 1
ATOM 2733 C CA . ILE A 1 345 ? 8.211 -3.631 -8.279 1.00 98.75 345 ILE A CA 1
ATOM 2734 C C . ILE A 1 345 ? 6.711 -3.794 -8.075 1.00 98.75 345 ILE A C 1
ATOM 2736 O O . ILE A 1 345 ? 6.086 -4.701 -8.616 1.00 98.75 345 ILE A O 1
ATOM 2740 N N . THR A 1 346 ? 6.108 -2.876 -7.321 1.00 98.88 346 THR A N 1
ATOM 2741 C CA . THR A 1 346 ? 4.652 -2.755 -7.217 1.00 98.88 346 THR A CA 1
ATOM 2742 C C . THR A 1 346 ? 4.162 -1.544 -8.010 1.00 98.88 346 THR A C 1
ATOM 2744 O O . THR A 1 346 ? 4.596 -0.414 -7.782 1.00 98.88 346 THR A O 1
ATOM 2747 N N . TRP A 1 347 ? 3.171 -1.748 -8.876 1.00 98.75 347 TRP A N 1
ATOM 2748 C CA . TRP A 1 347 ? 2.498 -0.678 -9.611 1.00 98.75 347 TRP A CA 1
ATOM 2749 C C . TRP A 1 347 ? 1.178 -0.279 -8.938 1.00 98.75 347 TRP A C 1
ATOM 2751 O O . TRP A 1 347 ? 0.243 -1.074 -8.856 1.00 98.75 347 TRP A O 1
ATOM 2761 N N . ALA A 1 348 ? 1.056 0.964 -8.464 1.00 98.44 348 ALA A N 1
ATOM 2762 C CA . ALA A 1 348 ? -0.202 1.495 -7.935 1.00 98.44 348 ALA A CA 1
ATOM 2763 C C . ALA A 1 348 ? -1.151 1.912 -9.062 1.00 98.44 348 ALA A C 1
ATOM 2765 O O . ALA A 1 348 ? -0.963 2.949 -9.702 1.00 98.44 348 ALA A O 1
ATOM 2766 N N . ALA A 1 349 ? -2.221 1.140 -9.233 1.00 98.06 349 ALA A N 1
ATOM 2767 C CA . ALA A 1 349 ? -3.241 1.357 -10.241 1.00 98.06 349 ALA A CA 1
ATOM 2768 C C . ALA A 1 349 ? -4.457 2.091 -9.661 1.00 98.06 349 ALA A C 1
ATOM 2770 O O . ALA A 1 349 ? -5.102 1.637 -8.711 1.00 98.06 349 ALA A O 1
ATOM 2771 N N . ALA A 1 350 ? -4.790 3.244 -10.240 1.00 96.69 350 ALA A N 1
ATOM 2772 C CA . ALA A 1 350 ? -5.998 3.969 -9.876 1.00 96.69 350 ALA A CA 1
ATOM 2773 C C . ALA A 1 350 ? -7.258 3.274 -10.404 1.00 96.69 350 ALA A C 1
ATOM 2775 O O . ALA A 1 350 ? -7.327 2.823 -11.551 1.00 96.69 350 ALA A O 1
ATOM 2776 N N . LEU A 1 351 ? -8.295 3.269 -9.569 1.00 95.81 351 LEU A N 1
ATOM 2777 C CA . LEU A 1 351 ? -9.639 2.907 -9.995 1.00 95.81 351 LEU A CA 1
ATOM 2778 C C . LEU A 1 351 ? -10.235 3.994 -10.891 1.00 95.81 351 LEU A C 1
ATOM 2780 O O . LEU A 1 351 ? -9.805 5.153 -10.877 1.00 95.81 351 LEU A O 1
ATOM 2784 N N . ARG A 1 352 ? -11.254 3.633 -11.669 1.00 94.06 352 ARG A N 1
ATOM 2785 C CA . ARG A 1 352 ? -11.938 4.588 -12.540 1.00 94.06 352 ARG A CA 1
ATOM 2786 C C . ARG A 1 352 ? -12.578 5.723 -11.737 1.00 94.06 352 ARG A C 1
ATOM 2788 O O . ARG A 1 352 ? -13.249 5.503 -10.733 1.00 94.06 352 ARG A O 1
ATOM 2795 N N . SER A 1 353 ? -12.377 6.943 -12.234 1.00 89.69 353 SER A N 1
ATOM 2796 C CA . SER A 1 353 ? -12.939 8.171 -11.671 1.00 89.69 353 SER A CA 1
ATOM 2797 C C . SER A 1 353 ? -14.459 8.270 -11.907 1.00 89.69 353 SER A C 1
ATOM 2799 O O . SER A 1 353 ? -14.917 7.870 -12.983 1.00 89.69 353 SER A O 1
ATOM 2801 N N . PRO A 1 354 ? -15.237 8.848 -10.970 1.00 88.25 354 PRO A N 1
ATOM 2802 C CA . PRO A 1 354 ? -14.812 9.290 -9.636 1.00 88.25 354 PRO A CA 1
ATOM 2803 C C . PRO A 1 354 ? -14.420 8.110 -8.731 1.00 88.25 354 PRO A C 1
ATOM 2805 O O . PRO A 1 354 ? -14.973 7.022 -8.865 1.00 88.25 354 PRO A O 1
ATOM 2808 N N . GLU A 1 355 ? -13.447 8.314 -7.834 1.00 84.31 355 GLU A N 1
ATOM 2809 C CA . GLU A 1 355 ? -12.885 7.260 -6.968 1.00 84.31 355 GLU A CA 1
ATOM 2810 C C . GLU A 1 355 ? -13.996 6.451 -6.264 1.00 84.31 355 GLU A C 1
ATOM 2812 O O . GLU A 1 355 ? -14.934 7.020 -5.705 1.00 84.31 355 GLU A O 1
ATOM 2817 N N . PHE A 1 356 ? -13.893 5.118 -6.310 1.00 88.25 356 PHE A N 1
ATOM 2818 C CA . PHE A 1 356 ? -14.867 4.150 -5.773 1.00 88.25 356 PHE A CA 1
ATOM 2819 C C . PHE A 1 356 ? -16.274 4.178 -6.387 1.00 88.25 356 PHE A C 1
ATOM 2821 O O . PHE A 1 356 ? -17.163 3.469 -5.914 1.00 88.25 356 PHE A O 1
ATOM 2828 N N . SER A 1 357 ? -16.508 4.941 -7.457 1.00 87.75 357 SER A N 1
ATOM 2829 C CA . SER A 1 357 ? -17.796 4.891 -8.160 1.00 87.75 357 SER A CA 1
ATOM 2830 C C . SER A 1 357 ? -18.026 3.556 -8.867 1.00 87.75 357 SER A C 1
ATOM 2832 O O . SER A 1 357 ? -19.176 3.119 -8.987 1.00 87.75 357 SER A O 1
ATOM 2834 N N . ARG A 1 358 ? -16.933 2.914 -9.296 1.00 90.94 358 ARG A N 1
ATOM 2835 C CA . ARG A 1 358 ? -16.897 1.666 -10.054 1.00 90.94 358 ARG A CA 1
ATOM 2836 C C . ARG A 1 358 ? -15.793 0.759 -9.514 1.00 90.94 358 ARG A C 1
ATOM 2838 O O . ARG A 1 358 ? -14.718 1.236 -9.148 1.00 90.94 358 ARG A O 1
ATOM 2845 N N . ALA A 1 359 ? -16.066 -0.540 -9.485 1.00 94.31 359 ALA A N 1
ATOM 2846 C CA . ALA A 1 359 ? -15.099 -1.567 -9.122 1.00 94.31 359 ALA A CA 1
ATOM 2847 C C . ALA A 1 359 ? -14.315 -1.992 -10.371 1.00 94.31 359 ALA A C 1
ATOM 2849 O O . ALA A 1 359 ? -14.457 -3.115 -10.841 1.00 94.31 359 ALA A O 1
ATOM 2850 N N . GLU A 1 360 ? -13.537 -1.073 -10.944 1.00 95.94 360 GLU A N 1
ATOM 2851 C CA . GLU A 1 360 ? -12.665 -1.334 -12.097 1.00 95.94 360 GLU A CA 1
ATOM 2852 C C . GLU A 1 360 ? -11.437 -0.417 -12.068 1.00 95.94 360 GLU A C 1
ATOM 2854 O O . GLU A 1 360 ? -11.529 0.753 -11.672 1.00 95.94 360 GLU A O 1
ATOM 2859 N N . ILE A 1 361 ? -10.290 -0.937 -12.503 1.00 97.31 361 ILE A N 1
ATOM 2860 C CA . ILE A 1 361 ? -9.095 -0.141 -12.795 1.00 97.31 361 ILE A CA 1
ATOM 2861 C C . ILE A 1 361 ? -9.425 0.795 -13.962 1.00 97.31 361 ILE A C 1
ATOM 2863 O O . ILE A 1 361 ? -10.115 0.417 -14.913 1.00 97.31 361 ILE A O 1
ATOM 2867 N N . ALA A 1 362 ? -8.936 2.036 -13.905 1.00 96.69 362 ALA A N 1
ATOM 2868 C CA . ALA A 1 362 ? -9.133 2.990 -14.989 1.00 96.69 362 ALA A CA 1
ATOM 2869 C C . ALA A 1 362 ? -8.609 2.405 -16.322 1.00 96.69 362 ALA A C 1
ATOM 2871 O O . ALA A 1 362 ? -7.448 1.997 -16.371 1.00 96.69 362 ALA A O 1
ATOM 2872 N N . PRO A 1 363 ? -9.385 2.411 -17.427 1.00 96.88 363 PRO A N 1
ATOM 2873 C CA . PRO A 1 363 ? -9.007 1.692 -18.650 1.00 96.88 363 PRO A CA 1
ATOM 2874 C C . PRO A 1 363 ? -7.621 2.042 -19.207 1.00 96.88 363 PRO A C 1
ATOM 2876 O O . PRO A 1 363 ? -6.909 1.168 -19.690 1.00 96.88 363 PRO A O 1
ATOM 2879 N N . ARG A 1 364 ? -7.202 3.313 -19.113 1.00 97.12 364 ARG A N 1
ATOM 2880 C CA . ARG A 1 364 ? -5.860 3.741 -19.548 1.00 97.12 364 ARG A CA 1
ATOM 2881 C C . ARG A 1 364 ? -4.747 3.143 -18.686 1.00 97.12 364 ARG A C 1
ATOM 2883 O O . ARG A 1 364 ? -3.738 2.740 -19.240 1.00 97.12 364 ARG A O 1
ATOM 2890 N N . VAL A 1 365 ? -4.948 3.070 -17.369 1.00 97.88 365 VAL A N 1
ATOM 2891 C CA . VAL A 1 365 ? -4.010 2.441 -16.423 1.00 97.88 365 VAL A CA 1
ATOM 2892 C C . VAL A 1 365 ? -3.961 0.935 -16.661 1.00 97.88 365 VAL A C 1
ATOM 2894 O O . VAL A 1 365 ? -2.883 0.356 -16.736 1.00 97.88 365 VAL A O 1
ATOM 2897 N N . TYR A 1 366 ? -5.126 0.312 -16.851 1.00 98.25 366 TYR A N 1
ATOM 2898 C CA . TYR A 1 366 ? -5.220 -1.124 -17.083 1.00 98.25 366 TYR A CA 1
ATOM 2899 C C . TYR A 1 366 ? -4.506 -1.557 -18.370 1.00 98.25 366 TYR A C 1
ATOM 2901 O O . TYR A 1 366 ? -3.787 -2.547 -18.357 1.00 98.25 366 TYR A O 1
ATOM 2909 N N . ARG A 1 367 ? -4.587 -0.761 -19.446 1.00 98.50 367 ARG A N 1
ATOM 2910 C CA . ARG A 1 367 ? -3.798 -1.013 -20.662 1.00 98.50 367 ARG A CA 1
ATOM 2911 C C . ARG A 1 367 ? -2.289 -1.017 -20.412 1.00 98.50 367 ARG A C 1
ATOM 2913 O O . ARG A 1 367 ? -1.595 -1.812 -21.031 1.00 98.50 367 ARG A O 1
ATOM 2920 N N . VAL A 1 368 ? -1.772 -0.173 -19.512 1.00 98.62 368 VAL A N 1
ATOM 2921 C CA . VAL A 1 368 ? -0.342 -0.215 -19.154 1.00 98.62 368 VAL A CA 1
ATOM 2922 C C . VAL A 1 368 ? 0.000 -1.529 -18.456 1.00 98.62 368 VAL A C 1
ATOM 2924 O O . VAL A 1 368 ? 0.987 -2.161 -18.817 1.00 98.62 368 VAL A O 1
ATOM 2927 N N . LEU A 1 369 ? -0.843 -1.973 -17.518 1.00 98.69 369 LEU A N 1
ATOM 2928 C CA . LEU A 1 369 ? -0.671 -3.259 -16.836 1.00 98.69 369 LEU A CA 1
ATOM 2929 C C . LEU A 1 369 ? -0.698 -4.435 -17.812 1.00 98.69 369 LEU A C 1
ATOM 2931 O O . LEU A 1 369 ? 0.162 -5.298 -17.725 1.00 98.69 369 LEU A O 1
ATOM 2935 N N . GLN A 1 370 ? -1.623 -4.441 -18.774 1.00 98.69 370 GLN A N 1
ATOM 2936 C CA . GLN A 1 370 ? -1.673 -5.474 -19.812 1.00 98.69 370 GLN A CA 1
ATOM 2937 C C . GLN A 1 370 ? -0.403 -5.486 -20.672 1.00 98.69 370 GLN A C 1
ATOM 2939 O O . GLN A 1 370 ? 0.095 -6.555 -21.007 1.00 98.69 370 GLN A O 1
ATOM 2944 N N . ARG A 1 371 ? 0.156 -4.309 -20.998 1.00 98.69 371 ARG A N 1
ATOM 2945 C CA . ARG A 1 371 ? 1.428 -4.227 -21.733 1.00 98.69 371 ARG A CA 1
ATOM 2946 C C . ARG A 1 371 ? 2.597 -4.789 -20.924 1.00 98.69 371 ARG A C 1
ATOM 2948 O O . ARG A 1 371 ? 3.396 -5.528 -21.492 1.00 98.69 371 ARG A O 1
ATOM 2955 N N . ILE A 1 372 ? 2.678 -4.481 -19.626 1.00 98.69 372 ILE A N 1
ATOM 2956 C CA . ILE A 1 372 ? 3.663 -5.091 -18.716 1.00 98.69 372 ILE A CA 1
ATOM 2957 C C . ILE A 1 372 ? 3.485 -6.611 -18.702 1.00 98.69 372 ILE A C 1
ATOM 2959 O O . ILE A 1 372 ? 4.447 -7.326 -18.953 1.00 98.69 372 ILE A O 1
ATOM 2963 N N . ASP A 1 373 ? 2.256 -7.082 -18.487 1.00 98.62 373 ASP A N 1
ATOM 2964 C CA . ASP A 1 373 ? 1.927 -8.502 -18.363 1.00 98.62 373 ASP A CA 1
ATOM 2965 C C . ASP A 1 373 ? 2.330 -9.309 -19.600 1.00 98.62 373 ASP A C 1
ATOM 2967 O O . ASP A 1 373 ? 3.004 -10.319 -19.463 1.00 98.62 373 ASP A O 1
ATOM 2971 N N . SER A 1 374 ? 2.014 -8.803 -20.799 1.00 98.38 374 SER A N 1
ATOM 2972 C CA . SER A 1 374 ? 2.341 -9.437 -22.090 1.00 98.38 374 SER A CA 1
ATOM 2973 C C . SER A 1 374 ? 3.827 -9.409 -22.478 1.00 98.38 374 SER A C 1
ATOM 2975 O O . SER A 1 374 ? 4.190 -9.890 -23.548 1.00 98.38 374 SER A O 1
ATOM 2977 N N . SER A 1 375 ? 4.680 -8.771 -21.671 1.00 98.12 375 SER A N 1
ATOM 2978 C CA . SER A 1 375 ? 6.104 -8.591 -21.981 1.00 98.12 375 SER A CA 1
ATOM 2979 C C . SER A 1 375 ? 7.021 -9.650 -21.353 1.00 98.12 375 SER A C 1
ATOM 2981 O O . SER A 1 375 ? 8.242 -9.547 -21.545 1.00 98.12 375 SER A O 1
ATOM 2983 N N . PHE A 1 376 ? 6.442 -10.601 -20.616 1.00 95.12 376 PHE A N 1
ATOM 2984 C CA . PHE A 1 376 ? 7.058 -11.753 -19.952 1.00 95.12 376 PHE A CA 1
ATOM 2985 C C . PHE A 1 376 ? 6.268 -13.004 -20.335 1.00 95.12 376 PHE A C 1
ATOM 2987 O O . PHE A 1 376 ? 6.903 -14.075 -20.418 1.00 95.12 376 PHE A O 1
#

Radius of gyration: 23.12 Å; chains: 1; bounding box: 70×58×79 Å